Protein AF-A0A4S4D6R8-F1 (afdb_monomer)

Sequence (369 aa):
MTPFSKSSLHMHTILQMHLRIFWRWGFFLVALLAVREVAIFVVTDLLAIGFPHLAFLLVVVVVVVVKVLSVVLAVVVHITAAYRLRQLVFHILLTIEGMVTNAPQKSNTSKYIMVGKFSSLHTPSSPMQCKIFHNTKDEKSSSPFHLIKHLNGARKADNIKGLQKVKKLLQHFGYLSYQTTNDEFDNLLESAIKLYQLNFHLNVTRTLDANTVSMMMMPRCGVPDIINGTNLMQLKLGNPNSIDIGSYYTFFPGKIKWPPSKYHLTYALQPGTPRMPSVLNFDGPGRVLAHAFGLKDGRLHFDADEKWGVGKVPGALDIGTIGLHEIGHTLGLGHSSDGGSIMWPSIGSDFTKDLNDDDINGLRFLYHF

Nearest PDB structures (foldseek):
  8k5x-assembly1_A  TM=6.399E-01  e=1.820E-09  Homo sapiens
  4h2e-assembly2_B  TM=8.044E-01  e=5.997E-06  Homo sapiens
  2j0t-assembly2_B  TM=8.220E-01  e=1.372E-05  Homo sapiens
  8h78-assembly1_A  TM=8.582E-01  e=2.202E-05  Homo sapiens
  3ayu-assembly1_A  TM=8.064E-01  e=9.655E-05  Homo sapiens

InterPro domains:
  IPR001818 Peptidase M10, metallopeptidase [PF00413] (280-367)
  IPR002477 Peptidoglycan binding-like [PF01471] (164-216)
  IPR006026 Peptidase, metallopeptidase [SM00235] (167-369)
  IPR021158 Peptidase M10A, cysteine switch, zinc binding site [PS00546] (219-226)
  IPR021190 Peptidase M10A [PR00138] (216-229)
  IPR021190 Peptidase M10A [PR00138] (322-347)
  IPR021190 Peptidase M10A [PR00138] (355-368)
  IPR024079 Metallopeptidase, catalytic domain superfamily [G3DSA:3.40.390.10] (153-279)
  IPR024079 Metallopeptidase, catalytic domain superfamily [G3DSA:3.40.390.10] (280-369)
  IPR036365 PGBD-like superfamily [SSF47090] (157-226)

Mean predicted aligned error: 14.16 Å

pLDDT: mean 72.48, std 18.67, range [27.95, 96.94]

Structure (mmCIF, N/CA/C/O backbone):
data_AF-A0A4S4D6R8-F1
#
_entry.id   AF-A0A4S4D6R8-F1
#
loop_
_atom_site.group_PDB
_atom_site.id
_atom_site.type_symbol
_atom_site.label_atom_id
_atom_site.label_alt_id
_atom_site.label_comp_id
_atom_site.label_asym_id
_atom_site.label_entity_id
_atom_site.label_seq_id
_atom_site.pdbx_PDB_ins_code
_atom_site.Cartn_x
_atom_site.Cartn_y
_atom_site.Cartn_z
_atom_site.occupancy
_atom_site.B_iso_or_equiv
_atom_site.auth_seq_id
_atom_site.auth_comp_id
_atom_site.auth_asym_id
_atom_site.auth_atom_id
_atom_site.pdbx_PDB_model_num
ATOM 1 N N . MET A 1 1 ? -42.477 -9.247 4.431 1.00 32.72 1 MET A N 1
ATOM 2 C CA . MET A 1 1 ? -41.984 -8.935 5.790 1.00 32.72 1 MET A CA 1
ATOM 3 C C . MET A 1 1 ? -40.618 -9.579 5.939 1.00 32.72 1 MET A C 1
ATOM 5 O O . MET A 1 1 ? -40.532 -10.778 6.157 1.00 32.72 1 MET A O 1
ATOM 9 N N . THR A 1 2 ? -39.554 -8.828 5.673 1.00 29.97 2 THR A N 1
ATOM 10 C CA . THR A 1 2 ? -38.172 -9.296 5.844 1.00 29.97 2 THR A CA 1
ATOM 11 C C . THR A 1 2 ? -37.785 -9.196 7.321 1.00 29.97 2 THR A C 1
ATOM 13 O O . THR A 1 2 ? -38.273 -8.299 8.014 1.00 29.97 2 THR A O 1
ATOM 16 N N . PRO A 1 3 ? -36.944 -10.104 7.842 1.00 34.97 3 PRO A N 1
ATOM 17 C CA . PRO A 1 3 ? -36.546 -10.062 9.235 1.00 34.97 3 PRO A CA 1
ATOM 18 C C . PRO A 1 3 ? -35.600 -8.873 9.415 1.00 34.97 3 PRO A C 1
ATOM 20 O O . PRO A 1 3 ? -34.413 -8.957 9.107 1.00 34.97 3 PRO A O 1
ATOM 23 N N . PHE A 1 4 ? -36.122 -7.751 9.917 1.00 30.94 4 PHE A N 1
ATOM 24 C CA . PHE A 1 4 ? -35.303 -6.751 10.595 1.00 30.94 4 PHE A CA 1
ATOM 25 C C . PHE A 1 4 ? -34.619 -7.485 11.751 1.00 30.94 4 PHE A C 1
ATOM 27 O O . PHE A 1 4 ? -35.238 -7.833 12.757 1.00 30.94 4 PHE A O 1
ATOM 34 N N . SER A 1 5 ? -33.373 -7.886 11.505 1.00 37.97 5 SER A N 1
ATOM 35 C CA . SER A 1 5 ? -32.692 -8.882 12.315 1.00 37.97 5 SER A CA 1
ATOM 36 C C . SER A 1 5 ? -32.518 -8.388 13.752 1.00 37.97 5 SER A C 1
ATOM 38 O O . SER A 1 5 ? -32.223 -7.218 14.009 1.00 37.97 5 SER A O 1
ATOM 40 N N . LYS A 1 6 ? -32.688 -9.310 14.703 1.00 38.25 6 LYS A N 1
ATOM 41 C CA . LYS A 1 6 ? -32.521 -9.117 16.153 1.00 38.25 6 LYS A CA 1
ATOM 42 C C . LYS A 1 6 ? -31.213 -8.401 16.557 1.00 38.25 6 LYS A C 1
ATOM 44 O O . LYS A 1 6 ? -31.124 -7.930 17.685 1.00 38.25 6 LYS A O 1
ATOM 49 N N . SER A 1 7 ? -30.228 -8.285 15.662 1.00 39.44 7 SER A N 1
ATOM 50 C CA . SER A 1 7 ? -28.937 -7.618 15.876 1.00 39.44 7 SER A CA 1
ATOM 51 C C . SER A 1 7 ? -29.035 -6.089 15.999 1.00 39.44 7 SER A C 1
ATOM 53 O O . SER A 1 7 ? -28.310 -5.501 16.799 1.00 39.44 7 SER A O 1
ATOM 55 N N . SER A 1 8 ? -29.959 -5.437 15.281 1.00 34.91 8 SER A N 1
ATOM 56 C CA . SER A 1 8 ? -30.118 -3.971 15.310 1.00 34.91 8 SER A CA 1
ATOM 57 C C . SER A 1 8 ? -30.711 -3.481 16.638 1.00 34.91 8 SER A C 1
ATOM 59 O O . SER A 1 8 ? -30.234 -2.502 17.214 1.00 34.91 8 SER A O 1
ATOM 61 N N . LEU A 1 9 ? -31.683 -4.222 17.184 1.00 37.41 9 LEU A N 1
ATOM 62 C CA . LEU A 1 9 ? -32.271 -3.934 18.494 1.00 37.41 9 LEU A CA 1
ATOM 63 C C . LEU A 1 9 ? -31.269 -4.210 19.631 1.00 37.41 9 LEU A C 1
ATOM 65 O O . LEU A 1 9 ? -31.175 -3.418 20.564 1.00 37.41 9 LEU A O 1
ATOM 69 N N . HIS A 1 10 ? -30.461 -5.274 19.509 1.00 43.19 10 HIS A N 1
ATOM 70 C CA . HIS A 1 10 ? -29.394 -5.604 20.465 1.00 43.19 10 HIS A CA 1
ATOM 71 C C . HIS A 1 10 ? -28.340 -4.487 20.567 1.00 43.19 10 HIS A C 1
ATOM 73 O O . HIS A 1 10 ? -27.926 -4.118 21.663 1.00 43.19 10 HIS A O 1
ATOM 79 N N . MET A 1 11 ? -27.945 -3.894 19.436 1.00 41.47 11 MET A N 1
ATOM 80 C CA . MET A 1 11 ? -26.945 -2.819 19.394 1.00 41.47 11 MET A CA 1
ATOM 81 C C . MET A 1 11 ? -27.440 -1.498 19.996 1.00 41.47 11 MET A C 1
ATOM 83 O O . MET A 1 11 ? -26.664 -0.790 20.638 1.00 41.47 11 MET A O 1
ATOM 87 N N . HIS A 1 12 ? -28.727 -1.166 19.851 1.00 40.78 12 HIS A N 1
ATOM 88 C CA . HIS A 1 12 ? -29.279 0.052 20.452 1.00 40.78 12 HIS A CA 1
ATOM 89 C C . HIS A 1 12 ? -29.325 -0.041 21.987 1.00 40.78 12 HIS A C 1
ATOM 91 O O . HIS A 1 12 ? -29.000 0.921 22.686 1.00 40.78 12 HIS A O 1
ATOM 97 N N . THR A 1 13 ? -29.631 -1.227 22.524 1.00 46.09 13 THR A N 1
ATOM 98 C CA . THR A 1 13 ? -29.551 -1.510 23.966 1.00 46.09 13 THR A CA 1
ATOM 99 C C . THR A 1 13 ? -28.108 -1.439 24.477 1.00 46.09 13 THR A C 1
ATOM 101 O O . THR A 1 13 ? -27.860 -0.871 25.540 1.00 46.09 13 THR A O 1
ATOM 104 N N . ILE A 1 14 ? -27.143 -1.931 23.693 1.00 50.25 14 ILE A N 1
ATOM 105 C CA . ILE A 1 14 ? -25.709 -1.872 24.010 1.00 50.25 14 ILE A CA 1
ATOM 106 C C . ILE A 1 14 ? -25.203 -0.416 24.022 1.00 50.25 14 ILE A C 1
ATOM 108 O O . ILE A 1 14 ? -24.552 -0.004 24.979 1.00 50.25 14 ILE A O 1
ATOM 112 N N . LEU A 1 15 ? -25.571 0.422 23.046 1.00 42.09 15 LEU A N 1
ATOM 113 C CA . LEU A 1 15 ? -25.174 1.840 22.996 1.00 42.09 15 LEU A CA 1
ATOM 114 C C . LEU A 1 15 ? -25.714 2.657 24.189 1.00 42.09 15 LEU A C 1
ATOM 116 O O . LEU A 1 15 ? -24.987 3.459 24.781 1.00 42.09 15 LEU A O 1
ATOM 120 N N . GLN A 1 16 ? -26.966 2.415 24.591 1.00 43.88 16 GLN A N 1
ATOM 121 C CA . GLN A 1 16 ? -27.563 3.011 25.795 1.00 43.88 16 GLN A CA 1
ATOM 122 C C . GLN A 1 16 ? -26.872 2.524 27.080 1.00 43.88 16 GLN A C 1
ATOM 124 O O . GLN A 1 16 ? -26.690 3.292 28.029 1.00 43.88 16 GLN A O 1
ATOM 129 N N . MET A 1 17 ? -26.416 1.269 27.104 1.00 46.91 17 MET A N 1
ATOM 130 C CA . MET A 1 17 ? -25.594 0.728 28.185 1.00 46.91 17 MET A CA 1
ATOM 131 C C . MET A 1 17 ? -24.213 1.413 28.235 1.00 46.91 17 MET A C 1
ATOM 133 O O . MET A 1 17 ? -23.752 1.764 29.318 1.00 46.91 17 MET A O 1
ATOM 137 N N . HIS A 1 18 ? -23.596 1.720 27.089 1.00 51.44 18 HIS A N 1
ATOM 138 C CA . HIS A 1 18 ? -22.303 2.414 27.002 1.00 51.44 18 HIS A CA 1
ATOM 139 C C . HIS A 1 18 ? -22.340 3.880 27.449 1.00 51.44 18 HIS A C 1
ATOM 141 O O . HIS A 1 18 ? -21.420 4.314 28.141 1.00 51.44 18 HIS A O 1
ATOM 147 N N . LEU A 1 19 ? -23.392 4.639 27.120 1.00 46.12 19 LEU A N 1
ATOM 148 C CA . LEU A 1 19 ? -23.556 6.014 27.618 1.00 46.12 19 LEU A CA 1
ATOM 149 C C . LEU A 1 19 ? -23.702 6.040 29.146 1.00 46.12 19 LEU A C 1
ATOM 151 O O . LEU A 1 19 ? -23.110 6.889 29.811 1.00 46.12 19 LEU A O 1
ATOM 155 N N . ARG A 1 20 ? -24.405 5.053 29.717 1.00 52.84 20 ARG A N 1
ATOM 156 C CA . ARG A 1 20 ? -24.518 4.873 31.175 1.00 52.84 20 ARG A CA 1
ATOM 157 C C . ARG A 1 20 ? -23.198 4.456 31.824 1.00 52.84 20 ARG A C 1
ATOM 159 O O . ARG A 1 20 ? -22.919 4.872 32.944 1.00 52.84 20 ARG A O 1
ATOM 166 N N . ILE A 1 21 ? -22.389 3.655 31.135 1.00 53.75 21 ILE A N 1
ATOM 167 C CA . ILE A 1 21 ? -21.052 3.237 31.576 1.00 53.75 21 ILE A CA 1
ATOM 168 C C . ILE A 1 21 ? -20.093 4.438 31.558 1.00 53.75 21 ILE A C 1
ATOM 170 O O . ILE A 1 21 ? -19.463 4.720 32.569 1.00 53.75 21 ILE A O 1
ATOM 174 N N . PHE A 1 22 ? -20.034 5.206 30.468 1.00 46.38 22 PHE A N 1
ATOM 175 C CA . PHE A 1 22 ? -19.140 6.364 30.336 1.00 46.38 22 PHE A CA 1
ATOM 176 C C . PHE A 1 22 ? -19.439 7.464 31.372 1.00 46.38 22 PHE A C 1
ATOM 178 O O . PHE A 1 22 ? -18.521 7.962 32.024 1.00 46.38 22 PHE A O 1
ATOM 185 N N . TRP A 1 23 ? -20.722 7.770 31.606 1.00 50.59 23 TRP A N 1
ATOM 186 C CA . TRP A 1 23 ? -21.147 8.682 32.677 1.00 50.59 23 TRP A CA 1
ATOM 187 C C . TRP A 1 23 ? -20.828 8.145 34.080 1.00 50.59 23 TRP A C 1
ATOM 189 O O . TRP A 1 23 ? -20.389 8.909 34.938 1.00 50.59 23 TRP A O 1
ATOM 199 N N . ARG A 1 24 ? -20.973 6.832 34.314 1.00 55.72 24 ARG A N 1
ATOM 200 C CA . ARG A 1 24 ? -20.561 6.196 35.577 1.00 55.72 24 ARG A CA 1
ATOM 201 C C . ARG A 1 24 ? -19.057 6.314 35.825 1.00 55.72 24 ARG A C 1
ATOM 203 O O . ARG A 1 24 ? -18.671 6.544 36.963 1.00 55.72 24 ARG A O 1
ATOM 210 N N . TRP A 1 25 ? -18.206 6.198 34.805 1.00 57.94 25 TRP A N 1
ATOM 211 C CA . TRP A 1 25 ? -16.746 6.223 34.992 1.00 57.94 25 TRP A CA 1
ATOM 212 C C . TRP A 1 25 ? -16.148 7.624 35.127 1.00 57.94 25 TRP A C 1
ATOM 214 O O . TRP A 1 25 ? -15.206 7.796 35.898 1.00 57.94 25 TRP A O 1
ATOM 224 N N . GLY A 1 26 ? -16.731 8.637 34.477 1.00 59.19 26 GLY A N 1
ATOM 225 C CA . GLY A 1 26 ? -16.426 10.036 34.809 1.00 59.19 26 GLY A CA 1
ATOM 226 C C . GLY A 1 26 ? -16.696 10.326 36.291 1.00 59.19 26 GLY A C 1
ATOM 227 O O . GLY A 1 26 ? -15.884 10.957 36.965 1.00 59.19 26 GLY A O 1
ATOM 228 N N . PHE A 1 27 ? -17.774 9.745 36.826 1.00 61.22 27 PHE A N 1
ATOM 229 C CA . PHE A 1 27 ? -18.087 9.765 38.254 1.00 61.22 27 PHE A CA 1
ATOM 230 C C . PHE A 1 27 ? -17.042 9.027 39.108 1.00 61.22 27 PHE A C 1
ATOM 232 O O . PHE A 1 27 ? -16.708 9.499 40.189 1.00 61.22 27 PHE A O 1
ATOM 239 N N . PHE A 1 28 ? -16.479 7.910 38.631 1.00 64.81 28 PHE A N 1
ATOM 240 C CA . PHE A 1 28 ? -15.418 7.178 39.339 1.00 64.81 28 PHE A CA 1
ATOM 241 C C . PHE A 1 28 ? -14.107 7.960 39.441 1.00 64.81 28 PHE A C 1
ATOM 243 O O . PHE A 1 28 ? -13.471 7.904 40.488 1.00 64.81 28 PHE A O 1
ATOM 250 N N . LEU A 1 29 ? -13.701 8.698 38.402 1.00 66.38 29 LEU A N 1
ATOM 251 C CA . LEU A 1 29 ? -12.491 9.529 38.461 1.00 66.38 29 LEU A CA 1
ATOM 252 C C . LEU A 1 29 ? -12.656 10.676 39.469 1.00 66.38 29 LEU A C 1
ATOM 254 O O . LEU A 1 29 ? -11.770 10.921 40.285 1.00 66.38 29 LEU A O 1
ATOM 258 N N . VAL A 1 30 ? -13.822 11.329 39.454 1.00 70.88 30 VAL A N 1
ATOM 259 C CA . VAL A 1 30 ? -14.184 12.363 40.435 1.00 70.88 30 VAL A CA 1
ATOM 260 C C . VAL A 1 30 ? -14.268 11.772 41.846 1.00 70.88 30 VAL A C 1
ATOM 262 O O . VAL A 1 30 ? -13.757 12.373 42.786 1.00 70.88 30 VAL A O 1
ATOM 265 N N . ALA A 1 31 ? -14.826 10.569 42.002 1.00 68.75 31 ALA A N 1
ATOM 266 C CA . ALA A 1 31 ? -14.877 9.866 43.281 1.00 68.75 31 ALA A CA 1
ATOM 267 C C . ALA A 1 31 ? -13.481 9.470 43.792 1.00 68.75 31 ALA A C 1
ATOM 269 O O . ALA A 1 31 ? -13.227 9.569 44.985 1.00 68.75 31 ALA A O 1
ATOM 270 N N . LEU A 1 32 ? -12.554 9.074 42.915 1.00 70.00 32 LEU A N 1
ATOM 271 C CA . LEU A 1 32 ? -11.159 8.773 43.267 1.00 70.00 32 LEU A CA 1
ATOM 272 C C . LEU A 1 32 ? -10.421 10.002 43.797 1.00 70.00 32 LEU A C 1
ATOM 274 O O . LEU A 1 32 ? -9.720 9.917 44.805 1.00 70.00 32 LEU A O 1
ATOM 278 N N . LEU A 1 33 ? -10.597 11.143 43.124 1.00 76.12 33 LEU A N 1
ATOM 279 C CA . LEU A 1 33 ? -10.056 12.420 43.578 1.00 76.12 33 LEU A CA 1
ATOM 280 C C . LEU A 1 33 ? -10.689 12.819 44.916 1.00 76.12 33 LEU A C 1
ATOM 282 O O . LEU A 1 33 ? -9.966 13.159 45.844 1.00 76.12 33 LEU A O 1
ATOM 286 N N . ALA A 1 34 ? -12.006 12.664 45.067 1.00 77.75 34 ALA A N 1
ATOM 287 C CA . ALA A 1 34 ? -12.699 12.940 46.323 1.00 77.75 34 ALA A CA 1
ATOM 288 C C . ALA A 1 34 ? -12.224 12.041 47.480 1.00 77.75 34 ALA A C 1
ATOM 290 O O . ALA A 1 34 ? -11.992 12.540 48.575 1.00 77.75 34 ALA A O 1
ATOM 291 N N . VAL A 1 35 ? -12.014 10.738 47.253 1.00 79.00 35 VAL A N 1
ATOM 292 C CA . VAL A 1 35 ? -11.479 9.807 48.266 1.00 79.00 35 VAL A CA 1
ATOM 293 C C . VAL A 1 35 ? -10.081 10.227 48.710 1.00 79.00 35 VAL A C 1
ATOM 295 O O . VAL A 1 35 ? -9.772 10.145 49.896 1.00 79.00 35 VAL A O 1
ATOM 298 N N . ARG A 1 36 ? -9.245 10.710 47.784 1.00 79.12 36 ARG A N 1
ATOM 299 C CA . ARG A 1 36 ? -7.912 11.226 48.107 1.00 79.12 36 ARG A CA 1
ATOM 300 C C . ARG A 1 36 ? -7.985 12.491 48.962 1.00 79.12 36 ARG A C 1
ATOM 302 O O . ARG A 1 36 ? -7.300 12.549 49.977 1.00 79.12 36 ARG A O 1
ATOM 309 N N . GLU A 1 37 ? -8.814 13.462 48.590 1.00 82.06 37 GLU A N 1
ATOM 310 C CA . GLU A 1 37 ? -8.953 14.716 49.347 1.00 82.06 37 GLU A CA 1
ATOM 311 C C . GLU A 1 37 ? -9.558 14.484 50.744 1.00 82.06 37 GLU A C 1
ATOM 313 O O . GLU A 1 37 ? -9.052 15.003 51.737 1.00 82.06 37 GLU A O 1
ATOM 318 N N . VAL A 1 38 ? -10.580 13.626 50.853 1.00 83.38 38 VAL A N 1
ATOM 319 C CA . VAL A 1 38 ? -11.170 13.243 52.148 1.00 83.38 38 VAL A CA 1
ATOM 320 C C . VAL A 1 38 ? -10.156 12.490 53.010 1.00 83.38 38 VAL A C 1
ATOM 322 O O . VAL A 1 38 ? -10.039 12.763 54.201 1.00 83.38 38 VAL A O 1
ATOM 325 N N . ALA A 1 39 ? -9.380 11.574 52.425 1.00 83.62 39 ALA A N 1
ATOM 326 C CA . ALA A 1 39 ? -8.336 10.863 53.152 1.00 83.62 39 ALA A CA 1
ATOM 327 C C . ALA A 1 39 ? -7.246 11.802 53.681 1.00 83.62 39 ALA A C 1
ATOM 329 O O . ALA A 1 39 ? -6.787 11.600 54.800 1.00 83.62 39 ALA A O 1
ATOM 330 N N . ILE A 1 40 ? -6.853 12.829 52.919 1.00 84.25 40 ILE A N 1
ATOM 331 C CA . ILE A 1 40 ? -5.883 13.836 53.376 1.00 84.25 40 ILE A CA 1
ATOM 332 C C . ILE A 1 40 ? -6.408 14.536 54.631 1.00 84.25 40 ILE A C 1
ATOM 334 O O . ILE A 1 40 ? -5.681 14.603 55.619 1.00 84.25 40 ILE A O 1
ATOM 338 N N . PHE A 1 41 ? -7.671 14.970 54.619 1.00 86.25 41 PHE A N 1
ATOM 339 C CA . PHE A 1 41 ? -8.295 15.650 55.756 1.00 86.25 41 PHE A CA 1
ATOM 340 C C . PHE A 1 41 ? -8.378 14.750 57.004 1.00 86.25 41 PHE A C 1
ATOM 342 O O . PHE A 1 41 ? -8.009 15.149 58.107 1.00 86.25 41 PHE A O 1
ATOM 349 N N . VAL A 1 42 ? -8.774 13.485 56.829 1.00 86.31 42 VAL A N 1
ATOM 350 C CA . VAL A 1 42 ? -8.857 12.517 57.937 1.00 86.31 42 VAL A CA 1
ATOM 351 C C . VAL A 1 42 ? -7.468 12.163 58.481 1.00 86.31 42 VAL A C 1
ATOM 353 O O . VAL A 1 42 ? -7.298 12.013 59.688 1.00 86.31 42 VAL A O 1
ATOM 356 N N . VAL A 1 43 ? -6.453 12.050 57.620 1.00 88.44 43 VAL A N 1
ATOM 357 C CA . VAL A 1 43 ? -5.064 11.820 58.047 1.00 88.44 43 VAL A CA 1
ATOM 358 C C . VAL A 1 43 ? -4.541 13.009 58.852 1.00 88.44 43 VAL A C 1
ATOM 360 O O . VAL A 1 43 ? -3.919 12.791 59.892 1.00 88.44 43 VAL A O 1
ATOM 363 N N . THR A 1 44 ? -4.804 14.248 58.420 1.00 84.94 44 THR A N 1
ATOM 364 C CA . THR A 1 44 ? -4.388 15.445 59.169 1.00 84.94 44 THR A CA 1
ATOM 365 C C . THR A 1 44 ? -5.057 15.525 60.535 1.00 84.94 44 THR A C 1
ATOM 367 O O . THR A 1 44 ? -4.369 15.791 61.520 1.00 84.94 44 THR A O 1
ATOM 370 N N . ASP A 1 45 ? -6.349 15.203 60.620 1.00 88.62 45 ASP A N 1
ATOM 371 C CA . ASP A 1 45 ? -7.077 15.182 61.889 1.00 88.62 45 ASP A CA 1
ATOM 372 C C . ASP A 1 45 ? -6.531 14.094 62.823 1.00 88.62 45 ASP A C 1
ATOM 374 O O . ASP A 1 45 ? -6.196 14.385 63.968 1.00 88.62 45 ASP A O 1
ATOM 378 N N . LEU A 1 46 ? -6.346 12.860 62.332 1.00 89.19 46 LEU A N 1
ATOM 379 C CA . LEU A 1 46 ? -5.795 11.741 63.113 1.00 89.19 46 LEU A CA 1
ATOM 380 C C . LEU A 1 46 ? -4.397 12.030 63.673 1.00 89.19 46 LEU A C 1
ATOM 382 O O . LEU A 1 46 ? -4.080 11.616 64.790 1.00 89.19 46 LEU A O 1
ATOM 386 N N . LEU A 1 47 ? -3.560 12.735 62.910 1.00 87.62 47 LEU A N 1
ATOM 387 C CA . LEU A 1 47 ? -2.252 13.187 63.381 1.00 87.62 47 LEU A CA 1
ATOM 388 C C . LEU A 1 47 ? -2.389 14.266 64.462 1.00 87.62 47 LEU A C 1
ATOM 390 O O . LEU A 1 47 ? -1.680 14.198 65.466 1.00 87.62 47 LEU A O 1
ATOM 394 N N . ALA A 1 48 ? -3.322 15.211 64.301 1.00 88.00 48 ALA A N 1
ATOM 395 C CA . ALA A 1 48 ? -3.574 16.278 65.270 1.00 88.00 48 ALA A CA 1
ATOM 396 C C . ALA A 1 48 ? -4.109 15.757 66.618 1.00 88.00 48 ALA A C 1
ATOM 398 O O . ALA A 1 48 ? -3.775 16.317 67.660 1.00 88.00 48 ALA A O 1
ATOM 399 N N . ILE A 1 49 ? -4.882 14.664 66.615 1.00 93.19 49 ILE A N 1
ATOM 400 C CA . ILE A 1 49 ? -5.399 14.019 67.838 1.00 93.19 49 ILE A CA 1
ATOM 401 C C . ILE A 1 49 ? -4.508 12.883 68.379 1.00 93.19 49 ILE A C 1
ATOM 403 O O . ILE A 1 49 ? -4.910 12.184 69.307 1.00 93.19 49 ILE A O 1
ATOM 407 N N . GLY A 1 50 ? -3.293 12.698 67.845 1.00 92.38 50 GLY A N 1
ATOM 408 C CA . GLY A 1 50 ? -2.279 11.808 68.428 1.00 92.38 50 GLY A CA 1
ATOM 409 C C . GLY A 1 50 ? -2.371 10.323 68.046 1.00 92.38 50 GLY A C 1
ATOM 410 O O . GLY A 1 50 ? -1.852 9.480 68.775 1.00 92.38 50 GLY A O 1
ATOM 411 N N . PHE A 1 51 ? -2.973 9.978 66.900 1.00 93.00 51 PHE A N 1
ATOM 412 C CA . PHE A 1 51 ? -3.107 8.595 66.407 1.00 93.00 51 PHE A CA 1
ATOM 413 C C . PHE A 1 51 ? -2.280 8.321 65.128 1.00 93.00 51 PHE A C 1
ATOM 415 O O . PHE A 1 51 ? -2.839 8.000 64.072 1.00 93.00 51 PHE A O 1
ATOM 422 N N . PRO A 1 52 ? -0.934 8.375 65.181 1.00 90.75 52 PRO A N 1
ATOM 423 C CA . PRO A 1 52 ? -0.081 8.267 63.994 1.00 90.75 52 PRO A CA 1
ATOM 424 C C . PRO A 1 52 ? -0.129 6.887 63.323 1.00 90.75 52 PRO A C 1
ATOM 426 O O . PRO A 1 52 ? -0.031 6.791 62.101 1.00 90.75 52 PRO A O 1
ATOM 429 N N . HIS A 1 53 ? -0.328 5.809 64.088 1.00 91.88 53 HIS A N 1
ATOM 430 C CA . HIS A 1 53 ? -0.440 4.458 63.528 1.00 91.88 53 HIS A CA 1
ATOM 431 C C . HIS A 1 53 ? -1.724 4.265 62.711 1.00 91.88 53 HIS A C 1
ATOM 433 O O . HIS A 1 53 ? -1.695 3.608 61.671 1.00 91.88 53 HIS A O 1
ATOM 439 N N . LEU A 1 54 ? -2.837 4.867 63.144 1.00 87.56 54 LEU A N 1
ATOM 440 C CA . LEU A 1 54 ? -4.103 4.804 62.416 1.00 87.56 54 LEU A CA 1
ATOM 441 C C . LEU A 1 54 ? -4.056 5.681 61.158 1.00 87.56 54 LEU A C 1
ATOM 443 O O . LEU A 1 54 ? -4.512 5.253 60.099 1.00 87.56 54 LEU A O 1
ATOM 447 N N . ALA A 1 55 ? -3.424 6.857 61.251 1.00 84.81 55 ALA A N 1
ATOM 448 C CA . ALA A 1 55 ? -3.136 7.710 60.101 1.00 84.81 55 ALA A CA 1
ATOM 449 C C . ALA A 1 55 ? -2.275 6.975 59.056 1.00 84.81 55 ALA A C 1
ATOM 451 O O . ALA A 1 55 ? -2.608 6.967 57.872 1.00 84.81 55 ALA A O 1
ATOM 452 N N . PHE A 1 56 ? -1.216 6.284 59.491 1.00 89.06 56 PHE A N 1
ATOM 453 C CA . PHE A 1 56 ? -0.369 5.476 58.612 1.00 89.06 56 PHE A CA 1
ATOM 454 C C . PHE A 1 56 ? -1.148 4.337 57.941 1.00 89.06 56 PHE A C 1
ATOM 456 O O . PHE A 1 56 ? -1.049 4.157 56.727 1.00 89.06 56 PHE A O 1
ATOM 463 N N . LEU A 1 57 ? -1.967 3.600 58.699 1.00 90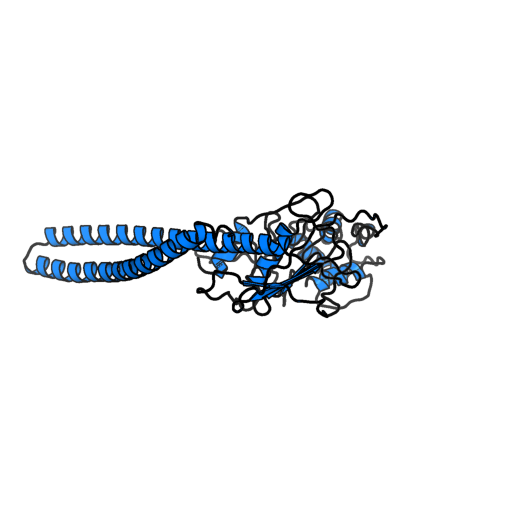.38 57 LEU A N 1
ATOM 464 C CA . LEU A 1 57 ? -2.801 2.531 58.149 1.00 90.38 57 LEU A CA 1
ATOM 465 C C . LEU A 1 57 ? -3.780 3.065 57.093 1.00 90.38 57 LEU A C 1
ATOM 467 O O . LEU A 1 57 ? -3.919 2.464 56.029 1.00 90.38 57 LEU A O 1
ATOM 471 N N . LEU A 1 58 ? -4.410 4.215 57.349 1.00 87.81 58 LEU A N 1
ATOM 472 C CA . LEU A 1 58 ? -5.316 4.863 56.403 1.00 87.81 58 LEU A CA 1
ATOM 473 C C . LEU A 1 58 ? -4.591 5.275 55.115 1.00 87.81 58 LEU A C 1
ATOM 475 O O . LEU A 1 58 ? -5.102 5.016 54.026 1.00 87.81 58 LEU A O 1
ATOM 479 N N . VAL A 1 59 ? -3.381 5.837 55.217 1.00 86.62 59 VAL A N 1
ATOM 480 C CA . VAL A 1 59 ? -2.541 6.149 54.048 1.00 86.62 59 VAL A CA 1
ATOM 481 C C . VAL A 1 59 ? -2.250 4.886 53.240 1.00 86.62 59 VAL A C 1
ATOM 483 O O . VAL A 1 59 ? -2.433 4.891 52.025 1.00 86.62 59 VAL A O 1
ATOM 486 N N . VAL A 1 60 ? -1.848 3.790 53.891 1.00 87.00 60 VAL A N 1
ATOM 487 C CA . VAL A 1 60 ? -1.571 2.515 53.209 1.00 87.00 60 VAL A CA 1
ATOM 488 C C . VAL A 1 60 ? -2.816 2.000 52.486 1.00 87.00 60 VAL A C 1
ATOM 490 O O . VAL A 1 60 ? -2.735 1.655 51.307 1.00 87.00 60 VAL A O 1
ATOM 493 N N . VAL A 1 61 ? -3.977 2.000 53.148 1.00 87.31 61 VAL A N 1
ATOM 494 C CA . VAL A 1 61 ? -5.249 1.562 52.551 1.00 87.31 61 VAL A CA 1
ATOM 495 C C . VAL A 1 61 ? -5.613 2.422 51.343 1.00 87.31 61 VAL A C 1
ATOM 497 O O . VAL A 1 61 ? -5.909 1.885 50.278 1.00 87.31 61 VAL A O 1
ATOM 500 N N . VAL A 1 62 ? -5.541 3.748 51.466 1.00 85.25 62 VAL A N 1
ATOM 501 C CA . VAL A 1 62 ? -5.880 4.679 50.379 1.00 85.25 62 VAL A CA 1
ATOM 502 C C . VAL A 1 62 ? -4.919 4.516 49.206 1.00 85.25 62 VAL A C 1
ATOM 504 O O . VAL A 1 62 ? -5.365 4.436 48.064 1.00 85.25 62 VAL A O 1
ATOM 507 N N . VAL A 1 63 ? -3.615 4.382 49.464 1.00 83.00 63 VAL A N 1
ATOM 508 C CA . VAL A 1 63 ? -2.614 4.124 48.419 1.00 83.00 63 VAL A CA 1
ATOM 509 C C . VAL A 1 63 ? -2.922 2.823 47.685 1.00 83.00 63 VAL A C 1
ATOM 511 O O . VAL A 1 63 ? -2.922 2.816 46.455 1.00 83.00 63 VAL A O 1
ATOM 514 N N . VAL A 1 64 ? -3.227 1.737 48.403 1.00 83.75 64 VAL A N 1
ATOM 515 C CA . VAL A 1 64 ? -3.578 0.443 47.796 1.00 83.75 64 VAL A CA 1
ATOM 516 C C . VAL A 1 64 ? -4.854 0.559 46.961 1.00 83.75 64 VAL A C 1
ATOM 518 O O . VAL A 1 64 ? -4.856 0.146 45.801 1.00 83.75 64 VAL A O 1
ATOM 521 N N . VAL A 1 65 ? -5.912 1.171 47.498 1.00 83.31 65 VAL A N 1
ATOM 522 C CA . VAL A 1 65 ? -7.197 1.359 46.804 1.00 83.31 65 VAL A CA 1
ATOM 523 C C . VAL A 1 65 ? -7.026 2.186 45.529 1.00 83.31 65 VAL A C 1
ATOM 525 O O . VAL A 1 65 ? -7.503 1.781 44.468 1.00 83.31 65 VAL A O 1
ATOM 528 N N . VAL A 1 66 ? -6.291 3.300 45.591 1.00 80.44 66 VAL A N 1
ATOM 529 C CA . VAL A 1 66 ? -6.006 4.148 44.424 1.00 80.44 66 VAL A CA 1
ATOM 530 C C . VAL A 1 66 ? -5.210 3.377 43.371 1.00 80.44 66 VAL A C 1
ATOM 532 O O . VAL A 1 66 ? -5.525 3.467 42.183 1.00 80.44 66 VAL A O 1
ATOM 535 N N . LYS A 1 67 ? -4.215 2.577 43.777 1.00 78.94 67 LYS A N 1
ATOM 536 C CA . LYS A 1 67 ? -3.406 1.766 42.853 1.00 78.94 67 LYS A CA 1
ATOM 537 C C . LYS A 1 67 ? -4.248 0.700 42.155 1.00 78.94 67 LYS A C 1
ATOM 539 O O . LYS A 1 67 ? -4.186 0.585 40.935 1.00 78.94 67 LYS A O 1
ATOM 544 N N . VAL A 1 68 ? -5.070 -0.031 42.910 1.00 80.12 68 VAL A N 1
ATOM 545 C CA . VAL A 1 68 ? -5.974 -1.057 42.369 1.00 80.12 68 VAL A CA 1
ATOM 546 C C . VAL A 1 68 ? -6.976 -0.433 41.401 1.00 80.12 68 VAL A C 1
ATOM 548 O O . VAL A 1 68 ? -7.112 -0.907 40.275 1.00 80.1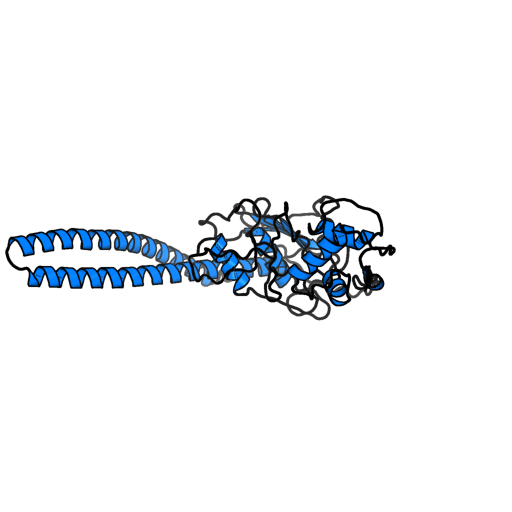2 68 VAL A O 1
ATOM 551 N N . LEU A 1 69 ? -7.631 0.665 41.783 1.00 76.69 69 LEU A N 1
ATOM 552 C CA . LEU A 1 69 ? -8.602 1.331 40.914 1.00 76.69 69 LEU A CA 1
ATOM 553 C C . LEU A 1 69 ? -7.959 1.923 39.654 1.00 76.69 69 LEU A C 1
ATOM 555 O O . LEU A 1 69 ? -8.569 1.877 38.589 1.00 76.69 69 LEU A O 1
ATOM 559 N N . SER A 1 70 ? -6.728 2.432 39.745 1.00 73.12 70 SER A N 1
ATOM 560 C CA . SER A 1 70 ? -5.983 2.936 38.582 1.00 73.12 70 SER A CA 1
ATOM 561 C C . SER A 1 70 ? -5.667 1.818 37.585 1.00 73.12 70 SER A C 1
ATOM 563 O O . SER A 1 70 ? -5.818 2.009 36.380 1.00 73.12 70 SER A O 1
ATOM 565 N N . VAL A 1 71 ? -5.294 0.630 38.078 1.00 75.31 71 VAL A N 1
ATOM 566 C CA . VAL A 1 71 ? -5.095 -0.566 37.241 1.00 75.31 71 VAL A CA 1
ATOM 567 C C . VAL A 1 71 ? -6.412 -1.006 36.601 1.00 75.31 71 VAL A C 1
ATOM 569 O O . VAL A 1 71 ? -6.450 -1.251 35.397 1.00 75.31 71 VAL A O 1
ATOM 572 N N . VAL A 1 72 ? -7.509 -1.048 37.363 1.00 76.12 72 VAL A N 1
ATOM 573 C CA . VAL A 1 72 ? -8.841 -1.385 36.831 1.00 76.12 72 VAL A CA 1
ATOM 574 C C . VAL A 1 72 ? -9.263 -0.395 35.744 1.00 76.12 72 VAL A C 1
ATOM 576 O O . VAL A 1 72 ? -9.723 -0.816 34.685 1.00 76.12 72 VAL A O 1
ATOM 579 N N . LEU A 1 73 ? -9.059 0.907 35.957 1.00 73.62 73 LEU A N 1
ATOM 580 C CA . LEU A 1 73 ? -9.367 1.934 34.964 1.00 73.62 73 LEU A CA 1
ATOM 581 C C . LEU A 1 73 ? -8.530 1.748 33.691 1.00 73.62 73 LEU A C 1
ATOM 583 O O . LEU A 1 73 ? -9.084 1.786 32.594 1.00 73.62 73 LEU A O 1
ATOM 587 N N . ALA A 1 74 ? -7.228 1.480 33.823 1.00 67.31 74 ALA A N 1
ATOM 588 C CA . ALA A 1 74 ? -6.350 1.214 32.685 1.00 67.31 74 ALA A CA 1
ATOM 589 C C . ALA A 1 74 ? -6.803 -0.016 31.877 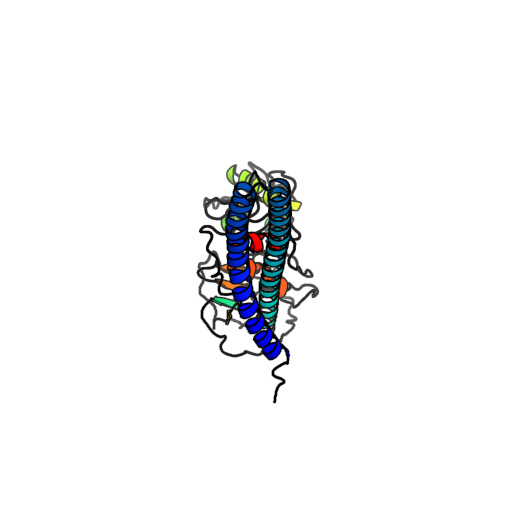1.00 67.31 74 ALA A C 1
ATOM 591 O O . ALA A 1 74 ? -6.847 0.043 30.646 1.00 67.31 74 ALA A O 1
ATOM 592 N N . VAL A 1 75 ? -7.205 -1.096 32.557 1.00 70.81 75 VAL A N 1
ATOM 593 C CA . VAL A 1 75 ? -7.753 -2.309 31.928 1.00 70.81 75 VAL A CA 1
ATOM 594 C C . VAL A 1 75 ? -9.074 -2.011 31.212 1.00 70.81 75 VAL A C 1
ATOM 596 O O . VAL A 1 75 ? -9.255 -2.414 30.067 1.00 70.81 75 VAL A O 1
ATOM 599 N N . VAL A 1 76 ? -9.988 -1.261 31.833 1.00 71.00 76 VAL A N 1
ATOM 600 C CA . VAL A 1 76 ? -11.280 -0.891 31.227 1.00 71.00 76 VAL A CA 1
ATOM 601 C C . VAL A 1 76 ? -11.094 -0.002 29.995 1.00 71.00 76 VAL A C 1
ATOM 603 O O . VAL A 1 76 ? -11.785 -0.198 28.991 1.00 71.00 76 VAL A O 1
ATOM 606 N N . VAL A 1 77 ? -10.155 0.947 30.037 1.00 67.56 77 VAL A N 1
ATOM 607 C CA . VAL A 1 77 ? -9.796 1.782 28.881 1.00 67.56 77 VAL A CA 1
ATOM 608 C C . VAL A 1 77 ? -9.274 0.909 27.739 1.00 67.56 77 VAL A C 1
ATOM 610 O O . VAL A 1 77 ? -9.802 1.007 26.632 1.00 67.56 77 VAL A O 1
ATOM 613 N N . HIS A 1 78 ? -8.343 -0.011 28.016 1.00 62.00 78 HIS A N 1
ATOM 614 C CA . HIS A 1 78 ? -7.818 -0.947 27.014 1.00 62.00 78 HIS A CA 1
ATOM 615 C C . HIS A 1 78 ? -8.908 -1.849 26.421 1.00 62.00 78 HIS A C 1
ATOM 617 O O . HIS A 1 78 ? -8.979 -2.016 25.205 1.00 62.00 78 HIS A O 1
ATOM 623 N N . ILE A 1 79 ? -9.806 -2.393 27.249 1.00 66.75 79 ILE A N 1
ATOM 624 C CA . ILE A 1 79 ? -10.930 -3.219 26.778 1.00 66.75 79 ILE A CA 1
ATOM 625 C C . ILE A 1 79 ? -11.869 -2.395 25.886 1.00 66.75 79 ILE A C 1
ATOM 627 O O . ILE A 1 79 ? -12.306 -2.867 24.836 1.00 66.75 79 ILE A O 1
ATOM 631 N N . THR A 1 80 ? -12.165 -1.152 26.272 1.00 66.94 80 THR A N 1
ATOM 632 C CA . THR A 1 80 ? -13.044 -0.261 25.500 1.00 66.94 80 THR A CA 1
ATOM 633 C C . THR A 1 80 ? -12.419 0.107 24.154 1.00 66.94 80 THR A C 1
ATOM 635 O O . THR A 1 80 ? -13.115 0.118 23.139 1.00 66.94 80 THR A O 1
ATOM 638 N N . ALA A 1 81 ? -11.116 0.376 24.123 1.00 60.53 81 ALA A N 1
ATOM 639 C CA . ALA A 1 81 ? -10.364 0.636 22.902 1.00 60.53 81 ALA A CA 1
ATOM 640 C C . ALA A 1 81 ? -10.313 -0.579 21.967 1.00 60.53 81 ALA A C 1
ATOM 642 O O . ALA A 1 81 ? -10.655 -0.470 20.787 1.00 60.53 81 ALA A O 1
ATOM 643 N N . ALA A 1 82 ? -9.980 -1.757 22.501 1.00 60.66 82 ALA A N 1
ATOM 644 C CA . ALA A 1 82 ? -9.973 -3.005 21.743 1.00 60.66 82 ALA A CA 1
ATOM 645 C C . ALA A 1 82 ? -11.355 -3.307 21.145 1.00 60.66 82 ALA A C 1
ATOM 647 O O . ALA A 1 82 ? -11.465 -3.707 19.984 1.00 60.66 82 ALA A O 1
ATOM 648 N N . TYR A 1 83 ? -12.424 -3.049 21.904 1.00 66.00 83 TYR A N 1
ATOM 649 C CA . TYR A 1 83 ? -13.792 -3.179 21.414 1.00 66.00 83 TYR A CA 1
ATOM 650 C C . TYR A 1 83 ? -14.100 -2.188 20.281 1.00 66.00 83 TYR A C 1
ATOM 652 O O . TYR A 1 83 ? -14.675 -2.588 19.271 1.00 66.00 83 TYR A O 1
ATOM 660 N N . ARG A 1 84 ? -13.681 -0.919 20.397 1.00 64.75 84 ARG A N 1
ATOM 661 C CA . ARG A 1 84 ? -13.863 0.096 19.338 1.00 64.75 84 ARG A CA 1
ATOM 662 C C . ARG A 1 84 ? -13.155 -0.286 18.044 1.00 64.75 84 ARG A C 1
ATOM 664 O O . ARG A 1 84 ? -13.755 -0.179 16.978 1.00 64.75 84 ARG A O 1
ATOM 671 N N . LEU A 1 85 ? -11.921 -0.774 18.136 1.00 62.97 85 LEU A N 1
ATOM 672 C CA . LEU A 1 85 ? -11.166 -1.231 16.973 1.00 62.97 85 LEU A CA 1
ATOM 673 C C . LEU A 1 85 ? -11.841 -2.433 16.309 1.00 62.97 85 LEU A C 1
ATOM 675 O O . LEU A 1 85 ? -12.010 -2.453 15.094 1.00 62.97 85 LEU A O 1
ATOM 679 N N . ARG A 1 86 ? -12.306 -3.399 17.109 1.00 64.81 86 ARG A N 1
ATOM 680 C CA . ARG A 1 86 ? -13.031 -4.565 16.596 1.00 64.81 86 ARG A CA 1
ATOM 681 C C . ARG A 1 86 ? -14.332 -4.173 15.894 1.00 64.81 86 ARG A C 1
ATOM 683 O O . ARG A 1 86 ? -14.645 -4.750 14.861 1.00 64.81 86 ARG A O 1
ATOM 690 N N . GLN A 1 87 ? -15.063 -3.187 16.418 1.00 64.56 87 GLN A N 1
ATOM 691 C CA . GLN A 1 87 ? -16.263 -2.652 15.766 1.00 64.56 87 GLN A CA 1
ATOM 692 C C . GLN A 1 87 ? -15.934 -1.953 14.444 1.00 64.56 87 GLN A C 1
ATOM 694 O O . GLN A 1 87 ? -16.626 -2.178 13.455 1.00 64.56 87 GLN A O 1
ATOM 699 N N . LEU A 1 88 ? -14.869 -1.147 14.404 1.00 65.69 88 LEU A N 1
ATOM 700 C CA . LEU A 1 88 ? -14.424 -0.487 13.177 1.00 65.69 88 LEU A CA 1
ATOM 701 C C . LEU A 1 88 ? -14.047 -1.516 12.103 1.00 65.69 88 LEU A C 1
ATOM 703 O O . LEU A 1 88 ? -14.565 -1.444 10.994 1.00 65.69 88 LEU A O 1
ATOM 707 N N . VAL A 1 89 ? -13.212 -2.500 12.448 1.00 62.28 89 VAL A N 1
ATOM 708 C CA . VAL A 1 89 ? -12.805 -3.588 11.543 1.00 62.28 89 VAL A CA 1
ATOM 709 C C . VAL A 1 89 ? -14.016 -4.385 11.059 1.00 62.28 89 VAL A C 1
ATOM 711 O O . VAL A 1 89 ? -14.172 -4.607 9.863 1.00 62.28 89 VAL A O 1
ATOM 714 N N . PHE A 1 90 ? -14.923 -4.759 11.961 1.00 65.19 90 PHE A N 1
ATOM 715 C CA . PHE A 1 90 ? -16.141 -5.483 11.600 1.00 65.19 90 PHE A CA 1
ATOM 716 C C . PHE A 1 90 ? -17.031 -4.683 10.638 1.00 65.19 90 PHE A C 1
ATOM 718 O O . PHE A 1 90 ? -17.529 -5.225 9.653 1.00 65.19 90 PHE A O 1
ATOM 725 N N . HIS A 1 91 ? -17.201 -3.380 10.875 1.00 66.62 91 HIS A N 1
ATOM 726 C CA . HIS A 1 91 ? -17.952 -2.513 9.970 1.00 66.62 91 HIS A CA 1
ATOM 727 C C . HIS A 1 91 ? -17.249 -2.297 8.629 1.00 66.62 91 HIS A C 1
ATOM 729 O O . HIS A 1 91 ? -17.941 -2.226 7.615 1.00 66.62 91 HIS A O 1
ATOM 735 N N . ILE A 1 92 ? -15.914 -2.225 8.597 1.00 64.62 92 ILE A N 1
ATOM 736 C CA . ILE A 1 92 ? -15.128 -2.195 7.355 1.00 64.62 92 ILE A CA 1
ATOM 737 C C . ILE A 1 92 ? -15.409 -3.459 6.541 1.00 64.62 92 ILE A C 1
ATOM 739 O O . ILE A 1 92 ? -15.813 -3.352 5.387 1.00 64.62 92 ILE A O 1
ATOM 743 N N . LEU A 1 93 ? -15.283 -4.638 7.155 1.00 62.62 93 LEU A N 1
ATOM 744 C CA . LEU A 1 93 ? -15.498 -5.923 6.486 1.00 62.62 93 LEU A CA 1
ATOM 745 C C . LEU A 1 93 ? -16.930 -6.066 5.954 1.00 62.62 93 LEU A C 1
ATOM 747 O O . LEU A 1 93 ? -17.114 -6.387 4.784 1.00 62.62 93 LEU A O 1
ATOM 751 N N . LEU A 1 94 ? -17.945 -5.728 6.758 1.00 64.69 94 LEU A N 1
ATOM 752 C CA . LEU A 1 94 ? -19.342 -5.716 6.300 1.00 64.69 94 LEU A CA 1
ATOM 753 C C . LEU A 1 94 ? -19.586 -4.710 5.168 1.00 64.69 94 LEU A C 1
ATOM 755 O O . LEU A 1 94 ? -20.402 -4.951 4.278 1.00 64.69 94 LEU A O 1
ATOM 759 N N . THR A 1 95 ? -18.900 -3.566 5.203 1.00 64.44 95 THR A N 1
ATOM 760 C CA . THR A 1 95 ? -18.995 -2.558 4.143 1.00 64.44 95 THR A CA 1
ATOM 761 C C . THR A 1 95 ? -18.393 -3.084 2.847 1.00 64.44 95 THR A C 1
ATOM 763 O O . THR A 1 95 ? -19.017 -2.933 1.802 1.00 64.44 95 THR A O 1
ATOM 766 N N . ILE A 1 96 ? -17.235 -3.747 2.914 1.00 60.34 96 ILE A N 1
ATOM 767 C CA . ILE A 1 96 ? -16.584 -4.389 1.764 1.00 60.34 96 ILE A CA 1
ATOM 768 C C . ILE A 1 96 ? -17.485 -5.462 1.180 1.00 60.34 96 ILE A C 1
ATOM 770 O O . ILE A 1 96 ? -17.746 -5.445 -0.016 1.00 60.34 96 ILE A O 1
ATOM 774 N N . GLU A 1 97 ? -18.012 -6.356 2.013 1.00 63.16 97 GLU A N 1
ATOM 775 C CA . GLU A 1 97 ? -18.919 -7.406 1.559 1.00 63.16 97 GLU A CA 1
ATOM 776 C C . GLU A 1 97 ? -20.147 -6.798 0.864 1.00 63.16 97 GLU A C 1
ATOM 778 O O . GLU A 1 97 ? -20.512 -7.207 -0.238 1.00 63.16 97 GLU A O 1
ATOM 783 N N . GLY A 1 98 ? -20.725 -5.736 1.434 1.00 63.97 98 GLY A N 1
ATOM 784 C CA . GLY A 1 98 ? -21.805 -4.969 0.812 1.00 63.97 98 GLY A CA 1
ATOM 785 C C . GLY A 1 98 ? -21.413 -4.301 -0.513 1.00 63.97 98 GLY A C 1
ATOM 786 O O . GLY A 1 98 ? -22.191 -4.322 -1.463 1.00 63.97 98 GLY A O 1
ATOM 787 N N . MET A 1 99 ? -20.216 -3.728 -0.618 1.00 61.56 99 MET A N 1
ATOM 788 C CA . MET A 1 99 ? -19.724 -3.118 -1.858 1.00 61.56 99 MET A CA 1
ATOM 789 C C . MET A 1 99 ? -19.494 -4.149 -2.952 1.00 61.56 99 MET A C 1
ATOM 791 O O . MET A 1 99 ? -19.916 -3.947 -4.084 1.00 61.56 99 MET A O 1
ATOM 795 N N . VAL A 1 100 ? -18.831 -5.248 -2.603 1.00 58.75 100 VAL A N 1
ATOM 796 C CA . VAL A 1 100 ? -18.479 -6.338 -3.511 1.00 58.75 100 VAL A CA 1
ATOM 797 C C . VAL A 1 100 ? -19.736 -7.027 -4.028 1.00 58.75 100 VAL A C 1
ATOM 799 O O . VAL A 1 100 ? -19.865 -7.253 -5.228 1.00 58.75 100 VAL A O 1
ATOM 802 N N . THR A 1 101 ? -20.701 -7.305 -3.150 1.00 60.75 101 THR A N 1
ATOM 803 C CA . THR A 1 101 ? -21.972 -7.943 -3.535 1.00 60.75 101 THR A CA 1
ATOM 804 C C . THR A 1 101 ? -22.856 -7.052 -4.408 1.00 60.75 101 THR A C 1
ATOM 806 O O . THR A 1 101 ? -23.604 -7.568 -5.238 1.00 60.75 101 THR A O 1
ATOM 809 N N . ASN A 1 102 ? -22.758 -5.728 -4.264 1.00 57.34 102 ASN A N 1
ATOM 810 C CA . ASN A 1 102 ? -23.543 -4.756 -5.033 1.00 57.34 102 ASN A CA 1
ATOM 811 C C . ASN A 1 102 ? -22.730 -4.056 -6.140 1.00 57.34 102 ASN A C 1
ATOM 813 O O . ASN A 1 102 ? -23.187 -3.059 -6.704 1.00 57.34 102 ASN A O 1
ATOM 817 N N . ALA A 1 103 ? -21.523 -4.544 -6.447 1.00 55.41 103 ALA A N 1
ATOM 818 C CA . ALA A 1 103 ? -20.633 -3.941 -7.433 1.00 55.41 103 ALA A CA 1
ATOM 819 C C . ALA A 1 103 ? -21.300 -3.918 -8.819 1.00 55.41 103 ALA A C 1
ATOM 821 O O . ALA A 1 103 ? -21.771 -4.963 -9.272 1.00 55.41 103 ALA A O 1
ATOM 822 N N . PRO A 1 104 ? -21.353 -2.774 -9.521 1.00 53.28 104 PRO A N 1
ATOM 823 C CA . PRO A 1 104 ? -21.959 -2.715 -10.842 1.00 53.28 104 PRO A CA 1
ATOM 824 C C . PRO A 1 104 ? -21.141 -3.525 -11.859 1.00 53.28 104 PRO A C 1
ATOM 826 O O . PRO A 1 104 ? -19.927 -3.672 -11.753 1.00 53.28 104 PRO A O 1
ATOM 829 N N . GLN A 1 105 ? -21.817 -4.067 -12.871 1.00 54.31 105 GLN A N 1
ATOM 830 C CA . GLN A 1 105 ? -21.157 -4.770 -13.970 1.00 54.31 105 GLN A CA 1
ATOM 831 C C . GLN A 1 105 ? -20.358 -3.812 -14.861 1.00 54.31 105 GLN A C 1
ATOM 833 O O . GLN A 1 105 ? -20.785 -2.686 -15.129 1.00 54.31 105 GLN A O 1
ATOM 838 N N . LYS A 1 106 ? -19.242 -4.313 -15.406 1.00 56.16 106 LYS A N 1
ATOM 839 C CA . LYS A 1 106 ? -18.486 -3.671 -16.488 1.00 56.16 106 LYS A CA 1
ATOM 840 C C . LYS A 1 106 ? -19.415 -3.349 -17.665 1.00 56.16 106 LYS A C 1
ATOM 842 O O . LYS A 1 106 ? -20.052 -4.247 -18.213 1.00 56.16 106 LYS A O 1
ATOM 847 N N . SER A 1 107 ? -19.462 -2.086 -18.090 1.00 51.72 107 SER A N 1
ATOM 848 C CA . SER A 1 107 ? -20.011 -1.727 -19.402 1.00 51.72 107 SER A CA 1
ATOM 849 C C . SER A 1 107 ? -18.924 -1.865 -20.473 1.00 51.72 107 SER A C 1
ATOM 851 O O . SER A 1 107 ? -17.743 -1.671 -20.185 1.00 51.72 107 SER A O 1
ATOM 853 N N . ASN A 1 108 ? -19.304 -2.131 -21.728 1.00 48.53 108 ASN A N 1
ATOM 854 C CA . ASN A 1 108 ? -18.358 -2.268 -22.852 1.00 48.53 108 ASN A CA 1
ATOM 855 C C . ASN A 1 108 ? -17.486 -1.021 -23.114 1.00 48.53 108 ASN A C 1
ATOM 857 O O . ASN A 1 108 ? -16.579 -1.075 -23.937 1.00 48.53 108 ASN A O 1
ATOM 861 N N . THR A 1 109 ? -17.760 0.103 -22.451 1.00 52.34 109 THR A N 1
ATOM 862 C CA . THR A 1 109 ? -17.036 1.369 -22.614 1.00 52.34 109 THR A CA 1
ATOM 863 C C . THR A 1 109 ? -16.301 1.818 -21.351 1.00 52.34 109 THR A C 1
ATOM 865 O O . THR A 1 109 ? -15.633 2.852 -21.383 1.00 52.34 109 THR A O 1
ATOM 868 N N . SER A 1 110 ? -16.414 1.084 -20.238 1.00 58.00 110 SER A N 1
ATOM 869 C CA . SER A 1 110 ? -15.827 1.483 -18.960 1.00 58.00 110 SER A CA 1
ATOM 870 C C . SER A 1 110 ? -14.510 0.772 -18.670 1.00 58.00 110 SER A C 1
ATOM 872 O O . SER A 1 110 ? -14.407 -0.447 -18.788 1.00 58.00 110 SER A O 1
ATOM 874 N N . LYS A 1 111 ? -13.526 1.553 -18.212 1.00 66.19 111 LYS A N 1
ATOM 875 C CA . LYS A 1 111 ? -12.271 1.062 -17.627 1.00 66.19 111 LYS A CA 1
ATOM 876 C C . LYS A 1 111 ? -12.378 0.735 -16.131 1.00 66.19 111 LYS A C 1
ATOM 878 O O . LYS A 1 111 ? -11.393 0.336 -15.533 1.00 66.19 111 LYS A O 1
ATOM 883 N N . TYR A 1 112 ? -13.537 0.941 -15.505 1.00 67.56 112 TYR A N 1
ATOM 884 C CA . TYR A 1 112 ? -13.699 0.848 -14.053 1.00 67.56 112 TYR A CA 1
ATOM 885 C C . TYR A 1 112 ? -14.875 -0.061 -13.717 1.00 67.56 112 TYR A C 1
ATOM 887 O O . TYR A 1 112 ? -15.971 0.130 -14.238 1.00 67.56 112 TYR A O 1
ATOM 895 N N . ILE A 1 113 ? -14.659 -1.050 -12.851 1.00 61.88 113 ILE A N 1
ATOM 896 C CA . ILE A 1 113 ? -15.734 -1.972 -12.449 1.00 61.88 113 ILE A CA 1
ATOM 897 C C . ILE A 1 113 ? -16.445 -1.500 -11.180 1.00 61.88 113 ILE A C 1
ATOM 899 O O . ILE A 1 113 ? -17.625 -1.765 -10.984 1.00 61.88 113 ILE A O 1
ATOM 903 N N . MET A 1 114 ? -15.759 -0.733 -10.332 1.00 65.75 114 MET A N 1
ATOM 904 C CA . MET A 1 114 ? -16.331 -0.176 -9.113 1.00 65.75 114 MET A CA 1
ATOM 905 C C . MET A 1 114 ? -15.661 1.161 -8.788 1.00 65.75 114 MET A C 1
ATOM 907 O O . MET A 1 114 ? -14.436 1.269 -8.785 1.00 65.75 114 MET A O 1
ATOM 911 N N . VAL A 1 115 ? -16.484 2.173 -8.508 1.00 64.06 115 VAL A N 1
ATOM 912 C CA . VAL A 1 115 ? -16.062 3.480 -7.993 1.00 64.06 115 VAL A CA 1
ATOM 913 C C . VAL A 1 115 ? -16.803 3.713 -6.686 1.00 64.06 115 VAL A C 1
ATOM 915 O O . VAL A 1 115 ? -17.989 4.042 -6.693 1.00 64.06 115 VAL A O 1
ATOM 918 N N . GLY A 1 116 ? -16.117 3.513 -5.566 1.00 65.50 116 GLY A N 1
ATOM 919 C CA . GLY A 1 116 ? -16.643 3.808 -4.237 1.00 65.50 116 GLY A CA 1
ATOM 920 C C . GLY A 1 116 ? -16.183 5.183 -3.773 1.00 65.50 116 GLY A C 1
ATOM 921 O O . GLY A 1 116 ? -15.065 5.582 -4.079 1.00 65.50 116 GLY A O 1
ATOM 922 N N . LYS A 1 117 ? -17.015 5.907 -3.020 1.00 67.12 117 LYS A N 1
ATOM 923 C CA . LYS A 1 117 ? -16.583 7.054 -2.210 1.00 67.12 117 LYS A CA 1
ATOM 924 C C . LYS A 1 117 ? -16.970 6.833 -0.759 1.00 67.12 117 LYS A C 1
ATOM 926 O O . LYS A 1 117 ? -18.158 6.763 -0.447 1.00 67.12 117 LYS A O 1
ATOM 931 N N . PHE A 1 118 ? -15.975 6.783 0.113 1.00 66.88 118 PHE A N 1
ATOM 932 C CA . PHE A 1 118 ? -16.166 6.812 1.552 1.00 66.88 118 PHE A CA 1
ATOM 933 C C . PHE A 1 118 ? -16.304 8.258 1.998 1.00 66.88 118 PHE A C 1
ATOM 935 O O . PHE A 1 118 ? -15.442 9.097 1.740 1.00 66.88 118 PHE A O 1
ATOM 942 N N . SER A 1 119 ? -17.413 8.573 2.655 1.00 60.22 119 SER A N 1
ATOM 943 C CA . SER A 1 119 ? -17.627 9.900 3.219 1.00 60.22 119 SER A CA 1
ATOM 944 C C . SER A 1 119 ? -18.106 9.795 4.655 1.00 60.22 119 SER A C 1
ATOM 946 O O . SER A 1 119 ? -18.605 8.768 5.106 1.00 60.22 119 SER A O 1
ATOM 948 N N . SER A 1 120 ? -17.935 10.889 5.388 1.00 47.75 120 SER A N 1
ATOM 949 C CA . SER A 1 120 ? -18.480 11.034 6.734 1.00 47.75 120 SER A CA 1
ATOM 950 C C . SER A 1 120 ? -19.955 11.460 6.711 1.00 47.75 120 SER A C 1
ATOM 952 O O . SER A 1 120 ? -20.618 11.509 7.742 1.00 47.75 120 SER A O 1
ATOM 954 N N . LEU A 1 121 ? -20.464 11.820 5.538 1.00 35.59 121 LEU A N 1
ATOM 955 C CA . LEU A 1 121 ? -21.717 12.522 5.328 1.00 35.59 121 LEU A CA 1
ATOM 956 C C . LEU A 1 121 ? -22.330 11.957 4.051 1.00 35.59 121 LEU A C 1
ATOM 958 O O . LEU A 1 121 ? -22.104 12.536 2.995 1.00 35.59 121 LEU A O 1
ATOM 962 N N . HIS A 1 122 ? -23.013 10.817 4.122 1.00 35.81 122 HIS A N 1
ATOM 963 C CA . HIS A 1 122 ? -24.200 10.498 3.315 1.00 35.81 122 HIS A CA 1
ATOM 964 C C . HIS A 1 122 ? -24.740 9.121 3.703 1.00 35.81 122 HIS A C 1
ATOM 966 O O . HIS A 1 122 ? -23.986 8.177 3.894 1.00 35.81 122 HIS A O 1
ATOM 972 N N . THR A 1 123 ? -26.057 8.991 3.798 1.00 33.94 123 THR A N 1
ATOM 973 C CA . THR A 1 123 ? -26.722 7.688 3.844 1.00 33.94 123 THR A CA 1
ATOM 974 C C . THR A 1 123 ? -26.652 7.028 2.459 1.00 33.94 123 THR A C 1
ATOM 976 O O . THR A 1 123 ? -26.770 7.730 1.452 1.00 33.94 123 THR A O 1
ATOM 979 N N . PRO A 1 124 ? -26.456 5.700 2.369 1.00 37.97 124 PRO A N 1
ATOM 980 C CA . PRO A 1 124 ? -26.383 5.019 1.082 1.00 37.97 124 PRO A CA 1
ATOM 981 C C . PRO A 1 124 ? -27.751 5.063 0.393 1.00 37.97 124 PRO A C 1
ATOM 983 O O . PRO A 1 124 ? -28.761 4.642 0.958 1.00 37.97 124 PRO A O 1
ATOM 986 N N . SER A 1 125 ? -27.796 5.575 -0.835 1.00 34.41 125 SER A N 1
ATOM 987 C CA . SER A 1 125 ? -28.980 5.523 -1.688 1.00 34.41 125 SER A CA 1
ATOM 988 C C . SER A 1 125 ? -29.029 4.180 -2.421 1.00 34.41 125 SER A C 1
ATOM 990 O O . SER A 1 125 ? -28.376 4.021 -3.447 1.00 34.41 125 SER A O 1
ATOM 992 N N . SER A 1 126 ? -29.836 3.265 -1.880 1.00 30.86 126 SER A N 1
ATOM 993 C CA . SER A 1 126 ? -30.422 2.063 -2.502 1.00 30.86 126 SER A CA 1
ATOM 994 C C . SER A 1 126 ? -29.473 0.940 -2.979 1.00 30.86 126 SER A C 1
ATOM 996 O O . SER A 1 126 ? -28.475 1.197 -3.645 1.00 30.86 126 SER A O 1
ATOM 998 N N . PRO A 1 127 ? -29.802 -0.340 -2.708 1.00 33.19 127 PRO A N 1
ATOM 999 C CA . PRO A 1 127 ? -29.014 -1.470 -3.186 1.00 33.19 127 PRO A CA 1
ATOM 1000 C C . PRO A 1 127 ? -29.266 -1.693 -4.683 1.00 33.19 127 PRO A C 1
ATOM 1002 O O . PRO A 1 127 ? -30.385 -2.000 -5.095 1.00 33.19 127 PRO A O 1
ATOM 1005 N N . MET A 1 128 ? -28.226 -1.555 -5.505 1.00 30.61 128 MET A N 1
ATOM 1006 C CA . MET A 1 128 ? -28.221 -2.122 -6.853 1.00 30.61 128 MET A CA 1
ATOM 1007 C C . MET A 1 128 ? -27.814 -3.593 -6.752 1.00 30.61 128 MET A C 1
ATOM 1009 O O . MET A 1 128 ? -26.710 -3.903 -6.324 1.00 30.61 128 MET A O 1
ATOM 1013 N N . GLN A 1 129 ? -28.710 -4.501 -7.142 1.00 27.95 129 GLN A N 1
ATOM 1014 C CA . GLN A 1 129 ? -28.374 -5.919 -7.282 1.00 27.95 129 GLN A CA 1
ATOM 1015 C C . GLN A 1 129 ? -27.500 -6.138 -8.518 1.00 27.95 129 GLN A C 1
ATOM 1017 O O . GLN A 1 129 ? -27.837 -5.664 -9.604 1.00 27.95 129 GLN A O 1
ATOM 1022 N N . CYS A 1 130 ? -26.437 -6.930 -8.371 1.00 28.17 130 CYS A N 1
ATOM 1023 C CA . CYS A 1 130 ? -25.604 -7.371 -9.483 1.00 28.17 130 CYS A CA 1
ATOM 1024 C C . CYS A 1 130 ? -25.521 -8.904 -9.549 1.00 28.17 130 CYS A C 1
ATOM 1026 O O . CYS A 1 130 ? -25.414 -9.586 -8.531 1.00 28.17 130 CYS A O 1
ATOM 1028 N N . LYS A 1 131 ? -25.582 -9.454 -10.768 1.00 30.02 131 LYS A N 1
ATOM 1029 C CA . LYS A 1 131 ? -25.299 -10.866 -11.069 1.00 30.02 131 LYS A CA 1
ATOM 1030 C C . LYS A 1 131 ? -23.845 -10.987 -11.522 1.00 30.02 131 LYS A C 1
ATOM 1032 O O . LYS A 1 131 ? -23.434 -10.288 -12.442 1.00 30.02 131 LYS A O 1
ATOM 1037 N N . ILE A 1 132 ? -23.085 -11.900 -10.927 1.00 33.09 132 ILE A N 1
ATOM 1038 C CA . ILE A 1 132 ? -21.722 -12.221 -11.369 1.00 33.09 132 ILE A CA 1
ATOM 1039 C C . ILE A 1 132 ? -21.809 -13.067 -12.648 1.00 33.09 132 ILE A C 1
ATOM 1041 O O . ILE A 1 132 ? -22.484 -14.095 -12.655 1.00 33.09 132 ILE A O 1
ATOM 1045 N N . PHE A 1 133 ? -21.127 -12.655 -13.721 1.00 36.09 133 PHE A N 1
ATOM 1046 C CA . PHE A 1 133 ? -20.873 -13.521 -14.876 1.00 36.09 133 PHE A CA 1
ATOM 1047 C C . PHE A 1 133 ? -19.403 -13.931 -14.904 1.00 36.09 133 PHE A C 1
ATOM 1049 O O . PHE A 1 133 ? -18.509 -13.089 -14.858 1.00 36.09 133 PHE A O 1
ATOM 1056 N N . HIS A 1 134 ? -19.168 -15.232 -15.055 1.00 31.61 134 HIS A N 1
ATOM 1057 C CA . HIS A 1 134 ? -17.897 -15.757 -15.531 1.00 31.61 134 HIS A CA 1
ATOM 1058 C C . HIS A 1 134 ? -17.779 -15.434 -17.022 1.00 31.61 134 HIS A C 1
ATOM 1060 O O . HIS A 1 134 ? -18.552 -15.961 -17.820 1.00 31.61 134 HIS A O 1
ATOM 1066 N N . ASN A 1 135 ? -16.845 -14.565 -17.415 1.00 36.66 135 ASN A N 1
ATOM 1067 C CA . ASN A 1 135 ? -16.563 -14.364 -18.832 1.00 36.66 135 ASN A CA 1
ATOM 1068 C C . ASN A 1 135 ? -15.496 -15.361 -19.300 1.00 36.66 135 ASN A C 1
ATOM 1070 O O . ASN A 1 135 ? -14.338 -15.295 -18.891 1.00 36.66 135 ASN A O 1
ATOM 1074 N N . THR A 1 136 ? -15.917 -16.283 -20.160 1.00 35.12 136 THR A N 1
ATOM 1075 C CA . THR A 1 136 ? -15.086 -17.212 -20.926 1.00 35.12 136 THR A CA 1
ATOM 1076 C C . THR A 1 136 ? -14.745 -16.582 -22.273 1.00 35.12 136 THR A C 1
ATOM 1078 O O . THR A 1 136 ? -15.422 -16.857 -23.263 1.00 35.12 136 THR A O 1
ATOM 1081 N N . LYS A 1 137 ? -13.719 -15.730 -22.335 1.00 34.72 137 LYS A N 1
ATOM 1082 C CA . LYS A 1 137 ? -13.030 -15.421 -23.597 1.00 34.72 137 LYS A CA 1
ATOM 1083 C C . LYS A 1 137 ? -11.542 -15.226 -23.341 1.00 34.72 137 LYS A C 1
ATOM 1085 O O . LYS A 1 137 ? -11.113 -14.177 -22.870 1.00 34.72 137 LYS A O 1
ATOM 1090 N N . ASP A 1 138 ? -10.787 -16.266 -23.677 1.00 40.25 138 ASP A N 1
ATOM 1091 C CA . ASP A 1 138 ? -9.344 -16.230 -23.872 1.00 40.25 138 ASP A CA 1
ATOM 1092 C C . ASP A 1 138 ? -9.029 -15.374 -25.105 1.00 40.25 138 ASP A C 1
ATOM 1094 O O . ASP A 1 138 ? -8.897 -15.876 -26.222 1.00 40.25 138 ASP A O 1
ATOM 1098 N N . GLU A 1 139 ? -8.921 -14.060 -24.928 1.00 34.53 139 GLU A N 1
ATOM 1099 C CA . GLU A 1 139 ? -8.210 -13.227 -25.893 1.00 34.53 139 GLU A CA 1
ATOM 1100 C C . G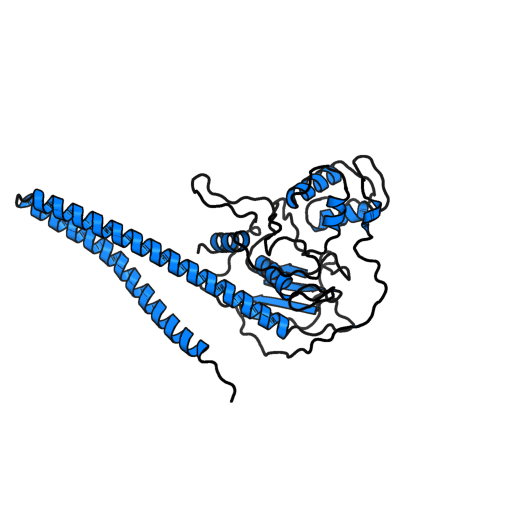LU A 1 139 ? -6.764 -13.065 -25.429 1.00 34.53 139 GLU A C 1
ATOM 1102 O O . GLU A 1 139 ? -6.485 -12.680 -24.295 1.00 34.53 139 GLU A O 1
ATOM 1107 N N . LYS A 1 140 ? -5.844 -13.420 -26.334 1.00 37.56 140 LYS A N 1
ATOM 1108 C CA . LYS A 1 140 ? -4.382 -13.323 -26.236 1.00 37.56 140 LYS A CA 1
ATOM 1109 C C . LYS A 1 140 ? -3.939 -11.890 -25.882 1.00 37.56 140 LYS A C 1
ATOM 1111 O O . LYS A 1 140 ? -3.437 -11.157 -26.727 1.00 37.56 140 LYS A O 1
ATOM 1116 N N . SER A 1 141 ? -4.081 -11.494 -24.624 1.00 38.09 141 SER A N 1
ATOM 1117 C CA . SER A 1 141 ? -3.353 -10.364 -24.060 1.00 38.09 141 SER A CA 1
ATOM 1118 C C . SER A 1 141 ? -1.955 -10.863 -23.723 1.00 38.09 141 SER A C 1
ATOM 1120 O O . SER A 1 141 ? -1.795 -11.854 -23.005 1.00 38.09 141 SER A O 1
ATOM 1122 N N . SER A 1 142 ? -0.924 -10.245 -24.304 1.00 42.91 142 SER A N 1
ATOM 1123 C CA . SER A 1 142 ? 0.459 -10.540 -23.945 1.00 42.91 142 SER A CA 1
ATOM 1124 C C . SER A 1 142 ? 0.601 -10.345 -22.443 1.00 42.91 142 SER A C 1
ATOM 1126 O O . SER A 1 142 ? 0.528 -9.218 -21.958 1.00 42.91 142 SER A O 1
ATOM 1128 N N . SER A 1 143 ? 0.755 -11.456 -21.732 1.00 50.03 143 SER A N 1
ATOM 1129 C CA . SER A 1 143 ? 0.913 -11.510 -20.290 1.00 50.03 143 SER A CA 1
ATOM 1130 C C . SER A 1 143 ? 1.775 -10.334 -19.779 1.00 50.03 143 SER A C 1
ATOM 1132 O O . SER A 1 143 ? 2.884 -10.131 -20.296 1.00 50.03 143 SER A O 1
ATOM 1134 N N . PRO A 1 144 ? 1.308 -9.567 -18.770 1.00 49.62 144 PRO A N 1
ATOM 1135 C CA . PRO A 1 144 ? 2.076 -8.495 -18.117 1.00 49.62 144 PRO A CA 1
ATOM 1136 C C . PRO A 1 144 ? 3.487 -8.950 -17.736 1.00 49.62 144 PRO A C 1
ATOM 1138 O O . PRO A 1 144 ? 4.450 -8.178 -17.777 1.00 49.62 144 PRO A O 1
ATOM 1141 N N . PHE A 1 145 ? 3.610 -10.258 -17.486 1.00 52.91 145 PHE A N 1
ATOM 1142 C CA . PHE A 1 145 ? 4.831 -10.976 -17.188 1.00 52.91 145 PHE A CA 1
ATOM 1143 C C . PHE A 1 145 ? 5.839 -11.089 -18.356 1.00 52.91 145 PHE A C 1
ATOM 1145 O O . PHE A 1 145 ? 6.826 -11.814 -18.235 1.00 52.91 145 PHE A O 1
ATOM 1152 N N . HIS A 1 146 ? 5.671 -10.385 -19.477 1.00 66.69 146 HIS A N 1
ATOM 1153 C CA . HIS A 1 146 ? 6.683 -10.371 -20.543 1.00 66.69 146 HIS A CA 1
ATOM 1154 C C . HIS A 1 146 ? 7.293 -8.991 -20.825 1.00 66.69 146 HIS A C 1
ATOM 1156 O O . HIS A 1 146 ? 8.257 -8.890 -21.584 1.00 66.69 146 HIS A O 1
ATOM 1162 N N . LEU A 1 147 ? 6.782 -7.918 -20.213 1.00 69.19 147 LEU A N 1
ATOM 1163 C CA . LEU A 1 147 ? 7.101 -6.556 -20.657 1.00 69.19 147 LEU A CA 1
ATOM 1164 C C . LEU A 1 147 ? 8.555 -6.126 -20.392 1.00 69.19 147 LEU A C 1
ATOM 1166 O O . LEU A 1 147 ? 9.102 -5.325 -21.152 1.00 69.19 147 LEU A O 1
ATOM 1170 N N . ILE A 1 148 ? 9.149 -6.627 -19.306 1.00 84.94 148 ILE A N 1
ATOM 1171 C CA . ILE A 1 148 ? 10.510 -6.278 -18.863 1.00 84.94 148 ILE A CA 1
ATOM 1172 C C . ILE A 1 148 ? 11.385 -7.509 -18.600 1.00 84.94 148 ILE A C 1
ATOM 1174 O O . ILE A 1 148 ? 12.506 -7.380 -18.122 1.00 84.94 148 ILE A O 1
ATOM 1178 N N . LYS A 1 149 ? 10.903 -8.712 -18.938 1.00 87.62 149 LYS A N 1
ATOM 1179 C CA . LYS A 1 149 ? 11.628 -9.966 -18.689 1.00 87.62 149 LYS A CA 1
ATOM 1180 C C . LYS A 1 149 ? 12.985 -10.003 -19.403 1.00 87.62 149 LYS A C 1
ATOM 1182 O O . LYS A 1 149 ? 13.947 -10.546 -18.870 1.00 87.62 149 LYS A O 1
ATOM 1187 N N . HIS A 1 150 ? 13.072 -9.391 -20.586 1.00 90.69 150 HIS A N 1
ATOM 1188 C CA . HIS A 1 150 ? 14.309 -9.275 -21.367 1.00 90.69 150 HIS A CA 1
ATOM 1189 C C . HIS A 1 150 ? 15.331 -8.297 -20.770 1.00 90.69 150 HIS A C 1
ATOM 1191 O O . HIS A 1 150 ? 16.464 -8.269 -21.232 1.00 90.69 150 HIS A O 1
ATOM 1197 N N . LEU A 1 151 ? 14.945 -7.504 -19.765 1.00 92.31 151 LEU A N 1
ATOM 1198 C CA . LEU A 1 151 ? 15.834 -6.584 -19.047 1.00 92.31 151 LEU A CA 1
ATOM 1199 C C . LEU A 1 151 ? 16.518 -7.249 -17.842 1.00 92.31 151 LEU A C 1
ATOM 1201 O O . LEU A 1 151 ? 17.233 -6.576 -17.102 1.00 92.31 151 LEU A O 1
ATOM 1205 N N . ASN A 1 152 ? 16.295 -8.550 -17.626 1.00 93.62 152 ASN A N 1
ATOM 1206 C CA . ASN A 1 152 ? 16.929 -9.288 -16.541 1.00 93.62 152 ASN A CA 1
ATOM 1207 C C . ASN A 1 152 ? 18.462 -9.218 -16.651 1.00 93.62 152 ASN A C 1
ATOM 1209 O O . ASN A 1 152 ? 19.034 -9.550 -17.688 1.00 93.62 152 ASN A O 1
ATOM 1213 N N . GLY A 1 153 ? 19.112 -8.797 -15.569 1.00 93.38 153 GLY A N 1
ATOM 1214 C CA . GLY A 1 153 ? 20.556 -8.602 -15.476 1.00 93.38 153 GLY A CA 1
ATOM 1215 C C . GLY A 1 153 ? 21.039 -7.205 -15.873 1.00 93.38 153 GLY A C 1
ATOM 1216 O O . GLY A 1 153 ? 22.232 -6.940 -15.725 1.00 93.38 153 GLY A O 1
ATOM 1217 N N . ALA A 1 154 ? 20.149 -6.310 -16.322 1.00 95.38 154 ALA A N 1
ATOM 1218 C CA . ALA A 1 154 ? 20.521 -4.941 -16.668 1.00 95.38 154 ALA A CA 1
ATOM 1219 C C . ALA A 1 154 ? 21.115 -4.201 -15.459 1.00 95.38 154 ALA A C 1
ATOM 1221 O O . ALA A 1 154 ? 20.608 -4.292 -14.333 1.00 95.38 154 ALA A O 1
ATOM 1222 N N . ARG A 1 155 ? 22.192 -3.460 -15.704 1.00 95.62 155 ARG A N 1
ATOM 1223 C CA . ARG A 1 155 ? 23.009 -2.787 -14.693 1.00 95.62 155 ARG A CA 1
ATOM 1224 C C . ARG A 1 155 ? 23.558 -1.468 -15.218 1.00 95.62 155 ARG A C 1
ATOM 1226 O O . ARG A 1 155 ? 23.460 -1.154 -16.398 1.00 95.62 155 ARG A O 1
ATOM 1233 N N . LYS A 1 156 ? 24.163 -0.695 -14.319 1.00 93.00 156 LYS A N 1
ATOM 1234 C CA . LYS A 1 156 ? 24.744 0.611 -14.634 1.00 93.00 156 LYS A CA 1
ATOM 1235 C C . LYS A 1 156 ? 25.659 0.572 -15.861 1.00 93.00 156 LYS A C 1
ATOM 1237 O O . LYS A 1 156 ? 26.473 -0.339 -15.991 1.00 93.00 156 LYS A O 1
ATOM 1242 N N . ALA A 1 157 ? 25.537 1.614 -16.685 1.00 89.50 157 ALA A N 1
ATOM 1243 C CA . ALA A 1 157 ? 26.190 1.800 -17.985 1.00 89.50 157 ALA A CA 1
ATOM 1244 C C . ALA A 1 157 ? 25.641 0.945 -19.143 1.00 89.50 157 ALA A C 1
ATOM 1246 O O . ALA A 1 157 ? 26.067 1.137 -20.282 1.00 89.50 157 ALA A O 1
ATOM 1247 N N . ASP A 1 158 ? 24.661 0.070 -18.901 1.00 93.94 158 ASP A N 1
ATOM 1248 C CA . ASP A 1 158 ? 23.933 -0.579 -19.988 1.00 93.94 158 ASP A CA 1
ATOM 1249 C C . ASP A 1 158 ? 23.010 0.417 -20.712 1.00 93.94 158 ASP A C 1
ATOM 1251 O O . ASP A 1 158 ? 22.478 1.361 -20.124 1.00 93.94 158 ASP A O 1
ATOM 1255 N N . ASN A 1 159 ? 22.767 0.169 -22.000 1.00 93.94 159 ASN A N 1
ATOM 1256 C CA . ASN A 1 159 ? 21.775 0.881 -22.803 1.00 93.94 159 ASN A CA 1
ATOM 1257 C C . ASN A 1 159 ? 20.910 -0.147 -23.542 1.00 93.94 159 ASN A C 1
ATOM 1259 O O . ASN A 1 159 ? 21.294 -0.667 -24.591 1.00 93.94 159 ASN A O 1
ATOM 1263 N N . ILE A 1 160 ? 19.775 -0.510 -22.938 1.00 93.06 160 ILE A N 1
ATOM 1264 C CA . ILE A 1 160 ? 18.936 -1.637 -23.366 1.00 93.06 160 ILE A CA 1
ATOM 1265 C C . ILE A 1 160 ? 17.532 -1.132 -23.674 1.00 93.06 160 ILE A C 1
ATOM 1267 O O . ILE A 1 160 ? 16.837 -0.598 -22.807 1.00 93.06 160 ILE A O 1
ATOM 1271 N N . LYS A 1 161 ? 17.079 -1.375 -24.909 1.00 91.56 161 LYS A N 1
ATOM 1272 C CA . LYS A 1 161 ? 15.748 -0.969 -25.371 1.00 91.56 161 LYS A CA 1
ATOM 1273 C C . LYS A 1 161 ? 14.648 -1.442 -24.418 1.00 91.56 161 LYS A C 1
ATOM 1275 O O . LYS A 1 161 ? 14.474 -2.639 -24.175 1.00 91.56 161 LYS A O 1
ATOM 1280 N N . GLY A 1 162 ? 13.852 -0.491 -23.938 1.00 86.50 162 GLY A N 1
ATOM 1281 C CA . GLY A 1 162 ? 12.732 -0.738 -23.035 1.00 86.50 162 GLY A CA 1
ATOM 1282 C C . GLY A 1 162 ? 12.995 -0.357 -21.579 1.00 86.50 162 GLY A C 1
ATOM 1283 O O . GLY A 1 162 ? 12.029 -0.329 -20.815 1.00 86.50 162 GLY A O 1
ATOM 1284 N N . LEU A 1 163 ? 14.226 0.005 -21.196 1.00 90.94 163 LEU A N 1
ATOM 1285 C CA . LEU A 1 163 ? 14.533 0.548 -19.866 1.00 90.94 163 LEU A CA 1
ATOM 1286 C C . LEU A 1 163 ? 13.709 1.800 -19.541 1.00 90.94 163 LEU A C 1
ATOM 1288 O O . LEU A 1 163 ? 13.287 1.972 -18.397 1.00 90.94 163 LEU A O 1
ATOM 1292 N N . GLN A 1 164 ? 13.343 2.600 -20.544 1.00 88.12 164 GLN A N 1
ATOM 1293 C CA . GLN A 1 164 ? 12.406 3.716 -20.378 1.00 88.12 164 GLN A CA 1
ATOM 1294 C C . GLN A 1 164 ? 11.074 3.303 -19.716 1.00 88.12 164 GLN A C 1
ATOM 1296 O O . GLN A 1 164 ? 10.458 4.098 -19.006 1.00 88.12 164 GLN A O 1
ATOM 1301 N N . LYS A 1 165 ? 10.603 2.060 -19.918 1.00 86.06 165 LYS A N 1
ATOM 1302 C CA . LYS A 1 165 ? 9.357 1.558 -19.312 1.00 86.06 165 LYS A CA 1
ATOM 1303 C C . LYS A 1 165 ? 9.530 1.316 -17.815 1.00 86.06 165 LYS A C 1
ATOM 1305 O O . LYS A 1 165 ? 8.625 1.636 -17.051 1.00 86.06 165 LYS A O 1
ATOM 1310 N N . VAL A 1 166 ? 10.692 0.804 -17.405 1.00 90.12 166 VAL A N 1
ATOM 1311 C CA . VAL A 1 166 ? 11.055 0.637 -15.990 1.00 90.12 166 VAL A CA 1
ATOM 1312 C C . VAL A 1 166 ? 11.180 2.003 -15.322 1.00 90.12 166 VAL A C 1
ATOM 1314 O O . VAL A 1 166 ? 10.625 2.208 -14.248 1.00 90.12 166 VAL A O 1
ATOM 1317 N N . LYS A 1 167 ? 11.818 2.974 -15.988 1.00 91.00 167 LYS A N 1
ATOM 1318 C CA . LYS A 1 167 ? 11.914 4.345 -15.468 1.00 91.00 167 LYS A CA 1
ATOM 1319 C C . LYS A 1 167 ? 10.538 4.981 -15.265 1.00 91.00 167 LYS A C 1
ATOM 1321 O O . LYS A 1 167 ? 10.279 5.536 -14.204 1.00 91.00 167 LYS A O 1
ATOM 1326 N N . LYS A 1 168 ? 9.626 4.834 -16.231 1.00 86.88 168 LYS A N 1
ATOM 1327 C CA . LYS A 1 168 ? 8.232 5.300 -16.102 1.00 86.88 168 LYS A CA 1
ATOM 1328 C C . LYS A 1 168 ? 7.492 4.624 -14.945 1.00 86.88 168 LYS A C 1
ATOM 1330 O O . LYS A 1 168 ? 6.769 5.300 -14.223 1.00 86.88 168 LYS A O 1
ATOM 1335 N N . LEU A 1 169 ? 7.688 3.317 -14.752 1.00 87.44 169 LEU A N 1
ATOM 1336 C CA . LEU A 1 169 ? 7.103 2.568 -13.635 1.00 87.44 169 LEU A CA 1
ATOM 1337 C C . LEU A 1 169 ? 7.599 3.102 -12.283 1.00 87.44 169 LEU A C 1
ATOM 1339 O O . LEU A 1 169 ? 6.808 3.441 -11.410 1.00 87.44 169 LEU A O 1
ATOM 1343 N N . LEU A 1 170 ? 8.915 3.225 -12.128 1.00 91.69 170 LEU A N 1
ATOM 1344 C CA . LEU A 1 170 ? 9.540 3.730 -10.907 1.00 91.69 170 LEU A CA 1
ATOM 1345 C C . LEU A 1 170 ? 9.181 5.192 -10.636 1.00 91.69 170 LEU A C 1
ATOM 1347 O O . LEU A 1 170 ? 9.002 5.572 -9.483 1.00 91.69 170 LEU A O 1
ATOM 1351 N N . GLN A 1 171 ? 9.033 6.001 -11.684 1.00 89.62 171 GLN A N 1
ATOM 1352 C CA . GLN A 1 171 ? 8.533 7.365 -11.568 1.00 89.62 171 GLN A CA 1
ATOM 1353 C C . GLN A 1 171 ? 7.090 7.397 -11.058 1.00 89.62 171 GLN A C 1
ATOM 1355 O O . GLN A 1 171 ? 6.787 8.175 -10.158 1.00 89.62 171 GLN A O 1
ATOM 1360 N N . HIS A 1 172 ? 6.214 6.549 -11.601 1.00 85.56 172 HIS A N 1
ATOM 1361 C CA . HIS A 1 172 ? 4.819 6.465 -11.170 1.00 85.56 172 HIS A CA 1
ATOM 1362 C C . HIS A 1 172 ? 4.704 6.149 -9.669 1.00 85.56 172 HIS A C 1
ATOM 1364 O O . HIS A 1 172 ? 3.930 6.797 -8.970 1.00 85.56 172 HIS A O 1
ATOM 1370 N N . PHE A 1 173 ? 5.544 5.245 -9.152 1.00 90.56 173 PHE A N 1
ATOM 1371 C CA . PHE A 1 173 ? 5.566 4.894 -7.727 1.00 90.56 173 PHE A CA 1
ATOM 1372 C C . PHE A 1 173 ? 6.474 5.781 -6.851 1.00 90.56 173 PHE A C 1
ATOM 1374 O O . PHE A 1 173 ? 6.613 5.524 -5.656 1.00 90.56 173 PHE A O 1
ATOM 1381 N N . GLY A 1 174 ? 7.068 6.840 -7.416 1.00 90.69 174 GLY A N 1
ATOM 1382 C CA . GLY A 1 174 ? 7.810 7.867 -6.675 1.00 90.69 174 GLY A CA 1
ATOM 1383 C C . GLY A 1 174 ? 9.298 7.588 -6.420 1.00 90.69 174 GLY A C 1
ATOM 1384 O O . GLY A 1 174 ? 9.953 8.379 -5.746 1.00 90.69 174 GLY A O 1
ATOM 1385 N N . TYR A 1 175 ? 9.866 6.513 -6.973 1.00 91.81 175 TYR A N 1
ATOM 1386 C CA . TYR A 1 175 ? 11.297 6.188 -6.849 1.00 91.81 175 TYR A CA 1
ATOM 1387 C C . TYR A 1 175 ? 12.197 7.052 -7.742 1.00 91.81 175 TYR A C 1
ATOM 1389 O O . TYR A 1 175 ? 13.395 7.160 -7.484 1.00 91.81 175 TYR A O 1
ATOM 1397 N N . LEU A 1 176 ? 11.643 7.659 -8.797 1.00 90.62 176 LEU A N 1
ATOM 1398 C CA . LEU A 1 176 ? 12.357 8.562 -9.703 1.00 90.62 176 LEU A CA 1
ATOM 1399 C C . LEU A 1 176 ? 11.613 9.894 -9.820 1.00 90.62 176 LEU A C 1
ATOM 1401 O O . LEU A 1 176 ? 10.407 9.923 -10.049 1.00 90.62 176 LEU A O 1
ATOM 1405 N N . SER A 1 177 ? 12.342 11.003 -9.705 1.00 80.62 177 SER A N 1
ATOM 1406 C CA . SER A 1 177 ? 11.775 12.360 -9.710 1.00 80.62 177 SER A CA 1
ATOM 1407 C C . SER A 1 177 ? 11.900 13.102 -11.047 1.00 80.62 177 SER A C 1
ATOM 1409 O O . SER A 1 177 ? 11.348 14.190 -11.187 1.00 80.62 177 SER A O 1
ATOM 1411 N N . TYR A 1 178 ? 12.588 12.535 -12.043 1.00 76.50 178 TYR A N 1
ATOM 1412 C CA . TYR A 1 178 ? 12.855 13.182 -13.332 1.00 76.50 178 TYR A CA 1
ATOM 1413 C C . TYR A 1 178 ? 12.267 12.381 -14.498 1.00 76.50 178 TYR A C 1
ATOM 1415 O O . TYR A 1 178 ? 12.226 11.151 -14.482 1.00 76.50 178 TYR A O 1
ATOM 1423 N N . GLN A 1 179 ? 11.794 13.093 -15.524 1.00 64.94 179 GLN A N 1
ATOM 1424 C CA . GLN A 1 179 ? 11.342 12.486 -16.772 1.00 64.94 179 GLN A CA 1
ATOM 1425 C C . GLN A 1 179 ? 12.543 12.287 -17.690 1.00 64.94 179 GLN A C 1
ATOM 1427 O O . GLN A 1 179 ? 13.103 13.239 -18.224 1.00 64.94 179 GLN A O 1
ATOM 1432 N N . THR A 1 180 ? 12.926 11.034 -17.883 1.00 70.00 180 THR A N 1
ATOM 1433 C CA . THR A 1 180 ? 13.883 10.634 -18.912 1.00 70.00 180 THR A CA 1
ATOM 1434 C C . THR A 1 180 ? 13.214 9.627 -19.833 1.00 70.00 180 THR A C 1
ATOM 1436 O O . THR A 1 180 ? 12.518 8.709 -19.396 1.00 70.00 180 THR A O 1
ATOM 1439 N N . THR A 1 181 ? 13.389 9.834 -21.132 1.00 74.69 181 THR A N 1
ATOM 1440 C CA . THR A 1 181 ? 12.871 8.967 -22.194 1.00 74.69 181 THR A CA 1
ATOM 1441 C C . THR A 1 181 ? 13.946 8.043 -22.758 1.00 74.69 181 THR A C 1
ATOM 1443 O O . THR A 1 181 ? 13.662 7.286 -23.684 1.00 74.69 181 THR A O 1
ATOM 1446 N N . ASN A 1 182 ? 15.170 8.095 -22.219 1.00 88.25 182 ASN A N 1
ATOM 1447 C CA . ASN A 1 182 ? 16.272 7.276 -22.701 1.00 88.25 182 ASN A CA 1
ATOM 1448 C C . ASN A 1 182 ? 16.242 5.860 -22.100 1.00 88.25 182 ASN A C 1
ATOM 1450 O O . ASN A 1 182 ? 15.635 5.597 -21.059 1.00 88.25 182 ASN A O 1
ATOM 1454 N N . ASP A 1 183 ? 16.927 4.951 -22.783 1.00 91.38 183 ASP A N 1
ATOM 1455 C CA . ASP A 1 183 ? 17.068 3.544 -22.408 1.00 91.38 183 ASP A CA 1
ATOM 1456 C C . ASP A 1 183 ? 18.391 3.273 -21.656 1.00 91.38 183 ASP A C 1
ATOM 1458 O O . ASP A 1 183 ? 18.850 2.139 -21.574 1.00 91.38 183 ASP A O 1
ATOM 1462 N N . GLU A 1 184 ? 19.018 4.311 -21.094 1.00 93.62 184 GLU A N 1
ATOM 1463 C CA . GLU A 1 184 ? 20.282 4.208 -20.355 1.00 93.62 184 GLU A CA 1
ATOM 1464 C C . GLU A 1 184 ? 20.050 3.775 -18.903 1.00 93.62 184 GLU A C 1
ATOM 1466 O O . GLU A 1 184 ? 19.180 4.312 -18.217 1.00 93.62 184 GLU A O 1
ATOM 1471 N N . PHE A 1 185 ? 20.863 2.862 -18.384 1.00 94.06 185 PHE A N 1
ATOM 1472 C CA . PHE A 1 185 ? 20.894 2.543 -16.962 1.00 94.06 185 PHE A CA 1
ATOM 1473 C C . PHE A 1 185 ? 21.828 3.511 -16.221 1.00 94.06 185 PHE A C 1
ATOM 1475 O O . PHE A 1 185 ? 23.005 3.232 -15.975 1.00 94.06 185 PHE A O 1
ATOM 1482 N N . ASP A 1 186 ? 21.288 4.682 -15.896 1.00 92.50 186 ASP A N 1
ATOM 1483 C CA . ASP A 1 186 ? 22.004 5.775 -15.238 1.00 92.50 186 ASP A CA 1
ATOM 1484 C C . ASP A 1 186 ? 22.122 5.582 -13.703 1.00 92.50 186 ASP A C 1
ATOM 1486 O O . ASP A 1 186 ? 21.556 4.664 -13.101 1.00 92.50 186 ASP A O 1
ATOM 1490 N N . ASN A 1 187 ? 22.875 6.473 -13.046 1.00 92.75 187 ASN A N 1
ATOM 1491 C CA . ASN A 1 187 ? 23.089 6.452 -11.588 1.00 92.75 187 ASN A CA 1
ATOM 1492 C C . ASN A 1 187 ? 21.789 6.582 -10.776 1.00 92.75 187 ASN A C 1
ATOM 1494 O O . ASN A 1 187 ? 21.698 6.105 -9.640 1.00 92.75 187 ASN A O 1
ATOM 1498 N N . LEU A 1 188 ? 20.800 7.281 -11.331 1.00 92.75 188 LEU A N 1
ATOM 1499 C CA . LEU A 1 188 ? 19.544 7.552 -10.647 1.00 92.75 188 LEU A CA 1
ATOM 1500 C C . LEU A 1 188 ? 18.637 6.318 -10.710 1.00 92.75 188 LEU A C 1
ATOM 1502 O O . LEU A 1 188 ? 18.053 5.955 -9.691 1.00 92.75 188 LEU A O 1
ATOM 1506 N N . LEU A 1 189 ? 18.601 5.615 -11.847 1.00 94.00 189 LEU A N 1
ATOM 1507 C CA . LEU A 1 189 ? 17.946 4.317 -11.968 1.00 94.00 189 LEU A CA 1
ATOM 1508 C C . LEU A 1 189 ? 18.587 3.287 -11.032 1.00 94.00 189 LEU A C 1
ATOM 1510 O O . LEU A 1 189 ? 17.859 2.618 -10.308 1.00 94.00 189 LEU A O 1
ATOM 1514 N N . GLU A 1 190 ? 19.920 3.201 -10.965 1.00 95.69 190 GLU A N 1
ATOM 1515 C CA . GLU A 1 190 ? 20.611 2.312 -10.012 1.00 95.69 190 GLU A CA 1
ATOM 1516 C C . GLU A 1 190 ? 20.158 2.571 -8.562 1.00 95.69 190 GLU A C 1
ATOM 1518 O O . GLU A 1 190 ? 19.833 1.642 -7.817 1.00 95.69 190 GLU A O 1
ATOM 1523 N N . SER A 1 191 ? 20.083 3.846 -8.174 1.00 94.06 191 SER A N 1
ATOM 1524 C CA . SER A 1 191 ? 19.650 4.261 -6.835 1.00 94.06 191 SER A CA 1
ATOM 1525 C C . SER A 1 191 ? 18.178 3.924 -6.572 1.00 94.06 191 SER A C 1
ATOM 1527 O O . SER A 1 191 ? 17.840 3.452 -5.484 1.00 94.06 191 SER A O 1
ATOM 1529 N N . ALA A 1 192 ? 17.309 4.110 -7.568 1.00 94.81 192 ALA A N 1
ATOM 1530 C CA . ALA A 1 192 ? 15.896 3.755 -7.490 1.00 94.81 192 ALA A CA 1
ATOM 1531 C C . ALA A 1 192 ? 15.684 2.239 -7.376 1.00 94.81 192 ALA A C 1
ATOM 1533 O O . ALA A 1 192 ? 14.902 1.804 -6.535 1.00 94.81 192 ALA A O 1
ATOM 1534 N N . ILE A 1 193 ? 16.417 1.429 -8.150 1.00 96.44 193 ILE A N 1
ATOM 1535 C CA . ILE A 1 193 ? 16.387 -0.039 -8.049 1.00 96.44 193 ILE A CA 1
ATOM 1536 C C . ILE A 1 193 ? 16.856 -0.499 -6.672 1.00 96.44 193 ILE A C 1
ATOM 1538 O O . ILE A 1 193 ? 16.198 -1.329 -6.051 1.00 96.44 193 ILE A O 1
ATOM 1542 N N . LYS A 1 194 ? 17.947 0.077 -6.157 1.00 95.94 194 LYS A N 1
ATOM 1543 C CA . LYS A 1 194 ? 18.429 -0.207 -4.801 1.00 95.94 194 LYS A CA 1
ATOM 1544 C C . LYS A 1 194 ? 17.336 0.045 -3.756 1.00 95.94 194 LYS A C 1
ATOM 1546 O O . LYS A 1 194 ? 17.133 -0.782 -2.871 1.00 95.94 194 LYS A O 1
ATOM 1551 N N . LEU A 1 195 ? 16.648 1.185 -3.845 1.00 93.75 195 LEU A N 1
ATOM 1552 C CA . LEU A 1 195 ? 15.578 1.538 -2.912 1.00 93.75 195 LEU A CA 1
ATOM 1553 C C . LEU A 1 195 ? 14.358 0.621 -3.066 1.00 93.75 195 LEU A C 1
ATOM 1555 O O . LEU A 1 195 ? 13.809 0.175 -2.064 1.00 93.75 195 LEU A O 1
ATOM 1559 N N . TYR A 1 196 ? 13.979 0.285 -4.300 1.00 95.25 196 TYR A N 1
ATOM 1560 C CA . TYR A 1 196 ? 12.917 -0.679 -4.583 1.00 95.25 196 TYR A CA 1
ATOM 1561 C C . TYR A 1 196 ? 13.223 -2.042 -3.951 1.00 95.25 196 TYR A C 1
ATOM 1563 O O . TYR A 1 196 ? 12.405 -2.586 -3.219 1.00 95.25 196 TYR A O 1
ATOM 1571 N N . GLN A 1 197 ? 14.431 -2.571 -4.152 1.00 96.50 197 GLN A N 1
ATOM 1572 C CA . GLN A 1 197 ? 14.853 -3.841 -3.554 1.00 96.50 197 GLN A CA 1
ATOM 1573 C C . GLN A 1 197 ? 14.757 -3.813 -2.025 1.00 96.50 197 GLN A C 1
ATOM 1575 O O . GLN A 1 197 ? 14.246 -4.758 -1.431 1.00 96.50 197 GLN A O 1
ATOM 1580 N N . LEU A 1 198 ? 15.170 -2.709 -1.394 1.00 92.75 198 LEU A N 1
ATOM 1581 C CA . LEU A 1 198 ? 15.052 -2.527 0.054 1.00 92.75 198 LEU A CA 1
ATOM 1582 C C . LEU A 1 198 ? 13.593 -2.456 0.536 1.00 92.75 198 LEU A C 1
ATOM 1584 O O . LEU A 1 198 ? 13.292 -2.954 1.615 1.00 92.75 198 LEU A O 1
ATOM 1588 N N . ASN A 1 199 ? 12.690 -1.826 -0.218 1.00 91.88 199 ASN A N 1
ATOM 1589 C CA . ASN A 1 199 ? 11.270 -1.723 0.143 1.00 91.88 199 ASN A CA 1
ATOM 1590 C C . ASN A 1 199 ? 10.554 -3.078 0.099 1.00 91.88 199 ASN A C 1
ATOM 1592 O O . ASN A 1 199 ? 9.647 -3.321 0.889 1.00 91.88 199 ASN A O 1
ATOM 1596 N N . PHE A 1 200 ? 10.983 -3.951 -0.811 1.00 93.12 200 PHE A N 1
ATOM 1597 C CA . PHE A 1 200 ? 10.382 -5.261 -1.053 1.00 93.12 200 PHE A CA 1
ATOM 1598 C C . PHE A 1 200 ? 11.151 -6.424 -0.398 1.00 93.12 200 PHE A C 1
ATOM 1600 O O . PHE A 1 200 ? 10.888 -7.582 -0.718 1.00 93.12 200 PHE A O 1
ATOM 1607 N N . HIS A 1 201 ? 12.110 -6.125 0.489 1.00 92.94 201 HIS A N 1
ATOM 1608 C CA . HIS A 1 201 ? 12.999 -7.096 1.153 1.00 92.94 201 HIS A CA 1
ATOM 1609 C C . HIS A 1 201 ? 13.694 -8.073 0.196 1.00 92.94 201 HIS A C 1
ATOM 1611 O O . HIS A 1 201 ? 13.890 -9.250 0.499 1.00 92.94 201 HIS A O 1
ATOM 1617 N N . LEU A 1 202 ? 14.079 -7.580 -0.978 1.00 94.88 202 LEU A N 1
ATOM 1618 C CA . LEU A 1 202 ? 14.885 -8.319 -1.940 1.00 94.88 202 LEU A CA 1
ATOM 1619 C C . LEU A 1 202 ? 16.376 -8.152 -1.629 1.00 94.88 202 LEU A C 1
ATOM 1621 O O . LEU A 1 202 ? 16.806 -7.183 -0.998 1.00 94.88 202 LEU A O 1
ATOM 1625 N N . ASN A 1 203 ? 17.194 -9.068 -2.148 1.00 95.81 203 ASN A N 1
ATOM 1626 C CA . ASN A 1 203 ? 18.644 -8.900 -2.119 1.00 95.81 203 ASN A CA 1
ATOM 1627 C C . ASN A 1 203 ? 19.038 -7.633 -2.889 1.00 95.81 203 ASN A C 1
ATOM 1629 O O . ASN A 1 203 ? 18.649 -7.439 -4.039 1.00 95.81 203 ASN A O 1
ATOM 1633 N N . VAL A 1 204 ? 19.837 -6.774 -2.256 1.00 96.50 204 VAL A N 1
ATOM 1634 C CA . VAL A 1 204 ? 20.195 -5.462 -2.808 1.00 96.50 204 VAL A CA 1
ATOM 1635 C C . VAL A 1 204 ? 21.350 -5.597 -3.801 1.00 96.50 204 VAL A C 1
ATOM 1637 O O . VAL A 1 204 ? 22.510 -5.346 -3.473 1.00 96.50 204 VAL A O 1
ATOM 1640 N N . THR A 1 205 ? 21.037 -6.007 -5.026 1.00 96.94 205 THR A N 1
ATOM 1641 C CA . THR A 1 205 ? 22.010 -6.184 -6.117 1.00 96.94 205 THR A CA 1
ATOM 1642 C C . THR A 1 205 ? 22.281 -4.898 -6.893 1.00 96.94 205 THR A C 1
ATOM 1644 O O . THR A 1 205 ? 23.325 -4.787 -7.532 1.00 96.94 205 THR A O 1
ATOM 1647 N N . ARG A 1 206 ? 21.368 -3.913 -6.819 1.00 96.44 206 ARG A N 1
ATOM 1648 C CA . ARG A 1 206 ? 21.366 -2.677 -7.630 1.00 96.44 206 ARG A CA 1
ATOM 1649 C C . ARG A 1 206 ? 21.252 -2.913 -9.140 1.00 96.44 206 ARG A C 1
ATOM 1651 O O . ARG A 1 206 ? 21.491 -2.006 -9.936 1.00 96.44 206 ARG A O 1
ATOM 1658 N N . THR A 1 207 ? 20.874 -4.120 -9.533 1.00 96.56 207 THR A N 1
ATOM 1659 C CA . THR A 1 207 ? 20.630 -4.514 -10.918 1.00 96.56 207 THR A CA 1
ATOM 1660 C C . THR A 1 207 ? 19.181 -4.962 -11.067 1.00 96.56 207 THR A C 1
ATOM 1662 O O . THR A 1 207 ? 18.510 -5.287 -10.087 1.00 96.56 207 THR A O 1
ATOM 1665 N N . LEU A 1 208 ? 18.672 -4.988 -12.297 1.00 94.81 208 LEU A N 1
ATOM 1666 C CA . LEU A 1 208 ? 17.374 -5.594 -12.597 1.00 94.81 208 LEU A CA 1
ATOM 1667 C C . LEU A 1 208 ? 17.503 -7.123 -12.617 1.00 94.81 208 LEU A C 1
ATOM 1669 O O . LEU A 1 208 ? 17.351 -7.748 -13.659 1.00 94.81 208 LEU A O 1
ATOM 1673 N N . ASP A 1 209 ? 17.838 -7.731 -11.481 1.00 95.44 209 ASP A N 1
ATOM 1674 C CA . ASP A 1 209 ? 17.917 -9.188 -11.359 1.00 95.44 209 ASP A CA 1
ATOM 1675 C C . ASP A 1 209 ? 16.544 -9.872 -11.485 1.00 95.44 209 ASP A C 1
ATOM 1677 O O . ASP A 1 209 ? 15.488 -9.232 -11.469 1.00 95.44 209 ASP A O 1
ATOM 1681 N N . ALA A 1 210 ? 16.556 -11.201 -11.600 1.00 94.44 210 ALA A N 1
ATOM 1682 C CA . ALA A 1 210 ? 15.355 -11.998 -11.829 1.00 94.44 210 ALA A CA 1
ATOM 1683 C C . ALA A 1 210 ? 14.275 -11.786 -10.753 1.00 94.44 210 ALA A C 1
ATOM 1685 O O . ALA 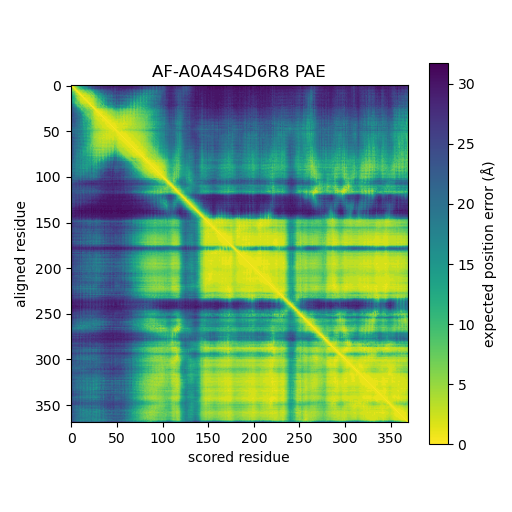A 1 210 ? 13.093 -11.717 -11.086 1.00 94.44 210 ALA A O 1
ATOM 1686 N N . ASN A 1 211 ? 14.672 -11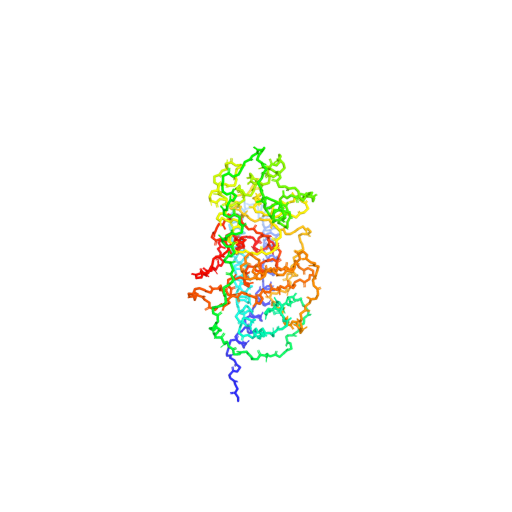.645 -9.485 1.00 95.12 211 ASN A N 1
ATOM 1687 C CA . ASN A 1 211 ? 13.742 -11.457 -8.370 1.00 95.12 211 ASN A CA 1
ATOM 1688 C C . ASN A 1 211 ? 13.121 -10.055 -8.401 1.00 95.12 211 ASN A C 1
ATOM 1690 O O . ASN A 1 211 ? 11.915 -9.907 -8.217 1.00 95.12 211 ASN A O 1
ATOM 1694 N N . THR A 1 212 ? 13.927 -9.037 -8.699 1.00 95.12 212 THR A N 1
ATOM 1695 C CA . THR A 1 212 ? 13.497 -7.641 -8.842 1.00 95.12 212 THR A CA 1
ATOM 1696 C C . THR A 1 212 ? 12.530 -7.494 -10.007 1.00 95.12 212 THR A C 1
ATOM 1698 O O . THR A 1 212 ? 11.447 -6.935 -9.847 1.00 95.12 212 THR A O 1
ATOM 1701 N N . VAL A 1 213 ? 12.884 -8.057 -11.162 1.00 93.12 213 VAL A N 1
ATOM 1702 C CA . VAL A 1 213 ? 12.043 -8.088 -12.362 1.00 93.12 213 VAL A CA 1
ATOM 1703 C C . VAL A 1 213 ? 10.732 -8.824 -12.079 1.00 93.12 213 VAL A C 1
ATOM 1705 O O . VAL A 1 213 ? 9.666 -8.280 -12.356 1.00 93.12 213 VAL A O 1
ATOM 1708 N N . SER A 1 214 ? 10.786 -10.000 -11.443 1.00 91.44 214 SER A N 1
ATOM 1709 C CA . SER A 1 214 ? 9.587 -10.753 -11.054 1.00 91.44 214 SER A CA 1
ATOM 1710 C C . SER A 1 214 ? 8.673 -9.952 -10.124 1.00 91.44 214 SER A C 1
ATOM 1712 O O . SER A 1 214 ? 7.465 -9.920 -10.346 1.00 91.44 214 SER A O 1
ATOM 1714 N N . MET A 1 215 ? 9.232 -9.273 -9.118 1.00 92.19 215 MET A N 1
ATOM 1715 C CA . MET A 1 215 ? 8.463 -8.444 -8.187 1.00 92.19 215 MET A CA 1
ATOM 1716 C C . MET A 1 215 ? 7.838 -7.228 -8.888 1.00 92.19 215 MET A C 1
ATOM 1718 O O . MET A 1 215 ? 6.675 -6.922 -8.664 1.00 92.19 215 MET A O 1
ATOM 1722 N N . MET A 1 216 ? 8.569 -6.550 -9.780 1.00 90.88 216 MET A N 1
ATOM 1723 C CA . MET A 1 216 ? 8.046 -5.417 -10.565 1.00 90.88 216 MET A CA 1
ATOM 1724 C C . MET A 1 216 ? 6.935 -5.804 -11.548 1.00 90.88 216 MET A C 1
ATOM 1726 O O . MET A 1 216 ? 6.193 -4.940 -12.013 1.00 90.88 216 MET A O 1
ATOM 1730 N N . MET A 1 217 ? 6.851 -7.084 -11.903 1.00 87.44 217 MET A N 1
ATOM 1731 C CA . MET A 1 217 ? 5.843 -7.624 -12.813 1.00 87.44 217 MET A CA 1
ATOM 1732 C C . MET A 1 217 ? 4.616 -8.166 -12.083 1.00 87.44 217 MET A C 1
ATOM 1734 O O . MET A 1 217 ? 3.634 -8.507 -12.743 1.00 87.44 217 MET A O 1
ATOM 1738 N N . MET A 1 218 ? 4.656 -8.252 -10.750 1.00 88.38 218 MET A N 1
ATOM 1739 C CA . MET A 1 218 ? 3.472 -8.597 -9.980 1.00 88.38 218 MET A CA 1
ATOM 1740 C C . MET A 1 218 ? 2.424 -7.484 -10.091 1.00 88.38 218 MET A C 1
ATOM 1742 O O . MET A 1 218 ? 2.771 -6.305 -9.979 1.00 88.38 218 MET A O 1
ATOM 1746 N N . PRO A 1 219 ? 1.142 -7.840 -10.275 1.00 89.88 219 PRO A N 1
ATOM 1747 C CA . PRO A 1 219 ? 0.062 -6.877 -10.148 1.00 89.88 219 PRO A CA 1
ATOM 1748 C C . PRO A 1 219 ? 0.038 -6.257 -8.745 1.00 89.88 219 PRO A C 1
ATOM 1750 O O . PRO A 1 219 ? 0.382 -6.908 -7.753 1.00 89.88 219 PRO A O 1
ATOM 1753 N N . ARG A 1 220 ? -0.323 -4.977 -8.658 1.00 92.44 220 ARG A N 1
ATOM 1754 C CA . ARG A 1 220 ? -0.212 -4.183 -7.435 1.00 92.44 220 ARG A CA 1
ATOM 1755 C C . ARG A 1 220 ? -1.205 -3.023 -7.365 1.00 92.44 220 ARG A C 1
ATOM 1757 O O . ARG A 1 220 ? -1.856 -2.686 -8.350 1.00 92.44 220 ARG A O 1
ATOM 1764 N N . CYS A 1 221 ? -1.278 -2.399 -6.195 1.00 93.00 221 CYS A N 1
ATOM 1765 C CA . CYS A 1 221 ? -1.930 -1.111 -5.980 1.00 93.00 221 CYS A CA 1
ATOM 1766 C C . CYS A 1 221 ? -1.216 0.013 -6.757 1.00 93.00 221 CYS A C 1
ATOM 1768 O O . CYS A 1 221 ? 0.017 0.025 -6.867 1.00 93.00 221 CYS A O 1
ATOM 1770 N N . GLY A 1 222 ? -2.002 0.954 -7.289 1.00 89.12 222 GLY A N 1
ATOM 1771 C CA . GLY A 1 222 ? -1.560 2.131 -8.047 1.00 89.12 222 GLY A CA 1
ATOM 1772 C C . GLY A 1 222 ? -1.177 3.348 -7.197 1.00 89.12 222 GLY A C 1
ATOM 1773 O O . GLY A 1 222 ? -0.765 4.372 -7.740 1.00 89.12 222 GLY A O 1
ATOM 1774 N N . VAL A 1 223 ? -1.311 3.281 -5.871 1.00 88.12 223 VAL A N 1
ATOM 1775 C CA . VAL A 1 223 ? -0.859 4.352 -4.973 1.00 88.12 223 VAL A CA 1
ATOM 1776 C C . VAL A 1 223 ? 0.683 4.395 -4.948 1.00 88.12 223 VAL A C 1
ATOM 1778 O O . VAL A 1 223 ? 1.321 3.344 -4.881 1.00 88.12 223 VAL A O 1
ATOM 1781 N N . PRO A 1 224 ? 1.333 5.577 -5.002 1.00 89.94 224 PRO A N 1
ATOM 1782 C CA . PRO A 1 224 ? 2.793 5.657 -4.944 1.00 89.94 224 PRO A CA 1
ATOM 1783 C C . PRO A 1 224 ? 3.384 5.181 -3.609 1.00 89.94 224 PRO A C 1
ATOM 1785 O O . PRO A 1 224 ? 2.881 5.534 -2.543 1.00 89.94 224 PRO A O 1
ATOM 1788 N N . ASP A 1 225 ? 4.515 4.470 -3.668 1.00 90.69 225 ASP A N 1
ATOM 1789 C CA . ASP A 1 225 ? 5.270 4.039 -2.479 1.00 90.69 225 ASP A CA 1
ATOM 1790 C C . ASP A 1 225 ? 5.970 5.220 -1.794 1.00 90.69 225 ASP A C 1
ATOM 1792 O O . ASP A 1 225 ? 6.170 5.223 -0.579 1.00 90.69 225 ASP A O 1
ATOM 1796 N N . ILE A 1 226 ? 6.363 6.230 -2.576 1.00 88.00 226 ILE A N 1
ATOM 1797 C CA . ILE A 1 226 ? 7.080 7.416 -2.106 1.00 88.00 226 ILE A CA 1
ATOM 1798 C C . ILE A 1 226 ? 6.300 8.661 -2.526 1.00 88.00 226 ILE A C 1
ATOM 1800 O O . ILE A 1 226 ? 6.098 8.915 -3.712 1.00 88.00 226 ILE A O 1
ATOM 1804 N N . ILE A 1 227 ? 5.891 9.476 -1.553 1.00 82.81 227 ILE A N 1
ATOM 1805 C CA . ILE A 1 227 ? 5.116 10.702 -1.792 1.00 82.81 227 ILE A CA 1
ATOM 1806 C C . ILE A 1 227 ? 5.873 11.889 -1.210 1.00 82.81 227 ILE A C 1
ATOM 1808 O O . ILE A 1 227 ? 6.198 11.904 -0.024 1.00 82.81 227 ILE A O 1
ATOM 1812 N N . ASN A 1 228 ? 6.157 12.898 -2.039 1.00 79.56 228 ASN A N 1
ATOM 1813 C CA . ASN A 1 228 ? 6.914 14.096 -1.648 1.00 79.56 228 ASN A CA 1
ATOM 1814 C C . ASN A 1 228 ? 8.237 13.758 -0.925 1.00 79.56 228 ASN A C 1
ATOM 1816 O O . ASN A 1 228 ? 8.575 14.368 0.087 1.00 79.56 228 ASN A O 1
ATOM 1820 N N . GLY A 1 229 ? 8.954 12.733 -1.403 1.00 77.88 229 GLY A N 1
ATOM 1821 C CA . GLY A 1 229 ? 10.215 12.260 -0.813 1.00 77.88 229 GLY A CA 1
ATOM 1822 C C . GLY A 1 229 ? 10.070 11.435 0.473 1.00 77.88 229 GLY A C 1
ATOM 1823 O O . GLY A 1 229 ? 11.071 10.958 0.999 1.00 77.88 229 GLY A O 1
ATOM 1824 N N . THR A 1 230 ? 8.849 11.227 0.973 1.00 80.19 230 THR A N 1
ATOM 1825 C CA . THR A 1 230 ? 8.578 10.373 2.137 1.00 80.19 230 THR A CA 1
ATOM 1826 C C . THR A 1 230 ? 8.331 8.941 1.670 1.00 80.19 230 THR A C 1
ATOM 1828 O O . THR A 1 230 ? 7.349 8.692 0.973 1.00 80.19 230 THR A O 1
ATOM 1831 N N . ASN A 1 231 ? 9.214 8.008 2.039 1.00 83.44 231 ASN A N 1
ATOM 1832 C CA . ASN A 1 231 ? 9.058 6.584 1.730 1.00 83.44 231 ASN A CA 1
ATOM 1833 C C . ASN A 1 231 ? 8.053 5.933 2.682 1.00 83.44 231 ASN A C 1
ATOM 1835 O O . ASN A 1 231 ? 8.332 5.811 3.874 1.00 83.44 231 ASN A O 1
ATOM 1839 N N . LEU A 1 232 ? 6.907 5.500 2.152 1.00 78.75 232 LEU A N 1
ATOM 1840 C CA . LEU A 1 232 ? 5.809 5.007 2.971 1.00 78.75 232 LEU A CA 1
ATOM 1841 C C . LEU A 1 232 ? 6.037 3.593 3.523 1.00 78.75 232 LEU A C 1
ATOM 1843 O O . LEU A 1 232 ? 5.445 3.255 4.544 1.00 78.75 232 LEU A O 1
ATOM 1847 N N . MET A 1 233 ? 6.936 2.814 2.916 1.00 81.06 233 MET A N 1
ATOM 1848 C CA . MET A 1 233 ? 7.161 1.400 3.249 1.00 81.06 233 MET A CA 1
ATOM 1849 C C . MET A 1 233 ? 8.223 1.161 4.336 1.00 81.06 233 MET A C 1
ATOM 1851 O O . MET A 1 233 ? 8.373 0.036 4.808 1.00 81.06 233 MET A O 1
ATOM 1855 N N . GLN A 1 234 ? 9.013 2.178 4.704 1.00 65.62 234 GLN A N 1
ATOM 1856 C CA . GLN A 1 234 ? 10.206 2.002 5.553 1.00 65.62 234 GLN A CA 1
ATOM 1857 C C . GLN A 1 234 ? 10.240 2.851 6.826 1.00 65.62 234 GLN A C 1
ATOM 1859 O O . GLN A 1 234 ? 11.189 2.723 7.606 1.00 65.62 234 GLN A O 1
ATOM 1864 N N . LEU A 1 235 ? 9.250 3.709 7.085 1.00 58.06 235 LEU A N 1
ATOM 1865 C CA . LEU A 1 235 ? 9.243 4.451 8.345 1.00 58.06 235 LEU A CA 1
ATOM 1866 C C . LEU A 1 235 ? 8.729 3.554 9.465 1.00 58.06 235 LEU A C 1
ATOM 1868 O O . LEU A 1 235 ? 7.532 3.355 9.628 1.00 58.06 235 LEU A O 1
ATOM 1872 N N . LYS A 1 236 ? 9.660 3.061 10.282 1.00 52.59 236 LYS A N 1
ATOM 1873 C CA . LYS A 1 236 ? 9.337 2.498 11.592 1.00 52.59 236 LYS A CA 1
ATOM 1874 C C . LYS A 1 236 ? 8.949 3.646 12.519 1.00 52.59 236 LYS A C 1
ATOM 1876 O O . LYS A 1 236 ? 9.814 4.407 12.955 1.00 52.59 236 LYS A O 1
ATOM 1881 N N . LEU A 1 237 ? 7.662 3.796 12.819 1.00 46.81 237 LEU A N 1
ATOM 1882 C CA . LEU A 1 237 ? 7.235 4.683 13.898 1.00 46.81 237 LEU A CA 1
ATOM 1883 C C . LEU A 1 237 ? 7.412 3.969 15.242 1.00 46.81 237 LEU A C 1
ATOM 1885 O O . LEU A 1 237 ? 6.723 3.000 15.538 1.00 46.81 237 LEU A O 1
ATOM 1889 N N . GLY A 1 238 ? 8.336 4.483 16.053 1.00 42.69 238 GLY A N 1
ATOM 1890 C CA . GLY A 1 238 ? 8.497 4.145 17.464 1.00 42.69 238 GLY A CA 1
ATOM 1891 C C . GLY A 1 238 ? 8.983 5.372 18.235 1.00 42.69 238 GLY A C 1
ATOM 1892 O O . GLY A 1 238 ? 9.850 6.109 17.764 1.00 42.69 238 GLY A O 1
ATOM 1893 N N . ASN A 1 239 ? 8.399 5.626 19.405 1.00 40.34 239 ASN A N 1
ATOM 1894 C CA . ASN A 1 239 ? 8.939 6.579 20.372 1.00 40.34 239 ASN A CA 1
ATOM 1895 C C . ASN A 1 239 ? 10.193 5.942 21.009 1.00 40.34 239 ASN A C 1
ATOM 1897 O O . ASN A 1 239 ? 10.094 4.805 21.470 1.00 40.34 239 ASN A O 1
ATOM 1901 N N . PRO A 1 240 ? 11.349 6.631 21.077 1.00 39.41 240 PRO A N 1
ATOM 1902 C CA . PRO A 1 240 ? 12.577 6.070 21.653 1.00 39.41 240 PRO A CA 1
ATOM 1903 C C . PRO A 1 240 ? 12.445 5.614 23.119 1.00 39.41 240 PRO A C 1
ATOM 1905 O O . PRO A 1 240 ? 13.305 4.880 23.594 1.00 39.41 240 PRO A O 1
ATOM 1908 N N . ASN A 1 241 ? 11.366 5.994 23.818 1.00 38.81 241 ASN A N 1
ATOM 1909 C CA . ASN A 1 241 ? 11.124 5.659 25.224 1.00 38.81 241 ASN A CA 1
ATOM 1910 C C . ASN A 1 241 ? 9.948 4.688 25.474 1.00 38.81 241 ASN A C 1
ATOM 1912 O O . ASN A 1 241 ? 9.556 4.515 26.627 1.00 38.81 241 ASN A O 1
ATOM 1916 N N . SER A 1 242 ? 9.361 4.055 24.451 1.00 38.59 242 SER A N 1
ATOM 1917 C CA . SER A 1 242 ? 8.308 3.041 24.639 1.00 38.59 242 SER A CA 1
ATOM 1918 C C . SER A 1 242 ? 8.661 1.730 23.943 1.00 38.59 242 SER A C 1
ATOM 1920 O O . SER A 1 242 ? 9.055 1.740 22.780 1.00 38.59 242 SER A O 1
ATOM 1922 N N . ILE A 1 243 ? 8.455 0.605 24.635 1.00 38.00 243 ILE A N 1
ATOM 1923 C CA . ILE A 1 243 ? 8.538 -0.774 24.112 1.00 38.00 243 ILE A CA 1
ATOM 1924 C C . ILE A 1 243 ? 7.321 -1.036 23.202 1.00 38.00 243 ILE A C 1
ATOM 1926 O O . ILE A 1 243 ? 6.547 -1.958 23.426 1.00 38.00 243 ILE A O 1
ATOM 1930 N N . ASP A 1 244 ? 7.084 -0.159 22.229 1.00 41.56 244 ASP A N 1
ATOM 1931 C CA . ASP A 1 244 ? 5.964 -0.288 21.305 1.00 41.56 244 ASP A CA 1
ATOM 1932 C C . ASP A 1 244 ? 6.494 -0.873 19.999 1.00 41.56 244 ASP A C 1
ATOM 1934 O O . ASP A 1 244 ? 7.454 -0.371 19.405 1.00 41.56 244 ASP A O 1
ATOM 1938 N N . ILE A 1 245 ? 5.925 -2.013 19.625 1.00 41.56 245 ILE A N 1
ATOM 1939 C CA . ILE A 1 245 ? 6.357 -2.854 18.512 1.00 41.56 245 ILE A CA 1
ATOM 1940 C C . ILE A 1 245 ? 6.042 -2.081 17.227 1.00 41.56 245 ILE A C 1
ATOM 1942 O O . ILE A 1 245 ? 4.895 -2.013 16.795 1.00 41.56 245 ILE A O 1
ATOM 1946 N N . GLY A 1 246 ? 7.061 -1.417 16.680 1.00 45.84 246 GLY A N 1
ATOM 1947 C CA . GLY A 1 246 ? 6.909 -0.465 15.582 1.00 45.84 246 GLY A CA 1
ATOM 1948 C C . GLY A 1 246 ? 6.271 -1.084 14.340 1.00 45.84 246 GLY A C 1
ATOM 1949 O O . GLY A 1 246 ? 6.713 -2.130 13.869 1.00 45.84 246 GLY A O 1
ATOM 1950 N N . SER A 1 247 ? 5.257 -0.405 13.806 1.00 50.97 247 SER A N 1
ATOM 1951 C CA . SER A 1 247 ? 4.607 -0.760 12.544 1.00 50.97 247 SER A CA 1
ATOM 1952 C C . SER A 1 247 ? 5.535 -0.506 11.348 1.00 50.97 247 SER A C 1
ATOM 1954 O O . SER A 1 247 ? 6.277 0.482 11.346 1.00 50.97 247 SER A O 1
ATOM 1956 N N . TYR A 1 248 ? 5.455 -1.336 10.308 1.00 54.28 248 TYR A N 1
ATOM 1957 C CA . TYR A 1 248 ? 6.204 -1.224 9.051 1.00 54.28 248 TYR A CA 1
ATOM 1958 C C . TYR A 1 248 ? 5.544 -0.286 8.013 1.00 54.28 248 TYR A C 1
ATOM 1960 O O . TYR A 1 248 ? 5.976 -0.268 6.859 1.00 54.28 248 TYR A O 1
ATOM 1968 N N . TYR A 1 249 ? 4.544 0.523 8.397 1.00 61.00 249 TYR A N 1
ATOM 1969 C CA . TYR A 1 249 ? 3.909 1.534 7.525 1.00 61.00 249 TYR A CA 1
ATOM 1970 C C . TYR A 1 249 ? 4.174 2.965 7.968 1.00 61.00 249 TYR A C 1
ATOM 1972 O O . TYR A 1 249 ? 4.350 3.285 9.145 1.00 61.00 249 TYR A O 1
ATOM 1980 N N . THR A 1 250 ? 3.990 3.850 6.995 1.00 55.56 250 THR A N 1
ATOM 1981 C CA . THR A 1 250 ? 3.879 5.296 7.174 1.00 55.56 250 THR A CA 1
ATOM 1982 C C . THR A 1 250 ? 2.465 5.779 6.876 1.00 55.56 250 THR A C 1
ATOM 1984 O O . THR A 1 250 ? 1.783 5.249 6.006 1.00 55.56 250 THR A O 1
ATOM 1987 N N . PHE A 1 251 ? 2.045 6.860 7.528 1.00 62.97 251 PHE A N 1
ATOM 1988 C CA . PHE A 1 251 ? 0.788 7.552 7.237 1.00 62.97 251 PHE A CA 1
ATOM 1989 C C . PHE A 1 251 ? 0.924 8.573 6.111 1.00 62.97 251 PHE A C 1
ATOM 1991 O O . PHE A 1 251 ? 1.970 9.210 5.965 1.00 62.97 251 PHE A O 1
ATOM 1998 N N . PHE A 1 252 ? -0.159 8.809 5.368 1.00 64.69 252 PHE A N 1
ATOM 1999 C CA . PHE A 1 252 ? -0.162 9.883 4.375 1.00 64.69 252 PHE A CA 1
ATOM 2000 C C . PHE A 1 252 ? 0.176 11.254 5.006 1.00 64.69 252 PHE A C 1
ATOM 2002 O O . PHE A 1 252 ? -0.238 11.549 6.139 1.00 64.69 252 PHE A O 1
ATOM 2009 N N . PRO A 1 253 ? 0.892 12.131 4.273 1.00 58.44 253 PRO A N 1
ATOM 2010 C CA . PRO A 1 253 ? 1.231 13.471 4.740 1.00 58.44 253 PRO A CA 1
ATOM 2011 C C . PRO A 1 253 ? 0.003 14.268 5.206 1.00 58.44 253 PRO A C 1
ATOM 2013 O O . PRO A 1 253 ? -1.051 14.258 4.571 1.00 58.44 253 PRO A O 1
ATOM 2016 N N . GLY A 1 254 ? 0.147 14.986 6.323 1.00 59.25 254 GLY A N 1
ATOM 2017 C CA . GLY A 1 254 ? -0.919 15.799 6.921 1.00 59.25 254 GLY A CA 1
ATOM 2018 C C . GLY A 1 254 ? -1.689 15.132 8.065 1.00 59.25 254 GLY A C 1
ATOM 2019 O O . GLY A 1 254 ? -2.501 15.816 8.681 1.00 59.25 254 GLY A O 1
ATOM 2020 N N . LYS A 1 255 ? -1.426 13.847 8.378 1.00 60.59 255 LYS A N 1
ATOM 2021 C CA . LYS A 1 255 ? -1.984 13.103 9.537 1.00 60.59 255 LYS A CA 1
ATOM 2022 C C . LYS A 1 255 ? -3.486 13.332 9.755 1.00 60.59 255 LYS A C 1
ATOM 2024 O O . LYS A 1 255 ? -3.959 13.394 10.892 1.00 60.59 255 LYS A O 1
ATOM 2029 N N . ILE A 1 256 ? -4.228 13.503 8.664 1.00 61.69 256 ILE A N 1
ATOM 2030 C CA . ILE A 1 256 ? -5.677 13.655 8.721 1.00 61.69 256 ILE A CA 1
ATOM 2031 C C . ILE A 1 256 ? -6.224 12.318 9.225 1.00 61.69 256 ILE A C 1
ATOM 2033 O O . ILE A 1 256 ? -5.665 11.265 8.929 1.00 61.69 256 ILE A O 1
ATOM 2037 N N . LYS A 1 257 ? -7.272 12.359 10.039 1.00 67.75 257 LYS A N 1
ATOM 2038 C CA . LYS A 1 257 ? -7.916 11.177 10.613 1.00 67.75 257 LYS A CA 1
ATOM 2039 C C . LYS A 1 257 ? -9.413 11.332 10.429 1.00 67.75 257 LYS A C 1
ATOM 2041 O O . LYS A 1 257 ? -9.923 12.457 10.451 1.00 67.75 257 LYS A O 1
ATOM 2046 N N . TRP A 1 258 ? -10.122 10.221 10.274 1.00 69.00 258 TRP A N 1
ATOM 2047 C CA . TRP A 1 258 ? -11.570 10.246 10.449 1.00 69.00 258 TRP A CA 1
ATOM 2048 C C . TRP A 1 258 ? -11.926 10.796 11.842 1.00 69.00 258 TRP A C 1
ATOM 2050 O O . TRP A 1 258 ? -11.188 10.556 12.803 1.00 69.00 258 TRP A O 1
ATOM 2060 N N . PRO A 1 259 ? -13.032 11.553 11.977 1.00 68.31 259 PRO A N 1
ATOM 2061 C CA . PRO A 1 259 ? -13.440 12.094 13.265 1.00 68.31 259 PRO A CA 1
ATOM 2062 C C . PRO A 1 259 ? -13.628 10.971 14.294 1.00 68.31 259 PRO A C 1
ATOM 2064 O O . PRO A 1 259 ? -14.281 9.978 13.969 1.00 68.31 259 PRO A O 1
ATOM 2067 N N . PRO A 1 260 ? -13.183 11.143 15.552 1.00 63.62 260 PRO A N 1
ATOM 2068 C CA . PRO A 1 260 ? -13.378 10.140 16.601 1.00 63.62 260 PRO A CA 1
ATOM 2069 C C . PRO A 1 260 ? -14.849 9.813 16.884 1.00 63.62 260 PRO A C 1
ATOM 2071 O O . PRO A 1 260 ? -15.140 8.842 17.557 1.00 63.62 260 PRO A O 1
ATOM 2074 N N . SER A 1 261 ? -15.800 10.620 16.416 1.00 65.25 261 SER A N 1
ATOM 2075 C CA . SER A 1 261 ? -17.235 10.354 16.553 1.00 65.25 261 SER A CA 1
ATOM 2076 C C . SER A 1 261 ? -17.815 9.474 15.440 1.00 65.25 261 SER A C 1
ATOM 2078 O O . SER A 1 261 ? -19.001 9.149 15.491 1.00 65.25 261 SER A O 1
ATOM 2080 N N . LYS A 1 262 ? -17.025 9.096 14.424 1.00 64.19 262 LYS A N 1
ATOM 2081 C CA . LYS A 1 262 ? -17.507 8.389 13.231 1.00 64.19 262 LYS A CA 1
ATOM 2082 C C . LYS A 1 262 ? -16.824 7.040 13.058 1.00 64.19 262 LYS A C 1
ATOM 2084 O O . LYS A 1 262 ? -15.706 6.949 12.571 1.00 64.19 262 LYS A O 1
ATOM 2089 N N . TYR A 1 263 ? -17.569 6.002 13.423 1.00 61.75 263 TYR A N 1
ATOM 2090 C CA . TYR A 1 263 ? -17.165 4.595 13.325 1.00 61.75 263 TYR A CA 1
ATOM 2091 C C . TYR A 1 263 ? -17.977 3.806 12.293 1.00 61.75 263 TYR A C 1
ATOM 2093 O O . TYR A 1 263 ? -17.617 2.689 11.938 1.00 61.75 263 TYR A O 1
ATOM 2101 N N . HIS A 1 264 ? -19.071 4.392 11.804 1.00 61.56 264 HIS A N 1
ATOM 2102 C CA . HIS A 1 264 ? -19.845 3.848 10.699 1.00 61.56 264 HIS A CA 1
ATOM 2103 C C . HIS A 1 264 ? -19.339 4.470 9.405 1.00 61.56 264 HIS A C 1
ATOM 2105 O O . HIS A 1 264 ? -19.589 5.646 9.132 1.00 61.56 264 HIS A O 1
ATOM 2111 N N . LEU A 1 265 ? -18.607 3.676 8.629 1.00 65.56 265 LEU A N 1
ATOM 2112 C CA . LEU A 1 265 ? -18.226 4.047 7.278 1.00 65.56 265 LEU A CA 1
ATOM 2113 C C . LEU A 1 265 ? -19.475 4.035 6.406 1.00 65.56 265 LEU A C 1
ATOM 2115 O O . LEU A 1 265 ? -20.163 3.023 6.290 1.00 65.56 265 LEU A O 1
ATOM 2119 N N . THR A 1 266 ? -19.774 5.179 5.806 1.00 66.50 266 THR A N 1
ATOM 2120 C CA . THR A 1 266 ? -20.787 5.263 4.762 1.00 66.50 266 THR A CA 1
ATOM 2121 C C . THR A 1 266 ? -20.118 5.313 3.409 1.00 66.50 266 THR A C 1
ATOM 2123 O O . THR A 1 266 ? -19.073 5.951 3.246 1.00 66.50 266 THR A O 1
ATOM 2126 N N . TYR A 1 267 ? -20.744 4.660 2.440 1.00 67.56 267 TYR A N 1
ATOM 2127 C CA . TYR A 1 267 ? -20.247 4.606 1.085 1.00 67.56 267 TYR A CA 1
ATOM 2128 C C . TYR A 1 267 ? -21.332 4.886 0.063 1.00 67.56 267 TYR A C 1
ATOM 2130 O O . TYR A 1 267 ? -22.518 4.666 0.305 1.00 67.56 267 TYR A O 1
ATOM 2138 N N . ALA A 1 268 ? -20.891 5.342 -1.101 1.00 67.69 268 ALA A N 1
ATOM 2139 C CA . ALA A 1 268 ? -21.718 5.439 -2.286 1.00 67.69 268 ALA A CA 1
ATOM 2140 C C . ALA A 1 268 ? -20.944 4.918 -3.494 1.00 67.69 268 ALA A C 1
ATOM 2142 O O . ALA A 1 268 ? -19.741 5.162 -3.619 1.00 67.69 268 ALA A O 1
ATOM 2143 N N . LEU A 1 269 ? -21.656 4.235 -4.387 1.00 69.62 269 LEU A N 1
ATOM 2144 C CA . LEU A 1 269 ? -21.168 3.941 -5.726 1.00 69.62 269 LEU A CA 1
ATOM 2145 C C . LEU A 1 269 ? -21.398 5.175 -6.597 1.00 69.62 269 LEU A C 1
ATOM 2147 O O . LEU A 1 269 ? -22.505 5.719 -6.621 1.00 69.62 269 LEU A O 1
ATOM 2151 N N . GLN A 1 270 ? -20.363 5.647 -7.289 1.00 64.69 270 GLN A N 1
ATOM 2152 C CA . GLN A 1 270 ? -20.527 6.769 -8.211 1.00 64.69 270 GLN A CA 1
ATOM 2153 C C . GLN A 1 270 ? -21.008 6.271 -9.578 1.00 64.69 270 GLN A C 1
ATOM 2155 O O . GLN A 1 270 ? -20.424 5.332 -10.121 1.00 64.69 270 GLN A O 1
ATOM 2160 N N . PRO A 1 271 ? -22.048 6.893 -10.162 1.00 58.78 271 PRO A N 1
ATOM 2161 C CA . PRO A 1 271 ? -22.478 6.559 -11.509 1.00 58.78 271 PRO A CA 1
ATOM 2162 C C . PRO A 1 271 ? -21.453 7.037 -12.546 1.00 58.78 271 PRO A C 1
ATOM 2164 O O . PRO A 1 271 ? -20.988 8.178 -12.509 1.00 58.78 271 PRO A O 1
ATOM 2167 N N . GLY A 1 272 ? -21.159 6.172 -13.517 1.00 56.78 272 GLY A N 1
ATOM 2168 C CA . GLY A 1 272 ? -20.294 6.480 -14.655 1.00 56.78 272 GLY A CA 1
ATOM 2169 C C . GLY A 1 272 ? -18.801 6.246 -14.411 1.00 56.78 272 GLY A C 1
ATOM 2170 O O . GLY A 1 272 ? -18.368 5.777 -13.366 1.00 56.78 272 GLY A O 1
ATOM 2171 N N . THR A 1 273 ? -18.002 6.543 -15.436 1.00 57.28 273 THR A N 1
ATOM 2172 C CA . THR A 1 273 ? -16.540 6.406 -15.415 1.00 57.28 273 THR A CA 1
ATOM 2173 C C . THR A 1 273 ? -15.900 7.780 -15.219 1.00 57.28 273 THR A C 1
ATOM 2175 O O . THR A 1 273 ? -16.033 8.626 -16.108 1.00 57.28 273 THR A O 1
ATOM 2178 N N . PRO A 1 274 ? -15.226 8.049 -14.087 1.00 59.75 274 PRO A N 1
ATOM 2179 C CA . PRO A 1 274 ? -14.576 9.334 -13.875 1.00 59.75 274 PRO A CA 1
ATOM 2180 C C . PRO A 1 274 ? -13.456 9.554 -14.901 1.00 59.75 274 PRO A C 1
ATOM 2182 O O . PRO A 1 274 ? -12.672 8.653 -15.193 1.00 59.75 274 PRO A O 1
ATOM 2185 N N . ARG A 1 275 ? -13.359 10.774 -15.446 1.00 56.25 275 ARG A N 1
ATOM 2186 C CA . ARG A 1 275 ? -12.192 11.192 -16.239 1.00 56.25 275 ARG A CA 1
ATOM 2187 C C . ARG A 1 275 ? -11.024 11.432 -15.289 1.00 56.25 275 ARG A C 1
ATOM 2189 O O . ARG A 1 275 ? -11.060 12.383 -14.512 1.00 56.25 275 ARG A O 1
ATOM 2196 N N . MET A 1 276 ? -10.008 10.579 -15.361 1.00 59.16 276 MET A N 1
ATOM 2197 C CA . MET A 1 276 ? -8.805 10.686 -14.537 1.00 59.16 276 MET A CA 1
ATOM 2198 C C . MET A 1 276 ? -7.643 11.299 -15.329 1.00 59.16 276 MET A C 1
ATOM 2200 O O . MET A 1 276 ? -7.612 11.196 -16.560 1.00 59.16 276 MET A O 1
ATOM 2204 N N . PRO A 1 277 ? -6.678 11.953 -14.652 1.00 54.69 277 PRO A N 1
ATOM 2205 C CA . PRO A 1 277 ? -5.402 12.303 -15.266 1.00 54.69 277 PRO A CA 1
ATOM 2206 C C . PRO A 1 277 ? -4.754 11.050 -15.863 1.00 54.69 277 PRO A C 1
ATOM 2208 O O . PRO A 1 277 ? -4.832 9.978 -15.268 1.00 54.69 277 PRO A O 1
ATOM 2211 N N . SER A 1 278 ? -4.068 11.181 -16.999 1.00 54.16 278 SER A N 1
ATOM 2212 C CA . SER A 1 278 ? -3.517 10.037 -17.745 1.00 54.16 278 SER A CA 1
ATOM 2213 C C . SER A 1 278 ? -2.589 9.129 -16.932 1.00 54.16 278 SER A C 1
ATOM 2215 O O . SER A 1 278 ? -2.467 7.952 -17.246 1.00 54.16 278 SER A O 1
ATOM 2217 N N . VAL A 1 279 ? -1.951 9.668 -15.892 1.00 50.19 279 VAL A N 1
ATOM 2218 C CA . VAL A 1 279 ? -1.057 8.946 -14.973 1.00 50.19 279 VAL A CA 1
ATOM 2219 C C . VAL A 1 279 ? -1.781 8.044 -13.965 1.00 50.19 279 VAL A C 1
ATOM 2221 O O . VAL A 1 279 ? -1.122 7.229 -13.339 1.00 50.19 279 VAL A O 1
ATOM 2224 N N . LEU A 1 280 ? -3.103 8.182 -13.813 1.00 59.94 280 LEU A N 1
ATOM 2225 C CA . LEU A 1 280 ? -3.978 7.356 -12.962 1.00 59.94 280 LEU A CA 1
ATOM 2226 C C . LEU A 1 280 ? -4.962 6.523 -13.805 1.00 59.94 280 LEU A C 1
ATOM 2228 O O . LEU A 1 280 ? -5.988 6.056 -13.308 1.00 59.94 280 LEU A O 1
ATOM 2232 N N . ASN A 1 281 ? -4.713 6.408 -15.110 1.00 67.69 281 ASN A N 1
ATOM 2233 C CA . ASN A 1 281 ? -5.511 5.545 -15.965 1.00 67.69 281 ASN A CA 1
ATOM 2234 C C . ASN A 1 281 ? -5.045 4.103 -15.808 1.00 67.69 281 ASN A C 1
ATOM 2236 O O . ASN A 1 281 ? -3.848 3.834 -15.865 1.00 67.69 281 ASN A O 1
ATOM 2240 N N . PHE A 1 282 ? -6.012 3.199 -15.712 1.00 70.94 282 PHE A N 1
ATOM 2241 C CA . PHE A 1 282 ? -5.758 1.770 -15.752 1.00 70.94 282 PHE A CA 1
ATOM 2242 C C . PHE A 1 282 ? -5.159 1.323 -17.089 1.00 70.94 282 PHE A C 1
ATOM 2244 O O . PHE A 1 282 ? -5.450 1.897 -18.158 1.00 70.94 282 PHE A O 1
ATOM 2251 N N . ASP A 1 283 ? -4.281 0.328 -16.991 1.00 70.56 283 ASP A N 1
ATOM 2252 C CA . ASP A 1 283 ? -3.327 -0.095 -18.010 1.00 70.56 283 ASP A CA 1
ATOM 2253 C C . ASP A 1 283 ? -3.685 -1.421 -18.700 1.00 70.56 283 ASP A C 1
ATOM 2255 O O . ASP A 1 283 ? -2.901 -1.915 -19.516 1.00 70.56 283 ASP A O 1
ATOM 2259 N N . GLY A 1 284 ? -4.909 -1.909 -18.487 1.00 74.19 284 GLY A N 1
ATOM 2260 C CA . GLY A 1 284 ? -5.380 -3.190 -19.000 1.00 74.19 284 GLY A CA 1
ATOM 2261 C C . GLY A 1 284 ? -5.064 -4.314 -18.010 1.00 74.19 284 GLY A C 1
ATOM 2262 O O . GLY A 1 284 ? -4.684 -4.032 -16.886 1.00 74.19 284 GLY A O 1
ATOM 2263 N N . PRO A 1 285 ? -5.173 -5.594 -18.407 1.00 76.94 285 PRO A N 1
ATOM 2264 C CA . PRO A 1 285 ? -4.987 -6.699 -17.468 1.00 76.94 285 PRO A CA 1
ATOM 2265 C C . PRO A 1 285 ? -3.606 -6.685 -16.783 1.00 76.94 285 PRO A C 1
ATOM 2267 O O . PRO A 1 285 ? -2.579 -6.604 -17.462 1.00 76.94 285 PRO A O 1
ATOM 2270 N N . GLY A 1 286 ? -3.583 -6.878 -15.466 1.00 79.25 286 GLY A N 1
ATOM 2271 C CA . GLY A 1 286 ? -2.431 -6.858 -14.567 1.00 79.25 286 GLY A CA 1
ATOM 2272 C C . GLY A 1 286 ? -1.877 -5.466 -14.247 1.00 79.25 286 GLY A C 1
ATOM 2273 O O . GLY A 1 286 ? -2.457 -4.437 -14.543 1.00 79.25 286 GLY A O 1
ATOM 2274 N N . ARG A 1 287 ? -0.665 -5.437 -13.670 1.00 82.50 287 ARG A N 1
ATOM 2275 C CA . ARG A 1 287 ? 0.066 -4.214 -13.275 1.00 82.50 287 ARG A CA 1
ATOM 2276 C C . ARG A 1 287 ? -0.658 -3.370 -12.220 1.00 82.50 287 ARG A C 1
ATOM 2278 O O . ARG A 1 287 ? -0.293 -3.521 -11.058 1.00 82.50 287 ARG A O 1
ATOM 2285 N N . VAL A 1 288 ? -1.596 -2.488 -12.575 1.00 85.50 288 VAL A N 1
ATOM 2286 C CA . VAL A 1 288 ? -2.297 -1.615 -11.617 1.00 85.50 288 VAL A CA 1
ATOM 2287 C C . VAL A 1 288 ? -3.739 -2.077 -11.441 1.00 85.50 288 VAL A C 1
ATOM 2289 O O . VAL A 1 288 ? -4.609 -1.773 -12.244 1.00 85.50 288 VAL A O 1
ATOM 2292 N N . LEU A 1 289 ? -3.999 -2.759 -10.327 1.00 86.12 289 LEU A N 1
ATOM 2293 C CA . LEU A 1 289 ? -5.284 -3.416 -10.061 1.00 86.12 289 LEU A CA 1
ATOM 2294 C C . LEU A 1 289 ? -6.378 -2.445 -9.618 1.00 86.12 289 LEU A C 1
ATOM 2296 O O . LEU A 1 289 ? -7.556 -2.568 -9.960 1.00 86.12 289 LEU A O 1
ATOM 2300 N N . ALA A 1 290 ? -5.984 -1.526 -8.749 1.00 85.19 290 ALA A N 1
ATOM 2301 C CA . ALA A 1 290 ? -6.858 -0.607 -8.056 1.00 85.19 290 ALA A CA 1
ATOM 2302 C C . ALA A 1 290 ? -6.030 0.564 -7.521 1.00 85.19 290 ALA A C 1
ATOM 2304 O O . ALA A 1 290 ? -4.797 0.517 -7.484 1.00 85.19 290 ALA A O 1
ATOM 2305 N N . HIS A 1 291 ? -6.716 1.636 -7.141 1.00 83.75 291 HIS A N 1
ATOM 2306 C CA . HIS A 1 291 ? -6.117 2.702 -6.347 1.00 83.75 291 HIS A CA 1
ATOM 2307 C C . HIS A 1 291 ? -7.156 3.358 -5.449 1.00 83.75 291 HIS A C 1
ATOM 2309 O O . HIS A 1 291 ? -8.370 3.280 -5.685 1.00 83.75 291 HIS A O 1
ATOM 2315 N N . ALA A 1 292 ? -6.660 4.115 -4.482 1.00 84.25 292 ALA A N 1
ATOM 2316 C CA . ALA A 1 292 ? -7.457 4.907 -3.573 1.00 84.25 292 ALA A CA 1
ATOM 2317 C C . ALA A 1 292 ? -6.934 6.335 -3.473 1.00 84.25 292 ALA A C 1
ATOM 2319 O O . ALA A 1 292 ? -5.749 6.635 -3.620 1.00 84.25 292 ALA A O 1
ATOM 2320 N N . PHE A 1 293 ? -7.857 7.232 -3.163 1.00 75.31 293 PHE A N 1
ATOM 2321 C CA . PHE A 1 293 ? -7.571 8.604 -2.808 1.00 75.31 293 PHE A CA 1
ATOM 2322 C C . PHE A 1 293 ? -7.655 8.737 -1.296 1.00 75.31 293 PHE A C 1
ATOM 2324 O O . PHE A 1 293 ? -8.604 8.270 -0.662 1.00 75.31 293 PHE A O 1
ATOM 2331 N N . GLY A 1 294 ? -6.668 9.420 -0.719 1.00 67.12 294 GLY A N 1
ATOM 2332 C CA . GLY A 1 294 ? -6.624 9.662 0.716 1.00 67.12 294 GLY A CA 1
ATOM 2333 C C . GLY A 1 294 ? -7.866 10.391 1.250 1.00 67.12 294 GLY A C 1
ATOM 2334 O O . GLY A 1 294 ? -8.717 10.899 0.517 1.00 67.12 294 GLY A O 1
ATOM 2335 N N . LEU A 1 295 ? -7.915 10.494 2.573 1.00 65.81 295 LEU A N 1
ATOM 2336 C CA . LEU A 1 295 ? -9.050 10.906 3.411 1.00 65.81 295 LEU A CA 1
ATOM 2337 C C . LEU A 1 295 ? -9.937 12.070 2.937 1.00 65.81 295 LEU A C 1
ATOM 2339 O O . LEU A 1 295 ? -11.130 12.070 3.224 1.00 65.81 295 LEU A O 1
ATOM 2343 N N . LYS A 1 296 ? -9.390 13.092 2.263 1.00 65.88 296 LYS A N 1
ATOM 2344 C CA . LYS A 1 296 ? -10.195 14.238 1.791 1.00 65.88 296 LYS A CA 1
ATOM 2345 C C . LYS A 1 296 ? -11.137 13.867 0.646 1.00 65.88 296 LYS A C 1
ATOM 2347 O O . LYS A 1 296 ? -12.179 14.498 0.485 1.00 65.88 296 LYS A O 1
ATOM 2352 N N . ASP A 1 297 ? -10.748 12.883 -0.153 1.00 73.56 297 ASP A N 1
ATOM 2353 C CA . ASP A 1 297 ? -11.528 12.406 -1.286 1.00 73.56 297 ASP A CA 1
ATOM 2354 C C . ASP A 1 297 ? -12.223 11.088 -0.922 1.00 73.56 297 ASP A C 1
ATOM 2356 O O . ASP A 1 297 ? -13.443 10.989 -1.043 1.00 73.56 297 ASP A O 1
ATOM 2360 N N . GLY A 1 298 ? -11.475 10.109 -0.399 1.00 71.31 298 GLY A N 1
ATOM 2361 C CA . GLY A 1 298 ? -12.027 8.825 0.044 1.00 71.31 298 GLY A CA 1
ATOM 2362 C C . GLY A 1 298 ? -12.586 7.967 -1.093 1.00 71.31 298 GLY A C 1
ATOM 2363 O O . GLY A 1 298 ? -13.319 7.012 -0.838 1.00 71.31 298 GLY A O 1
ATOM 2364 N N . ARG A 1 299 ? -12.291 8.316 -2.351 1.00 79.69 299 ARG A N 1
ATOM 2365 C CA . ARG A 1 299 ? -12.635 7.495 -3.511 1.00 79.69 299 ARG A CA 1
ATOM 2366 C C . ARG A 1 299 ? -11.690 6.312 -3.648 1.00 79.69 299 ARG A C 1
ATOM 2368 O O . ARG A 1 299 ? -10.507 6.446 -3.363 1.00 79.69 299 ARG A O 1
ATOM 2375 N N . LEU A 1 300 ? -12.193 5.197 -4.157 1.00 82.12 300 LEU A N 1
ATOM 2376 C CA . LEU A 1 300 ? -11.371 4.078 -4.604 1.00 82.12 300 LEU A CA 1
ATOM 2377 C C . LEU A 1 300 ? -11.956 3.445 -5.857 1.00 82.12 300 LEU A C 1
ATOM 2379 O O . LEU A 1 300 ? -13.177 3.427 -6.044 1.00 82.12 300 LEU A O 1
ATOM 2383 N N . HIS A 1 301 ? -11.065 3.002 -6.732 1.00 82.50 301 HIS A N 1
ATOM 2384 C CA . HIS A 1 301 ? -11.359 2.554 -8.084 1.00 82.50 301 HIS A CA 1
ATOM 2385 C C . HIS A 1 301 ? -10.737 1.178 -8.317 1.00 82.50 301 HIS A C 1
ATOM 2387 O O . HIS A 1 301 ? -9.601 0.957 -7.911 1.00 82.50 301 HIS A O 1
ATOM 2393 N N . PHE A 1 302 ? -11.440 0.316 -9.049 1.00 83.19 302 PHE A N 1
ATOM 2394 C CA . PHE A 1 302 ? -10.946 -0.995 -9.484 1.00 83.19 302 PHE A CA 1
ATOM 2395 C C . PHE A 1 302 ? -10.894 -1.077 -11.007 1.00 83.19 302 PHE A C 1
ATOM 2397 O O . PHE A 1 302 ? -11.850 -0.644 -11.667 1.00 83.19 302 PHE A O 1
ATOM 2404 N N . ASP A 1 303 ? -9.822 -1.652 -11.548 1.00 81.50 303 ASP A N 1
ATOM 2405 C CA . ASP A 1 303 ? -9.659 -1.844 -12.986 1.00 81.50 303 ASP A CA 1
ATOM 2406 C C . ASP A 1 303 ? -10.662 -2.875 -13.515 1.00 81.50 303 ASP A C 1
ATOM 2408 O O . ASP A 1 303 ? -10.729 -4.013 -13.056 1.00 81.50 303 ASP A O 1
ATOM 2412 N N . ALA A 1 304 ? -11.475 -2.481 -14.494 1.00 79.62 304 ALA A N 1
ATOM 2413 C CA . ALA A 1 304 ? -12.436 -3.382 -15.122 1.00 79.62 304 ALA A CA 1
ATOM 2414 C C . ALA A 1 304 ? -11.811 -4.413 -16.062 1.00 79.62 304 ALA A C 1
ATOM 2416 O O . ALA A 1 304 ? -12.510 -5.334 -16.496 1.00 79.62 304 ALA A O 1
ATOM 2417 N N . ASP A 1 305 ? -10.556 -4.241 -16.458 1.00 79.88 305 ASP A N 1
ATOM 2418 C CA . ASP A 1 305 ? -9.864 -5.173 -17.345 1.00 79.88 305 ASP A CA 1
ATOM 2419 C C . ASP A 1 305 ? -9.326 -6.406 -16.603 1.00 79.88 305 ASP A C 1
ATOM 2421 O O . ASP A 1 305 ? -8.935 -7.387 -17.239 1.00 79.88 305 ASP A O 1
ATOM 2425 N N . GLU A 1 306 ? -9.424 -6.413 -15.274 1.00 83.44 306 GLU A N 1
ATOM 2426 C CA . GLU A 1 306 ? -9.006 -7.523 -14.429 1.00 83.44 306 GLU A CA 1
ATOM 2427 C C . GLU A 1 306 ? -10.064 -8.613 -14.258 1.00 83.44 306 GLU A C 1
ATOM 2429 O O . GLU A 1 306 ? -11.280 -8.387 -14.268 1.00 83.44 306 GLU A O 1
ATOM 2434 N N . LYS A 1 307 ? -9.581 -9.837 -14.025 1.00 84.88 307 LYS A N 1
ATOM 2435 C CA . LYS A 1 307 ? -10.432 -10.975 -13.679 1.00 84.88 307 LYS A CA 1
ATOM 2436 C C . LYS A 1 307 ? -10.668 -11.019 -12.170 1.00 84.88 307 LYS A C 1
ATOM 2438 O O . LYS A 1 307 ? -9.894 -11.619 -11.427 1.00 84.88 307 LYS A O 1
ATOM 2443 N N . TRP A 1 308 ? -11.769 -10.417 -11.737 1.00 82.44 308 TRP A N 1
ATOM 2444 C CA . TRP A 1 308 ? -12.188 -10.385 -10.335 1.00 82.44 308 TRP A CA 1
ATOM 2445 C C . TRP A 1 308 ? -12.914 -11.662 -9.896 1.00 82.44 308 TRP A C 1
ATOM 2447 O O . TRP A 1 308 ? -13.712 -12.235 -10.640 1.00 82.44 308 TRP A O 1
ATOM 2457 N N . GLY A 1 309 ? -12.665 -12.082 -8.659 1.00 80.00 309 GLY A N 1
ATOM 2458 C CA . GLY A 1 309 ? -13.369 -13.150 -7.954 1.00 80.00 309 GLY A CA 1
ATOM 2459 C C . GLY A 1 309 ? -13.634 -12.759 -6.501 1.00 80.00 309 GLY A C 1
ATOM 2460 O O . GLY A 1 309 ? -13.078 -11.782 -6.006 1.00 80.00 309 GLY A O 1
ATOM 2461 N N . VAL A 1 310 ? -14.504 -13.513 -5.827 1.00 80.88 310 VAL A N 1
ATOM 2462 C CA . VAL A 1 310 ? -14.737 -13.382 -4.382 1.00 80.88 310 VAL A CA 1
ATOM 2463 C C . VAL A 1 310 ? -14.110 -14.585 -3.693 1.00 80.88 310 VAL A C 1
ATOM 2465 O O . VAL A 1 310 ? -14.498 -15.726 -3.952 1.00 80.88 310 VAL A O 1
ATOM 2468 N N . GLY A 1 311 ? -13.140 -14.324 -2.826 1.00 78.81 311 GLY A N 1
ATOM 2469 C CA . GLY A 1 311 ? -12.321 -15.338 -2.183 1.00 78.81 311 GLY A CA 1
ATOM 2470 C C . GLY A 1 311 ? -11.284 -15.957 -3.122 1.00 78.81 311 GLY A C 1
ATOM 2471 O O . GLY A 1 311 ? -10.961 -15.444 -4.194 1.00 78.81 311 GLY A O 1
ATOM 2472 N N . LYS A 1 312 ? -10.742 -17.100 -2.700 1.00 87.19 312 LYS A N 1
ATOM 2473 C CA . LYS A 1 312 ? -9.664 -17.799 -3.403 1.00 87.19 312 LYS A CA 1
ATOM 2474 C C . LYS A 1 312 ? -10.192 -18.549 -4.633 1.00 87.19 312 LYS A C 1
ATOM 2476 O O . LYS A 1 312 ? -10.518 -19.733 -4.550 1.00 87.19 312 LYS A O 1
ATOM 2481 N N . VAL A 1 313 ? -10.270 -17.862 -5.770 1.00 85.06 313 VAL A N 1
ATOM 2482 C CA . VAL A 1 313 ? -10.771 -18.411 -7.041 1.00 85.06 313 VAL A CA 1
ATOM 2483 C C . VAL A 1 313 ? -9.632 -18.556 -8.061 1.00 85.06 313 VAL A C 1
ATOM 2485 O O . VAL A 1 313 ? -9.010 -17.544 -8.365 1.00 85.06 313 VAL A O 1
ATOM 2488 N N . PRO A 1 314 ? -9.411 -19.755 -8.650 1.00 87.50 314 PRO A N 1
ATOM 2489 C CA . PRO A 1 314 ? -8.364 -20.008 -9.644 1.00 87.50 314 PRO A CA 1
ATOM 2490 C C . PRO A 1 314 ? -8.321 -19.033 -10.840 1.00 87.50 314 PRO A C 1
ATOM 2492 O O . PRO A 1 314 ? -9.300 -18.833 -11.573 1.00 87.50 314 PRO A O 1
ATOM 2495 N N . GLY A 1 315 ? -7.140 -18.470 -11.077 1.00 83.25 315 GLY A N 1
ATOM 2496 C CA . GLY A 1 315 ? -6.845 -17.436 -12.053 1.00 83.25 315 GLY A CA 1
ATOM 2497 C C . GLY A 1 315 ? -7.620 -16.134 -11.851 1.00 83.25 315 GLY A C 1
ATOM 2498 O O . GLY A 1 315 ? -7.832 -15.450 -12.849 1.00 83.25 315 GLY A O 1
ATOM 2499 N N . ALA A 1 316 ? -8.120 -15.826 -10.651 1.00 84.69 316 ALA A N 1
ATOM 2500 C CA . ALA A 1 316 ? -8.830 -14.579 -10.361 1.00 84.69 316 ALA A CA 1
ATOM 2501 C C . ALA A 1 316 ? -8.197 -13.821 -9.184 1.00 84.69 316 ALA A C 1
ATOM 2503 O O . ALA A 1 316 ? -7.572 -14.407 -8.298 1.00 84.69 316 ALA A O 1
ATOM 2504 N N . LEU A 1 317 ? -8.364 -12.502 -9.197 1.00 86.88 317 LEU A N 1
ATOM 2505 C CA . LEU A 1 317 ? -7.963 -11.596 -8.127 1.00 86.88 317 LEU A CA 1
ATOM 2506 C C . LEU A 1 317 ? -9.121 -11.429 -7.146 1.00 86.88 317 LEU A C 1
ATOM 2508 O O . LEU A 1 317 ? -10.243 -11.125 -7.558 1.00 86.88 317 LEU A O 1
ATOM 2512 N N . ASP A 1 318 ? -8.854 -11.617 -5.856 1.00 87.00 318 ASP A N 1
ATOM 2513 C CA . ASP A 1 318 ? -9.876 -11.437 -4.832 1.00 87.00 318 ASP A CA 1
ATOM 2514 C C . ASP A 1 318 ? -10.181 -9.949 -4.613 1.00 87.00 318 ASP A C 1
ATOM 2516 O O . ASP A 1 318 ? -9.367 -9.185 -4.084 1.00 87.00 318 ASP A O 1
ATOM 2520 N N . ILE A 1 319 ? -11.390 -9.544 -4.998 1.00 83.81 319 ILE A N 1
ATOM 2521 C CA . ILE A 1 319 ? -11.855 -8.162 -4.865 1.00 83.81 319 ILE A CA 1
ATOM 2522 C C . ILE A 1 319 ? -12.004 -7.741 -3.396 1.00 83.81 319 ILE A C 1
ATOM 2524 O O . ILE A 1 319 ? -11.851 -6.561 -3.087 1.00 83.81 319 ILE A O 1
ATOM 2528 N N . GLY A 1 320 ? -12.262 -8.687 -2.483 1.00 81.75 320 GLY A N 1
ATOM 2529 C CA . GLY A 1 320 ? -12.358 -8.412 -1.047 1.00 81.75 320 GLY A CA 1
ATOM 2530 C C . GLY A 1 320 ? -11.015 -7.981 -0.462 1.00 81.75 320 GLY A C 1
ATOM 2531 O O . GLY A 1 320 ? -10.923 -6.925 0.160 1.00 81.75 320 GLY A O 1
ATOM 2532 N N . THR A 1 321 ? -9.964 -8.755 -0.735 1.00 87.88 321 THR A N 1
ATOM 2533 C CA . THR A 1 321 ? -8.584 -8.466 -0.324 1.00 87.88 321 THR A CA 1
ATOM 2534 C C . THR A 1 321 ? -8.097 -7.123 -0.870 1.00 87.88 321 THR A C 1
ATOM 2536 O O . THR A 1 321 ? -7.589 -6.292 -0.118 1.00 87.88 321 THR A O 1
ATOM 2539 N N . ILE A 1 322 ? -8.282 -6.879 -2.171 1.00 89.44 322 ILE A N 1
ATOM 2540 C CA . ILE A 1 322 ? -7.840 -5.628 -2.807 1.00 89.44 322 ILE A CA 1
ATOM 2541 C C . ILE A 1 322 ? -8.693 -4.448 -2.324 1.00 89.44 322 ILE A C 1
ATOM 2543 O O . ILE A 1 322 ? -8.165 -3.383 -2.030 1.00 89.44 322 ILE A O 1
ATOM 2547 N N . GLY A 1 323 ? -10.000 -4.634 -2.131 1.00 86.06 323 GLY A N 1
ATOM 2548 C CA . GLY A 1 323 ? -10.854 -3.602 -1.546 1.00 86.06 323 GLY A CA 1
ATOM 2549 C C . GLY A 1 323 ? -10.467 -3.237 -0.115 1.00 86.06 323 GLY A C 1
ATOM 2550 O O . GLY A 1 323 ? -10.467 -2.056 0.230 1.00 86.06 323 GLY A O 1
ATOM 2551 N N . LEU A 1 324 ? -10.089 -4.221 0.705 1.00 85.62 324 LEU A N 1
ATOM 2552 C CA . LEU A 1 324 ? -9.607 -3.982 2.065 1.00 85.62 324 LEU A CA 1
ATOM 2553 C C . LEU A 1 324 ? -8.305 -3.166 2.065 1.00 85.62 324 LEU A C 1
ATOM 2555 O O . LEU A 1 324 ? -8.192 -2.216 2.843 1.00 85.62 324 LEU A O 1
ATOM 2559 N N . HIS A 1 325 ? -7.379 -3.475 1.150 1.00 91.56 325 HIS A N 1
ATOM 2560 C CA . HIS A 1 325 ? -6.163 -2.691 0.910 1.00 91.56 325 HIS A CA 1
ATOM 2561 C C . HIS A 1 325 ? -6.492 -1.229 0.567 1.00 91.56 325 HIS A C 1
ATOM 2563 O O . HIS A 1 325 ? -6.052 -0.303 1.250 1.00 91.56 325 HIS A O 1
ATOM 2569 N N . GLU A 1 326 ? -7.334 -0.998 -0.443 1.00 89.06 326 GLU A N 1
ATOM 2570 C CA . GLU A 1 326 ? -7.678 0.359 -0.880 1.00 89.06 326 GLU A CA 1
ATOM 2571 C C . GLU A 1 326 ? -8.408 1.164 0.207 1.00 89.06 326 GLU A C 1
ATOM 2573 O O . GLU A 1 326 ? -8.191 2.369 0.367 1.00 89.06 326 GLU A O 1
ATOM 2578 N N . ILE A 1 327 ? -9.241 0.514 1.022 1.00 83.38 327 ILE A N 1
ATOM 2579 C CA . ILE A 1 327 ? -9.882 1.170 2.168 1.00 83.38 327 ILE A CA 1
ATOM 2580 C C . ILE A 1 327 ? -8.849 1.597 3.204 1.00 83.38 327 ILE A C 1
ATOM 2582 O O . ILE A 1 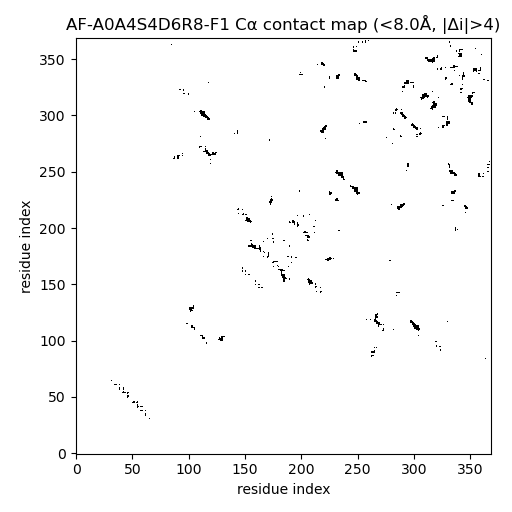327 ? -8.976 2.699 3.743 1.00 83.38 327 ILE A O 1
ATOM 2586 N N . GLY A 1 328 ? -7.809 0.801 3.455 1.00 85.62 328 GLY A N 1
ATOM 2587 C CA . GLY A 1 328 ? -6.712 1.201 4.332 1.00 85.62 328 GLY A CA 1
ATOM 2588 C C . GLY A 1 328 ? -6.111 2.550 3.925 1.00 85.62 328 GLY A C 1
ATOM 2589 O O . GLY A 1 328 ? -5.918 3.425 4.777 1.00 85.62 328 GLY A O 1
ATOM 2590 N N . HIS A 1 329 ? -5.959 2.799 2.621 1.00 85.69 329 HIS A N 1
ATOM 2591 C CA . HIS A 1 329 ? -5.532 4.103 2.114 1.00 85.69 329 HIS A CA 1
ATOM 2592 C C . HIS A 1 329 ? -6.547 5.219 2.387 1.00 85.69 329 HIS A C 1
ATOM 2594 O O . HIS A 1 329 ? -6.164 6.315 2.813 1.00 85.69 329 HIS A O 1
ATOM 2600 N N . THR A 1 330 ? -7.849 4.953 2.227 1.00 80.12 330 THR A N 1
ATOM 2601 C CA . THR A 1 330 ? -8.901 5.924 2.596 1.00 80.12 330 THR A CA 1
ATOM 2602 C C . THR A 1 330 ? -8.939 6.225 4.099 1.00 80.12 330 THR A C 1
ATOM 2604 O O . THR A 1 330 ? -9.430 7.281 4.502 1.00 80.12 330 THR A O 1
ATOM 2607 N N . LEU A 1 331 ? -8.406 5.326 4.932 1.00 79.12 331 LEU A N 1
ATOM 2608 C CA . LEU A 1 331 ? -8.264 5.485 6.381 1.00 79.12 331 LEU A CA 1
ATOM 2609 C C . LEU A 1 331 ? -6.930 6.125 6.787 1.00 79.12 331 LEU A C 1
ATOM 2611 O O . LEU A 1 331 ? -6.759 6.441 7.964 1.00 79.12 331 LEU A O 1
ATOM 2615 N N . GLY A 1 332 ? -6.021 6.370 5.841 1.00 79.44 332 GLY A N 1
ATOM 2616 C CA . GLY A 1 332 ? -4.757 7.069 6.073 1.00 79.44 332 GLY A CA 1
ATOM 2617 C C . GLY A 1 332 ? -3.512 6.180 6.147 1.00 79.44 332 GLY A C 1
ATOM 2618 O O . GLY A 1 332 ? -2.427 6.722 6.373 1.00 79.44 332 GLY A O 1
ATOM 2619 N N . LEU A 1 333 ? -3.638 4.864 5.952 1.00 84.31 333 LEU A N 1
ATOM 2620 C CA . LEU A 1 333 ? -2.500 3.939 5.900 1.00 84.31 333 LEU A CA 1
ATOM 2621 C C . LEU A 1 333 ? -1.761 4.061 4.559 1.00 84.31 333 LEU A C 1
ATOM 2623 O O . LEU A 1 333 ? -2.393 4.116 3.506 1.00 84.31 333 LEU A O 1
ATOM 2627 N N . GLY A 1 334 ? -0.430 4.101 4.582 1.00 87.31 334 GLY A N 1
ATOM 2628 C CA . GLY A 1 334 ? 0.411 3.892 3.399 1.00 87.31 334 GLY A CA 1
ATOM 2629 C C . GLY A 1 334 ? 0.664 2.406 3.138 1.00 87.31 334 GLY A C 1
ATOM 2630 O O . GLY A 1 334 ? 0.095 1.554 3.814 1.00 87.31 334 GLY A O 1
ATOM 2631 N N . HIS A 1 335 ? 1.527 2.090 2.172 1.00 91.62 335 HIS A N 1
ATOM 2632 C CA . HIS A 1 335 ? 1.997 0.716 1.965 1.00 91.62 335 HIS A CA 1
ATOM 2633 C C . HIS A 1 335 ? 2.909 0.245 3.109 1.00 91.62 335 HIS A C 1
ATOM 2635 O O . HIS A 1 335 ? 3.645 1.055 3.672 1.00 91.62 335 HIS A O 1
ATOM 2641 N N . SER A 1 336 ? 2.902 -1.057 3.412 1.00 90.25 336 SER A N 1
ATOM 2642 C CA . SER A 1 336 ? 3.888 -1.695 4.306 1.00 90.25 336 SER A CA 1
ATOM 2643 C C . SER A 1 336 ? 4.898 -2.509 3.526 1.00 90.25 336 SER A C 1
ATOM 2645 O O . SER A 1 336 ? 4.613 -3.017 2.441 1.00 90.25 336 SER A O 1
ATOM 2647 N N . SER A 1 337 ? 6.091 -2.623 4.103 1.00 88.88 337 SER A N 1
ATOM 2648 C CA . SER A 1 337 ? 7.120 -3.549 3.640 1.00 88.88 337 SER A CA 1
ATOM 2649 C C . SER A 1 337 ? 6.947 -4.977 4.175 1.00 88.88 337 SER A C 1
ATOM 2651 O O . SER A 1 337 ? 7.659 -5.867 3.732 1.00 88.88 337 SER A O 1
ATOM 2653 N N . ASP A 1 338 ? 6.019 -5.258 5.086 1.00 89.00 338 ASP A N 1
ATOM 2654 C CA . ASP A 1 338 ? 5.690 -6.623 5.503 1.00 89.00 338 ASP A CA 1
ATOM 2655 C C . ASP A 1 338 ? 4.867 -7.340 4.418 1.00 89.00 338 ASP A C 1
ATOM 2657 O O . ASP A 1 338 ? 3.737 -6.965 4.125 1.00 89.00 338 ASP A O 1
ATOM 2661 N N . GLY A 1 339 ? 5.400 -8.422 3.845 1.00 89.81 339 GLY A N 1
ATOM 2662 C CA . GLY A 1 339 ? 4.704 -9.223 2.832 1.00 89.81 339 GLY A CA 1
ATOM 2663 C C . GLY A 1 339 ? 3.388 -9.855 3.309 1.00 89.81 339 GLY A C 1
ATOM 2664 O O . GLY A 1 339 ? 2.537 -10.180 2.472 1.00 89.81 339 GLY A O 1
ATOM 2665 N N . GLY A 1 340 ? 3.198 -10.018 4.624 1.00 90.69 340 GLY A N 1
ATOM 2666 C CA . GLY A 1 340 ? 1.968 -10.531 5.239 1.00 90.69 340 GLY A CA 1
ATOM 2667 C C . GLY A 1 340 ? 0.861 -9.489 5.417 1.00 90.69 340 GLY A C 1
ATOM 2668 O O . GLY A 1 340 ? -0.293 -9.865 5.601 1.00 90.69 340 GLY A O 1
ATOM 2669 N N . SER A 1 341 ? 1.199 -8.206 5.317 1.00 91.81 341 SER A N 1
ATOM 2670 C CA . SER A 1 341 ? 0.291 -7.070 5.476 1.00 91.81 341 SER A CA 1
ATOM 2671 C C . SER A 1 341 ? -0.816 -7.020 4.419 1.00 91.81 341 SER A C 1
ATOM 2673 O O . SER A 1 341 ? -0.569 -7.362 3.247 1.00 91.81 341 SER A O 1
ATOM 2675 N N . ILE A 1 342 ? -2.001 -6.503 4.789 1.00 92.12 342 ILE A N 1
ATOM 2676 C CA . ILE A 1 342 ? -3.015 -6.114 3.801 1.00 92.12 342 ILE A CA 1
ATOM 2677 C C . ILE A 1 342 ? -2.551 -4.931 2.954 1.00 92.12 342 ILE A C 1
ATOM 2679 O O . ILE A 1 342 ? -2.848 -4.924 1.764 1.00 92.12 342 ILE A O 1
ATOM 2683 N N . MET A 1 343 ? -1.777 -3.982 3.502 1.00 92.56 343 MET A N 1
ATOM 2684 C CA . MET A 1 343 ? -1.202 -2.865 2.728 1.00 92.56 343 MET A CA 1
ATOM 2685 C C . MET A 1 343 ? 0.117 -3.201 2.028 1.00 92.56 343 MET A C 1
ATOM 2687 O O . MET A 1 343 ? 0.787 -2.300 1.514 1.00 92.56 343 MET A O 1
ATOM 2691 N N . TRP A 1 344 ? 0.520 -4.470 1.977 1.00 93.94 344 TRP A N 1
ATOM 2692 C CA . TRP A 1 344 ? 1.568 -4.873 1.048 1.00 93.94 344 TRP A CA 1
ATOM 2693 C C . TRP A 1 344 ? 1.094 -4.594 -0.389 1.00 93.94 344 TRP A C 1
ATOM 2695 O O . TRP A 1 344 ? 0.018 -5.061 -0.772 1.00 93.94 344 TRP A O 1
ATOM 2705 N N . PRO A 1 345 ? 1.864 -3.859 -1.206 1.00 93.56 345 PRO A N 1
ATOM 2706 C CA . PRO A 1 345 ? 1.349 -3.293 -2.449 1.00 93.56 345 PRO A CA 1
ATOM 2707 C C . PRO A 1 345 ? 1.045 -4.326 -3.532 1.00 93.56 345 PRO A C 1
ATOM 2709 O O . PRO A 1 345 ? 0.251 -4.034 -4.415 1.00 93.56 345 PRO A O 1
ATOM 2712 N N . SER A 1 346 ? 1.697 -5.493 -3.534 1.00 92.69 346 SER A N 1
ATOM 2713 C CA . SER A 1 346 ? 1.649 -6.440 -4.661 1.00 92.69 346 SER A CA 1
ATOM 2714 C C . SER A 1 346 ? 0.901 -7.727 -4.326 1.00 92.69 346 SER A C 1
ATOM 2716 O O . SER A 1 346 ? 1.150 -8.353 -3.301 1.00 92.69 346 SER A O 1
ATOM 2718 N N . ILE A 1 347 ? 0.026 -8.188 -5.214 1.00 90.94 347 ILE A N 1
ATOM 2719 C CA . ILE A 1 347 ? -0.773 -9.394 -4.991 1.00 90.94 347 ILE A CA 1
ATOM 2720 C C . ILE A 1 347 ? -0.937 -10.195 -6.284 1.00 90.94 347 ILE A C 1
ATOM 2722 O O . 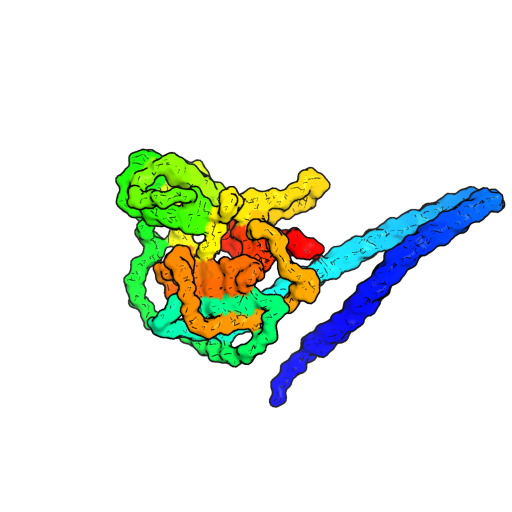ILE A 1 347 ? -1.056 -9.645 -7.375 1.00 90.94 347 ILE A O 1
ATOM 2726 N N . GLY A 1 348 ? -0.892 -11.521 -6.157 1.00 87.94 348 GLY A N 1
ATOM 2727 C CA . GLY A 1 348 ? -1.156 -12.446 -7.257 1.00 87.94 348 GLY A CA 1
ATOM 2728 C C . GLY A 1 348 ? -2.604 -12.933 -7.275 1.00 87.94 348 GLY A C 1
ATOM 2729 O O . GLY A 1 348 ? -3.337 -12.786 -6.298 1.00 87.94 348 GLY A O 1
ATOM 2730 N N . SER A 1 349 ? -2.997 -13.574 -8.375 1.00 86.62 349 SER A N 1
ATOM 2731 C CA . SER A 1 349 ? -4.235 -14.354 -8.425 1.00 86.62 349 SER A CA 1
ATOM 2732 C C . SER A 1 349 ? -4.193 -15.511 -7.427 1.00 86.62 349 SER A C 1
ATOM 2734 O O . SER A 1 349 ? -3.117 -15.991 -7.080 1.00 86.62 349 SER A O 1
ATOM 2736 N N . ASP A 1 350 ? -5.358 -16.007 -7.022 1.00 87.00 350 ASP A N 1
ATOM 2737 C CA . ASP A 1 350 ? -5.491 -17.200 -6.165 1.00 87.00 350 ASP A CA 1
ATOM 2738 C C . ASP A 1 350 ? -5.004 -16.985 -4.731 1.00 87.00 350 ASP A C 1
ATOM 2740 O O . ASP A 1 350 ? -4.721 -17.944 -4.008 1.00 87.00 350 ASP A O 1
ATOM 2744 N N . PHE A 1 351 ? -4.932 -15.730 -4.298 1.00 87.12 351 PHE A N 1
ATOM 2745 C CA . PHE A 1 351 ? -4.580 -15.352 -2.940 1.00 87.12 351 PHE A CA 1
ATOM 2746 C C . PHE A 1 351 ? -5.674 -14.500 -2.314 1.00 87.12 351 PHE A C 1
ATOM 2748 O O . PHE A 1 351 ? -6.312 -13.680 -2.968 1.00 87.12 351 PHE A O 1
ATOM 2755 N N . THR A 1 352 ? -5.845 -14.698 -1.015 1.00 88.12 352 THR A N 1
ATOM 2756 C CA . THR A 1 352 ? -6.641 -13.843 -0.141 1.00 88.12 352 THR A CA 1
ATOM 2757 C C . THR A 1 352 ? -5.755 -13.415 1.015 1.00 88.12 352 THR A C 1
ATOM 2759 O O . THR A 1 352 ? -4.928 -14.209 1.476 1.00 88.12 352 THR A O 1
ATOM 2762 N N . LYS A 1 353 ? -5.943 -12.197 1.507 1.00 89.00 353 LYS A N 1
ATOM 2763 C CA . LYS A 1 353 ? -5.306 -11.716 2.732 1.00 89.00 353 LYS A CA 1
ATOM 2764 C C . LYS A 1 353 ? -6.353 -11.104 3.648 1.00 89.00 353 LYS A C 1
ATOM 2766 O O . LYS A 1 353 ? -7.378 -10.608 3.191 1.00 89.00 353 LYS A O 1
ATOM 2771 N N . ASP A 1 354 ? -6.053 -11.143 4.934 1.00 85.69 354 ASP A N 1
ATOM 2772 C CA . ASP A 1 354 ? -6.813 -10.464 5.976 1.00 85.69 354 ASP A CA 1
ATOM 2773 C C . ASP A 1 354 ? -5.860 -9.535 6.740 1.00 85.69 354 ASP A C 1
ATOM 2775 O O . ASP A 1 354 ? -4.652 -9.534 6.484 1.00 85.69 354 ASP A O 1
ATOM 2779 N N . LEU A 1 355 ? -6.400 -8.745 7.662 1.00 85.25 355 LEU A N 1
ATOM 2780 C CA . LEU A 1 355 ? -5.618 -7.859 8.516 1.00 85.25 355 LEU A CA 1
ATOM 2781 C C . LEU A 1 355 ? -4.610 -8.650 9.349 1.00 85.25 355 LEU A C 1
ATOM 2783 O O . LEU A 1 355 ? -4.964 -9.630 10.010 1.00 85.25 355 LEU A O 1
ATOM 2787 N N . ASN A 1 356 ? -3.373 -8.167 9.383 1.00 84.69 356 ASN A N 1
ATOM 2788 C CA . ASN A 1 356 ? -2.356 -8.656 10.304 1.00 84.69 356 ASN A CA 1
ATOM 2789 C C . ASN A 1 356 ? -2.104 -7.654 11.450 1.00 84.69 356 ASN A C 1
ATOM 2791 O O . ASN A 1 356 ? -2.715 -6.585 11.532 1.00 84.69 356 ASN A O 1
ATOM 2795 N N . ASP A 1 357 ? -1.191 -8.006 12.359 1.00 82.94 357 ASP A N 1
ATOM 2796 C CA . ASP A 1 357 ? -0.844 -7.151 13.500 1.00 82.94 357 ASP A CA 1
ATOM 2797 C C . ASP A 1 357 ? -0.270 -5.799 13.070 1.00 82.94 357 ASP A C 1
ATOM 2799 O O . ASP A 1 357 ? -0.533 -4.786 13.718 1.00 82.94 357 ASP A O 1
ATOM 2803 N N . ASP A 1 358 ? 0.479 -5.772 11.970 1.00 84.94 358 ASP A N 1
ATOM 2804 C CA . ASP A 1 358 ? 1.035 -4.555 11.396 1.00 84.94 358 ASP A CA 1
ATOM 2805 C C . ASP A 1 358 ? -0.131 -3.598 11.037 1.00 84.94 358 ASP A C 1
ATOM 2807 O O . ASP A 1 358 ? -0.172 -2.459 11.521 1.00 84.94 358 ASP A O 1
ATOM 2811 N N . ASP A 1 359 ? -1.138 -4.069 10.293 1.00 84.50 359 ASP A N 1
ATOM 2812 C CA . ASP A 1 359 ? -2.299 -3.270 9.866 1.00 84.50 359 ASP A CA 1
ATOM 2813 C C . ASP A 1 359 ? -3.091 -2.727 11.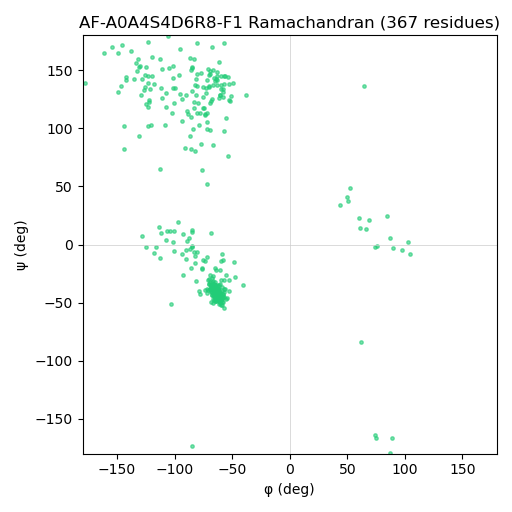068 1.00 84.50 359 ASP A C 1
ATOM 2815 O O . ASP A 1 359 ? -3.463 -1.547 11.138 1.00 84.50 359 ASP A O 1
ATOM 2819 N N . ILE A 1 360 ? -3.329 -3.601 12.050 1.00 80.69 360 ILE A N 1
ATOM 2820 C CA . ILE A 1 360 ? -4.057 -3.297 13.285 1.00 80.69 360 ILE A CA 1
ATOM 2821 C C . ILE A 1 360 ? -3.311 -2.229 14.092 1.00 80.69 360 ILE A C 1
ATOM 2823 O O . ILE A 1 360 ? -3.931 -1.273 14.570 1.00 80.69 360 ILE A O 1
ATOM 2827 N N . ASN A 1 361 ? -1.992 -2.359 14.231 1.00 79.56 361 ASN A N 1
ATOM 2828 C CA . ASN A 1 361 ? -1.163 -1.398 14.953 1.00 79.56 361 ASN A CA 1
ATOM 2829 C C . ASN A 1 361 ? -1.093 -0.052 14.221 1.00 79.56 361 ASN A C 1
ATOM 2831 O O . ASN A 1 361 ? -1.187 0.993 14.868 1.00 79.56 361 ASN A O 1
ATOM 2835 N N . GLY A 1 362 ? -1.043 -0.054 12.885 1.00 79.31 362 GLY A N 1
ATOM 2836 C CA . GLY A 1 362 ? -1.141 1.161 12.074 1.00 79.31 362 GLY A CA 1
ATOM 2837 C C . GLY A 1 362 ? -2.440 1.932 12.336 1.00 79.31 362 GLY A C 1
ATOM 2838 O O . GLY A 1 362 ? -2.418 3.146 12.567 1.00 79.31 362 GLY A O 1
ATOM 2839 N N . LEU A 1 363 ? -3.578 1.231 12.389 1.00 77.75 363 LEU A N 1
ATOM 2840 C CA . LEU A 1 363 ? -4.868 1.836 12.734 1.00 77.75 363 LEU A CA 1
ATOM 2841 C C . LEU A 1 363 ? -4.922 2.305 14.196 1.00 77.75 363 LEU A C 1
ATOM 2843 O O . LEU A 1 363 ? -5.385 3.417 14.453 1.00 77.75 363 LEU A O 1
ATOM 2847 N N . ARG A 1 364 ? -4.426 1.520 15.161 1.00 76.44 364 ARG A N 1
ATOM 2848 C CA . ARG A 1 364 ? -4.348 1.948 16.574 1.00 76.44 364 ARG A CA 1
ATOM 2849 C C . ARG A 1 364 ? -3.543 3.226 16.731 1.00 76.44 364 ARG A C 1
ATOM 2851 O O . ARG A 1 364 ? -4.000 4.162 17.384 1.00 76.44 364 ARG A O 1
ATOM 2858 N N . PHE A 1 365 ? -2.392 3.307 16.070 1.00 76.69 365 PHE A N 1
ATOM 2859 C CA . PHE A 1 365 ? -1.556 4.498 16.097 1.00 76.69 365 PHE A CA 1
ATOM 2860 C C . PHE A 1 365 ? -2.270 5.705 15.474 1.00 76.69 365 PHE A C 1
ATOM 2862 O O . PHE A 1 365 ? -2.266 6.802 16.045 1.00 76.69 365 PHE A O 1
ATOM 2869 N N . LEU A 1 366 ? -2.909 5.523 14.310 1.00 73.88 366 LEU A N 1
ATOM 2870 C CA . LEU A 1 366 ? -3.658 6.599 13.663 1.00 73.88 366 LEU A CA 1
ATOM 2871 C C . LEU A 1 366 ? -4.797 7.089 14.522 1.00 73.88 366 LEU A C 1
ATOM 2873 O O . LEU A 1 366 ? -5.015 8.286 14.594 1.00 73.88 366 LEU A O 1
ATOM 2877 N N . TYR A 1 367 ? -5.536 6.218 15.175 1.00 73.50 367 TYR A N 1
ATOM 2878 C CA . TYR A 1 367 ? -6.777 6.635 15.806 1.00 73.50 367 TYR A CA 1
ATOM 2879 C C . TYR A 1 367 ? -6.709 6.698 17.330 1.00 73.50 367 TYR A C 1
ATOM 2881 O O . TYR A 1 367 ? -7.699 7.066 17.960 1.00 73.50 367 TYR A O 1
ATOM 2889 N N . HIS A 1 368 ? -5.527 6.448 17.899 1.00 68.00 368 HIS A N 1
ATOM 2890 C CA . HIS A 1 368 ? -5.253 6.474 19.335 1.00 68.00 368 HIS A CA 1
ATOM 2891 C C . HIS A 1 368 ? -6.241 5.609 20.123 1.00 68.00 368 HIS A C 1
ATOM 2893 O O . HIS A 1 368 ? -6.850 6.074 21.089 1.00 68.00 368 HIS A O 1
ATOM 2899 N N . PHE A 1 369 ? -6.430 4.373 19.654 1.00 63.97 369 PHE A N 1
ATOM 2900 C CA . PHE A 1 369 ? -7.196 3.356 20.368 1.00 63.97 369 PHE A CA 1
ATOM 2901 C C . PHE A 1 369 ? -6.263 2.534 21.245 1.00 63.97 369 PHE A C 1
ATOM 2903 O O . PHE A 1 369 ? -5.324 1.932 20.676 1.00 63.97 369 PHE A O 1
#

Secondary structure (DSSP, 8-state):
-----HHHHHHHHHHHHHHHHHHHHHHHHHHHHHHHHHHHHHHHHHHHTT-HHHHHHHHHHHHHHHHHHHHHHHHHHHHHHHHHHHHHHHHHHHHHHHHHHTPPPPPTT-SEEEEEEEESS-----PPP--------------GGGSSGGGTTB-TT-B-TTHHHHHHHHHHTTS--S-----B--HHHHHHHHHHHHHTT----SSB-HHHHHHHTS-EE-S-SEETTEETTT--B--TTS----BSEEEPTT-----TT--S-EEEEPSS-----GGGS--SSSSEEEEE--TTT-EEEEETTS-EESSS-TT-EEHHHHHHHHHHHHTTEEEES-TTSTT-SB--TT------HHHHHHHHHHHT-

Foldseek 3Di:
DDPPDPVVVVVVVVVVVVVVVVVVVVVVVVVLVVLVVVLVVVLVVCVVVPNNVVSVVSVVVNVVVSVVVVVVVVVVVVVVLVVLLVLLQVLLLVVLVQCVQQFADDDPPAQFRFKKFWDLDDAEDDRRGDDDDDDPDPDDDPQLLPQCQVQAFAAAQDFDPNCLVVQLLLVQQPQDDDRDNGSHRHPSLLSSLQVQCVLQVHDRPSGNHPVSSVQQSFFWASHHCADPNRRFAQDFDDDPPDPDPTFRGDFDPPLDADPLVDSNTHMYTDPDHDDDDPSPRDDAEGHHAKAEDEQVGRIITGGNNAAEDDAQDPRHDHSSLVSSLRNLRNRGIAAYSDPLASSPTGDDHRDHHDHDPSSSVSNCVSNVD

Solvent-accessible surface area (backbone atoms only — not comparable to full-atom values): 20638 Å² total; per-residue (Å²): 137,78,82,80,52,73,64,62,63,51,49,54,55,49,52,57,49,47,56,55,47,55,57,50,49,57,48,46,56,53,47,53,52,48,52,52,56,53,48,52,54,52,33,54,50,31,49,75,74,71,36,57,68,61,28,50,51,51,51,52,51,50,54,51,53,53,52,52,50,51,52,51,50,52,50,51,52,50,52,52,28,55,49,51,52,51,50,36,53,51,46,50,51,55,48,46,52,52,47,65,59,37,35,54,77,66,50,102,85,43,67,48,29,40,41,41,34,45,42,97,79,57,82,64,82,73,90,53,87,46,83,90,75,88,82,90,72,94,68,92,63,81,57,56,74,56,80,57,59,89,47,53,66,43,38,74,80,40,75,46,93,62,44,29,57,55,50,51,51,36,32,65,33,41,56,38,95,71,93,63,83,56,33,60,33,43,75,65,54,33,51,27,45,32,50,50,23,59,44,67,72,44,80,76,74,41,42,36,33,68,67,55,46,54,59,73,42,42,24,20,54,59,56,51,50,25,56,96,87,44,56,17,29,71,37,65,57,61,60,97,88,50,100,55,87,53,26,42,41,22,65,49,89,84,74,67,62,78,57,94,88,62,64,75,86,26,51,42,76,56,89,78,75,82,91,63,61,79,93,72,53,70,78,47,60,48,50,41,49,30,37,46,35,49,62,94,60,15,33,34,41,32,37,40,59,47,55,71,30,82,48,73,31,87,84,13,34,18,50,61,35,52,49,52,27,34,48,39,27,30,65,30,46,38,36,26,38,46,84,74,33,41,38,25,52,62,54,63,59,51,43,71,62,57,84,35,70,50,50,51,47,48,50,28,67,70,68,74,82

Radius of gyration: 27.21 Å; Cα contacts (8 Å, |Δi|>4): 528; chains: 1; bounding box: 68×36×95 Å

Organism: Camellia sinensis var. sinensis (NCBI:txid542762)